Protein AF-M5BZC0-F1 (afdb_monomer_lite)

Organism: Thanatephorus cucumeris (strain AG1-IB / isolate 7/3/14) (NCBI:txid1108050)

Radius of gyration: 25.85 Å; chains: 1; bounding box: 93×56×61 Å

Secondary structure (DSSP, 8-state):
--HHHHHTT--GGGEE-TT-TT-PPPPTT-----EE---STTS-EE--EEEEEE-TT-SS-SEEEEEEE--EE-GGGGGGSHHHHHHHHHIIIIIHHHHT-EEEEPPTT--GGGGS-GGGGGGTS--HHHHHHHHHHHHHHHHH--TTSPPPSSPEEEEETTTS----TT--SSEEEHHHHHHHS----EEEEEEEEHHHHHHHHHHHGGGTTSS-TT-EEEESEEEEE-TTSPTT--EEEEEEPP--SSS----PPEEP-TTSEEEEEEEHHHHTTGGG-TTHHHHHHTT-EEEEEEEHHHHHHHHHHHHHHHHHHHHHHHH---HHHHHHHHTTSSS-------SSSSSSTTHHHHHHHHHS----------BTTB----S--

Structure (mmCIF, N/CA/C/O backbone):
data_AF-M5BZC0-F1
#
_entry.id   AF-M5BZC0-F1
#
loop_
_atom_site.group_PDB
_atom_site.id
_atom_site.type_symbol
_atom_site.label_atom_id
_atom_site.label_alt_id
_atom_site.label_comp_id
_atom_site.label_asym_id
_atom_site.label_entity_id
_atom_site.label_seq_id
_atom_site.pdbx_PDB_ins_code
_atom_site.Cartn_x
_atom_site.Cartn_y
_atom_site.Cartn_z
_atom_site.occupancy
_atom_site.B_iso_or_equiv
_atom_site.auth_seq_id
_atom_site.auth_comp_id
_atom_site.auth_asym_id
_atom_site.auth_atom_id
_atom_site.pdbx_PDB_model_num
ATOM 1 N N . MET A 1 1 ? -15.976 12.887 6.626 1.00 40.69 1 MET A N 1
ATOM 2 C CA . MET A 1 1 ? -17.214 12.387 5.987 1.00 40.69 1 MET A CA 1
ATOM 3 C C . MET A 1 1 ? -16.846 11.132 5.209 1.00 40.69 1 MET A C 1
ATOM 5 O O . MET A 1 1 ? -16.135 11.251 4.221 1.00 40.69 1 MET A O 1
ATOM 9 N N . SER A 1 2 ? -17.208 9.942 5.690 1.00 30.88 2 SER A N 1
ATOM 10 C CA . SER A 1 2 ? -16.987 8.718 4.912 1.00 30.88 2 SER A CA 1
ATOM 11 C C . SER A 1 2 ? -18.018 8.668 3.786 1.00 30.88 2 SER A C 1
ATOM 13 O O . SER A 1 2 ? -19.208 8.864 4.039 1.00 30.88 2 SER A O 1
ATOM 15 N N . ALA A 1 3 ? -17.574 8.411 2.557 1.00 32.06 3 ALA A N 1
ATOM 16 C CA . ALA A 1 3 ? -18.441 8.190 1.399 1.00 32.06 3 ALA A CA 1
ATOM 17 C C . ALA A 1 3 ? -19.457 7.054 1.614 1.00 32.06 3 ALA A C 1
ATOM 19 O O . ALA A 1 3 ? -20.506 7.025 0.975 1.00 32.06 3 ALA A O 1
ATOM 20 N N . TYR A 1 4 ? -19.187 6.191 2.597 1.00 34.47 4 TYR A N 1
ATOM 21 C CA . TYR A 1 4 ? -20.069 5.129 3.059 1.00 34.47 4 TYR A CA 1
ATOM 22 C C . TYR A 1 4 ? -21.454 5.634 3.509 1.00 34.47 4 TYR A C 1
ATOM 24 O O . TYR A 1 4 ? -22.467 5.044 3.148 1.00 34.47 4 TYR A O 1
ATOM 32 N N . ASN A 1 5 ? -21.536 6.779 4.204 1.00 35.06 5 ASN A N 1
ATOM 33 C CA . ASN A 1 5 ? -22.819 7.288 4.721 1.00 35.06 5 ASN A CA 1
ATOM 34 C C . ASN A 1 5 ? -23.732 7.829 3.608 1.00 35.06 5 ASN A C 1
ATOM 36 O O . ASN A 1 5 ? -24.952 7.809 3.740 1.00 35.06 5 ASN A O 1
ATOM 40 N N . LYS A 1 6 ? -23.147 8.275 2.488 1.00 31.14 6 LYS A N 1
ATOM 41 C CA . LYS A 1 6 ? -23.886 8.831 1.346 1.00 31.14 6 LYS A CA 1
ATOM 42 C C . LYS A 1 6 ? -24.452 7.740 0.425 1.00 31.14 6 LYS A C 1
ATOM 44 O O . LYS A 1 6 ? -25.453 7.975 -0.239 1.00 31.14 6 LYS A O 1
ATOM 49 N N . LEU A 1 7 ? -23.835 6.554 0.418 1.00 33.19 7 LEU A N 1
ATOM 50 C CA . LEU A 1 7 ? -24.267 5.378 -0.352 1.00 33.19 7 LEU A CA 1
ATOM 51 C C . LEU A 1 7 ? -25.450 4.634 0.294 1.00 33.19 7 LEU A C 1
ATOM 53 O O . LEU A 1 7 ? -26.198 3.968 -0.410 1.00 33.19 7 LEU A O 1
ATOM 57 N N . MET A 1 8 ? -25.645 4.786 1.608 1.00 35.06 8 MET A N 1
ATOM 58 C CA . MET A 1 8 ? -26.701 4.112 2.383 1.00 35.06 8 MET A CA 1
ATOM 59 C C . MET A 1 8 ? -27.949 4.979 2.635 1.00 35.06 8 MET A C 1
ATOM 61 O O . MET A 1 8 ? -28.837 4.560 3.369 1.00 35.06 8 MET A O 1
ATOM 65 N N . GLY A 1 9 ? -28.032 6.187 2.063 1.00 31.55 9 GLY A N 1
ATOM 66 C CA . GLY A 1 9 ? -29.193 7.072 2.246 1.00 31.55 9 GLY A CA 1
ATOM 67 C C . GLY A 1 9 ? -29.369 7.616 3.671 1.00 31.55 9 GLY A C 1
ATOM 68 O O . GLY A 1 9 ? -30.457 8.053 4.025 1.00 31.55 9 GLY A O 1
ATOM 69 N N . ILE A 1 10 ? -28.316 7.600 4.492 1.00 38.00 10 ILE A N 1
ATOM 70 C CA . ILE A 1 10 ? -28.361 8.075 5.879 1.00 38.00 10 ILE A CA 1
ATOM 71 C C . ILE A 1 10 ? -28.181 9.601 5.875 1.00 38.00 10 ILE A C 1
ATOM 73 O O . ILE A 1 10 ? -27.151 10.107 5.415 1.00 38.00 10 ILE A O 1
ATOM 77 N N . SER A 1 11 ? -29.178 10.346 6.366 1.00 37.97 11 SER A N 1
ATOM 78 C CA . SER A 1 11 ? -29.098 11.807 6.480 1.00 37.97 11 SER A CA 1
ATOM 79 C C . SER A 1 11 ? -28.031 12.213 7.509 1.00 37.97 11 SER A C 1
ATOM 81 O O . SER A 1 11 ? -27.737 11.504 8.467 1.00 37.97 11 SER A O 1
ATOM 83 N N . LYS A 1 12 ? -27.390 13.371 7.318 1.00 40.41 12 LYS A N 1
ATOM 84 C CA . LYS A 1 12 ? -26.307 13.852 8.202 1.00 40.41 12 LYS A CA 1
ATOM 85 C C . LYS A 1 12 ? -26.784 14.107 9.644 1.00 40.41 12 LYS A C 1
ATOM 87 O O . LYS A 1 12 ? -25.965 14.150 10.550 1.00 40.41 12 LYS A O 1
ATOM 92 N N . GLU A 1 13 ? -28.091 14.261 9.826 1.00 42.38 13 GLU A N 1
ATOM 93 C CA . GLU A 1 13 ? -28.765 14.534 11.098 1.00 42.38 13 GLU A CA 1
ATOM 94 C C . GLU A 1 13 ? 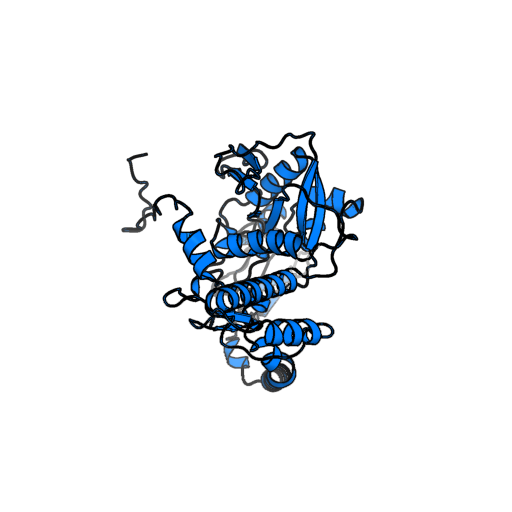-28.987 13.268 11.944 1.00 42.38 13 GLU A C 1
ATOM 96 O O . GLU A 1 13 ? -29.282 13.377 13.128 1.00 42.38 13 GLU A O 1
ATOM 101 N N . SER A 1 14 ? -28.815 12.069 11.369 1.00 44.16 14 SER A N 1
ATOM 102 C CA . SER A 1 14 ? -29.055 10.788 12.058 1.00 44.16 14 SER A CA 1
ATOM 103 C C . SER A 1 14 ? -27.796 10.135 12.654 1.00 44.16 14 SER A C 1
ATOM 105 O O . SER A 1 14 ? -27.895 9.098 13.315 1.00 44.16 14 SER A O 1
ATOM 107 N N . VAL A 1 15 ? -26.609 10.724 12.451 1.00 47.66 15 VAL A N 1
ATOM 108 C CA . VAL A 1 15 ? -25.345 10.237 13.031 1.00 47.66 15 VAL A CA 1
ATOM 109 C C . VAL A 1 15 ? -24.932 11.144 14.184 1.00 47.66 15 VAL A C 1
ATOM 111 O O . VAL A 1 15 ? -24.544 12.287 13.953 1.00 47.66 15 VAL A O 1
ATOM 114 N N . VAL A 1 16 ? -24.989 10.624 15.409 1.00 52.44 16 VAL A N 1
ATOM 115 C CA . VAL A 1 16 ? -24.550 11.339 16.614 1.00 52.44 16 VAL A CA 1
ATOM 116 C C . VAL A 1 16 ? -23.085 11.018 16.867 1.00 52.44 16 VAL A C 1
ATOM 118 O O . VAL A 1 16 ? -22.701 9.848 16.962 1.00 52.44 16 VAL A O 1
ATOM 121 N N . ASP A 1 17 ? -22.268 12.068 16.934 1.00 51.62 17 ASP A N 1
ATOM 122 C CA . ASP A 1 17 ? -20.895 11.971 17.414 1.00 51.62 17 ASP A CA 1
ATOM 123 C C . ASP A 1 17 ? -20.938 11.805 18.944 1.00 51.62 17 ASP A C 1
ATOM 125 O O . ASP A 1 17 ? -21.612 12.602 19.599 1.00 51.62 17 ASP A O 1
ATOM 129 N N . PRO A 1 18 ? -20.274 10.795 19.528 1.00 45.09 18 PRO A N 1
ATOM 130 C CA . PRO A 1 18 ? -20.282 10.570 20.975 1.00 45.09 18 PRO A CA 1
ATOM 131 C C . PRO A 1 18 ? -19.766 11.754 21.814 1.00 45.09 18 PRO A C 1
ATOM 133 O O . PRO A 1 18 ? -20.009 11.827 23.013 1.00 45.09 18 PRO A O 1
ATOM 136 N N . VAL A 1 19 ? -19.088 12.733 21.208 1.00 44.41 19 VAL A N 1
ATOM 137 C CA . VAL A 1 19 ? -18.659 13.954 21.916 1.00 44.41 19 VAL A CA 1
ATOM 138 C C . VAL A 1 19 ? -19.788 15.002 22.031 1.00 44.41 19 VAL A C 1
ATOM 140 O O . VAL A 1 19 ? -19.658 15.988 22.762 1.00 44.41 19 VAL A O 1
ATOM 143 N N . ASP A 1 20 ? -20.923 14.818 21.348 1.00 50.50 20 ASP A N 1
ATOM 144 C CA . ASP A 1 20 ? -22.044 15.764 21.371 1.00 50.50 20 ASP A CA 1
ATOM 145 C C . ASP A 1 20 ? -22.972 15.556 22.584 1.00 50.50 20 ASP A C 1
ATOM 147 O O . ASP A 1 20 ? -24.026 14.919 22.527 1.00 50.50 20 ASP A O 1
ATOM 151 N N . VAL A 1 21 ? -22.585 16.167 23.705 1.00 44.12 21 VAL A N 1
ATOM 152 C CA . VAL A 1 21 ? -23.321 16.179 24.984 1.00 44.12 21 VAL A CA 1
ATOM 153 C C . VAL A 1 21 ? -24.700 16.860 24.939 1.00 44.12 21 VAL A C 1
ATOM 155 O O . VAL A 1 21 ? -25.424 16.823 25.934 1.00 44.12 21 VAL A O 1
ATOM 158 N N . ASN A 1 22 ? -25.091 17.483 23.820 1.00 45.41 22 ASN A N 1
ATOM 159 C CA . ASN A 1 22 ? -26.343 18.241 23.706 1.00 45.41 22 ASN A CA 1
ATOM 160 C C . ASN A 1 22 ? -27.372 17.625 22.748 1.00 45.41 22 ASN A C 1
ATOM 162 O O . ASN A 1 22 ? -28.393 18.266 22.469 1.00 45.41 22 ASN A O 1
ATOM 166 N N . PHE A 1 23 ? -27.163 16.394 22.269 1.00 51.44 23 PHE A N 1
ATOM 167 C CA . PHE A 1 23 ? -28.098 15.766 21.340 1.00 51.44 23 PHE A CA 1
ATOM 168 C C . PHE A 1 23 ? -29.456 15.466 22.003 1.00 51.44 23 PHE A C 1
ATOM 170 O O . PHE A 1 23 ? -29.627 14.513 22.767 1.00 51.44 23 PHE A O 1
ATOM 177 N N . LYS A 1 24 ? -30.463 16.289 21.694 1.00 51.72 24 LYS A N 1
ATOM 178 C CA . LYS A 1 24 ? -31.868 16.016 22.012 1.00 51.72 24 LYS A CA 1
ATOM 179 C C . LYS A 1 24 ? -32.440 15.195 20.863 1.00 51.72 24 LYS A C 1
ATOM 181 O O . LYS A 1 24 ? -32.430 15.657 19.728 1.00 51.72 24 LYS A O 1
ATOM 186 N N . GLY A 1 25 ? -32.887 13.979 21.174 1.00 49.72 25 GLY A N 1
ATOM 187 C CA . GLY A 1 25 ? -33.418 13.034 20.194 1.00 49.72 25 GLY A CA 1
ATOM 188 C C . GLY A 1 25 ? -34.556 13.602 19.329 1.00 49.72 25 GLY A C 1
ATOM 189 O O . GLY A 1 25 ? -35.105 14.667 19.624 1.00 49.72 25 GLY A O 1
ATOM 190 N N . PRO A 1 26 ? -34.913 12.892 18.252 1.00 53.19 26 PRO A N 1
ATOM 191 C CA . PRO A 1 26 ? -35.866 13.384 17.269 1.00 53.19 26 PRO A CA 1
ATOM 192 C C . PRO A 1 26 ? -37.279 13.532 17.856 1.00 53.19 26 PRO A C 1
ATOM 194 O O . PRO A 1 26 ? -37.744 12.728 18.665 1.00 53.19 26 PRO A O 1
ATOM 197 N N . LEU A 1 27 ? -37.942 14.615 17.452 1.00 45.06 27 LEU A N 1
ATOM 198 C CA . LEU A 1 27 ? -39.279 15.033 17.880 1.00 45.06 27 LEU A CA 1
ATOM 199 C C . LEU A 1 27 ? -40.392 14.323 17.073 1.00 45.06 27 LEU A C 1
ATOM 201 O O . LEU A 1 27 ? -40.090 13.599 16.124 1.00 45.06 27 LEU A O 1
ATOM 205 N N . PRO A 1 28 ? -41.678 14.471 17.462 1.00 40.81 28 PRO A N 1
ATOM 206 C CA . PRO A 1 28 ? -42.763 13.605 17.005 1.00 40.81 28 PRO A CA 1
ATOM 207 C C . PRO A 1 28 ? -43.075 13.780 15.511 1.00 40.81 28 PRO A C 1
ATOM 209 O O . PRO A 1 28 ? -43.828 14.673 15.158 1.00 40.81 28 PRO A O 1
ATOM 212 N N . ASP A 1 29 ? -42.430 12.954 14.677 1.00 51.47 29 ASP A N 1
ATOM 213 C CA . ASP A 1 29 ? -42.833 12.398 13.361 1.00 51.47 29 ASP A CA 1
ATOM 214 C C . ASP A 1 29 ? -41.668 11.590 12.722 1.00 51.47 29 ASP A C 1
ATOM 216 O O . ASP A 1 29 ? -41.541 11.465 11.509 1.00 51.47 29 ASP A O 1
ATOM 220 N N . ASP A 1 30 ? -40.797 11.022 13.563 1.00 54.56 30 ASP A N 1
ATOM 221 C CA . ASP A 1 30 ? -39.492 10.478 13.174 1.00 54.56 30 ASP A CA 1
ATOM 222 C C . ASP A 1 30 ? -39.562 9.145 12.392 1.00 54.56 30 ASP A C 1
ATOM 224 O O . ASP A 1 30 ? -40.058 8.125 12.895 1.00 54.56 30 ASP A O 1
ATOM 228 N N . ASP A 1 31 ? -39.026 9.158 11.167 1.00 54.00 31 ASP A N 1
ATOM 229 C CA . ASP A 1 31 ? -38.857 8.037 10.231 1.00 54.00 31 ASP A CA 1
ATOM 230 C C . ASP A 1 31 ? -37.490 7.322 10.351 1.00 54.00 31 ASP A C 1
ATOM 232 O O . ASP A 1 31 ? -37.272 6.289 9.718 1.00 54.00 31 ASP A O 1
ATOM 236 N N . GLY A 1 32 ? -36.643 7.757 11.289 1.00 60.38 32 GLY A N 1
ATOM 237 C CA . GLY A 1 32 ? -35.882 6.892 12.190 1.00 60.38 32 GLY A CA 1
ATOM 238 C C . GLY A 1 32 ? -34.695 6.089 11.643 1.00 60.38 32 GLY A C 1
ATOM 239 O O . GLY A 1 32 ? -34.861 5.000 11.097 1.00 60.38 32 GLY A O 1
ATOM 240 N N . LEU A 1 33 ? -33.489 6.481 12.066 1.00 62.62 33 LEU A N 1
ATOM 241 C CA . LEU A 1 33 ? -32.389 5.583 12.454 1.00 62.62 33 LEU A CA 1
ATOM 242 C C . LEU A 1 33 ? -31.353 6.388 13.251 1.00 62.62 33 LEU A C 1
ATOM 244 O O . LEU A 1 33 ? -30.734 7.290 12.701 1.00 62.62 33 LEU A O 1
ATOM 248 N N . LEU A 1 34 ? -31.134 6.055 14.526 1.00 65.56 34 LEU A N 1
ATOM 249 C CA . LEU A 1 34 ? -30.039 6.635 15.306 1.00 65.56 34 LEU A CA 1
ATOM 250 C C . LEU A 1 34 ? -28.765 5.819 15.069 1.00 65.56 34 LEU A C 1
ATOM 252 O O . LEU A 1 34 ? -28.736 4.625 15.376 1.00 65.56 34 LEU A O 1
ATOM 256 N N . ILE A 1 35 ? -27.718 6.455 14.547 1.00 67.06 35 ILE A N 1
ATOM 257 C CA . ILE A 1 35 ? -26.402 5.838 14.359 1.00 67.06 35 ILE A CA 1
ATOM 258 C C . ILE A 1 35 ? -25.413 6.487 15.313 1.00 67.06 35 ILE A C 1
ATOM 260 O O . ILE A 1 35 ? -25.196 7.695 15.271 1.00 67.06 35 ILE A O 1
ATOM 264 N N . ILE A 1 36 ? -24.778 5.658 16.135 1.00 69.56 36 ILE A N 1
ATOM 265 C CA . ILE A 1 36 ? -23.724 6.074 17.056 1.00 69.56 36 ILE A CA 1
ATOM 266 C C . ILE A 1 36 ? -22.431 5.387 16.636 1.00 69.56 36 ILE A C 1
ATOM 268 O O . ILE A 1 36 ? -22.428 4.189 16.338 1.00 69.56 36 ILE A O 1
ATOM 272 N N . LYS A 1 37 ? -21.327 6.136 16.608 1.00 70.06 37 LYS A N 1
ATOM 273 C CA . LYS A 1 37 ? -20.003 5.602 16.285 1.00 70.06 37 LYS A CA 1
ATOM 274 C C . LYS A 1 37 ? -18.969 6.068 17.311 1.00 70.06 37 LYS A C 1
ATOM 276 O O . LYS A 1 37 ? -18.637 7.242 17.337 1.00 70.06 37 LYS A O 1
ATOM 281 N N . SER A 1 38 ? -18.398 5.125 18.059 1.00 69.25 38 SER A N 1
ATOM 282 C CA . SER A 1 38 ? -17.295 5.355 19.006 1.00 69.25 38 SER A CA 1
ATOM 283 C C . SER A 1 38 ? -15.959 5.495 18.273 1.00 69.25 38 SER A C 1
ATOM 285 O O . SER A 1 38 ? -15.342 4.486 17.930 1.00 69.25 38 SER A O 1
ATOM 287 N N . GLY A 1 39 ? -15.530 6.733 18.017 1.00 67.88 39 GLY A N 1
ATOM 288 C CA . GLY A 1 39 ? -14.136 7.054 17.697 1.00 67.88 39 GLY A CA 1
ATOM 289 C C . GLY A 1 39 ? -13.477 6.275 16.551 1.00 67.88 39 GLY A C 1
ATOM 290 O O . GLY A 1 39 ? -14.129 5.814 15.600 1.00 67.88 39 GLY A O 1
ATOM 291 N N . THR A 1 40 ? -12.146 6.159 16.633 1.00 64.31 40 THR A N 1
ATOM 292 C CA . THR A 1 40 ? -11.308 5.277 15.796 1.00 64.31 40 THR A CA 1
ATOM 293 C C . THR A 1 40 ? -10.090 4.768 16.568 1.00 64.31 40 THR A C 1
ATOM 295 O O . THR A 1 40 ? -9.642 5.420 17.504 1.00 64.31 40 THR A O 1
ATOM 298 N N . ASP A 1 41 ? -9.517 3.637 16.144 1.00 62.34 41 ASP A N 1
ATOM 299 C CA . ASP A 1 41 ? -8.219 3.135 16.631 1.00 62.34 41 ASP A CA 1
ATOM 300 C C . ASP A 1 41 ? -8.134 2.976 18.167 1.00 62.34 41 ASP A C 1
ATOM 302 O O . ASP A 1 41 ? -7.067 3.112 18.759 1.00 62.34 41 ASP A O 1
ATOM 306 N N . PHE A 1 42 ? -9.271 2.669 18.809 1.00 66.62 42 PHE A N 1
ATOM 307 C CA . PHE A 1 42 ? -9.410 2.478 20.262 1.00 66.62 42 PHE A CA 1
ATOM 308 C C . PHE A 1 42 ? -8.949 3.668 21.122 1.00 66.62 42 PHE A C 1
ATOM 310 O O . PHE A 1 42 ? -8.681 3.489 22.309 1.00 66.62 42 PHE A O 1
ATOM 317 N N . GLN A 1 43 ? -8.870 4.875 20.551 1.00 63.88 43 GLN A N 1
ATOM 318 C CA . GLN A 1 43 ? -8.563 6.082 21.326 1.00 63.88 43 GLN A CA 1
ATOM 319 C C . GLN A 1 43 ? -9.739 6.520 22.201 1.00 63.88 43 GLN A C 1
ATOM 321 O O . GLN A 1 43 ? -9.537 7.115 23.256 1.00 63.88 43 GLN A O 1
ATOM 326 N N . ASP A 1 44 ? -10.951 6.155 21.789 1.00 68.38 44 ASP A N 1
ATOM 327 C CA . ASP A 1 44 ? -12.190 6.549 22.439 1.00 68.38 44 ASP A CA 1
ATOM 328 C C . ASP A 1 44 ? -12.938 5.317 22.946 1.00 68.38 44 ASP A C 1
ATOM 330 O O . ASP A 1 44 ? -13.083 4.312 22.237 1.00 68.38 44 ASP A O 1
ATOM 334 N N . LEU A 1 45 ? -13.462 5.419 24.163 1.00 72.56 45 LEU A N 1
ATOM 335 C CA . LEU A 1 45 ? -14.421 4.475 24.714 1.00 72.56 45 LEU A CA 1
ATOM 336 C C . LEU A 1 45 ? -15.710 5.239 25.016 1.00 72.56 45 LEU A C 1
ATOM 338 O O . LEU A 1 45 ? -15.756 6.036 25.947 1.00 72.56 45 LEU A O 1
ATOM 342 N N . SER A 1 46 ? -16.753 5.003 24.223 1.00 73.44 46 SER A N 1
ATOM 343 C CA . SER A 1 46 ? -18.073 5.589 24.468 1.00 73.44 46 SER A CA 1
ATOM 344 C C . SER A 1 46 ? -18.921 4.666 25.341 1.00 73.44 46 SER A C 1
ATOM 346 O O . SER A 1 46 ? -19.087 3.484 25.025 1.00 73.44 46 SER A O 1
ATOM 348 N N . GLU A 1 47 ? -19.504 5.203 26.410 1.00 75.88 47 GLU A N 1
ATOM 349 C CA . GLU A 1 47 ? -20.588 4.553 27.146 1.00 75.88 47 GLU A CA 1
ATOM 350 C C . GLU A 1 47 ? -21.882 5.290 26.835 1.00 75.88 47 GLU A C 1
ATOM 352 O O . GLU A 1 47 ? -22.036 6.458 27.154 1.00 75.88 47 GLU A O 1
ATOM 357 N N . VAL A 1 48 ? -22.838 4.599 26.215 1.00 75.88 48 VAL A N 1
ATOM 358 C CA . VAL A 1 48 ? -24.103 5.212 25.808 1.00 75.88 48 VAL A CA 1
ATOM 359 C C . VAL A 1 48 ? -25.245 4.626 26.617 1.00 75.88 48 VAL A C 1
ATOM 361 O O . VAL A 1 48 ? -25.552 3.437 26.524 1.00 75.88 48 VAL A O 1
ATOM 364 N N . THR A 1 49 ? -25.936 5.481 27.363 1.00 79.06 49 THR A N 1
ATOM 365 C CA . THR A 1 49 ? -27.179 5.132 28.052 1.00 79.06 49 THR A CA 1
ATOM 366 C C . THR A 1 49 ? -28.372 5.611 27.231 1.00 79.06 49 THR A C 1
ATOM 368 O O . THR A 1 49 ? -28.558 6.810 27.034 1.00 79.06 49 THR A O 1
ATOM 371 N N . ILE A 1 50 ? -29.203 4.674 26.770 1.00 78.94 50 ILE A N 1
ATOM 372 C CA . ILE A 1 50 ? -30.413 4.963 25.989 1.00 78.94 50 ILE A CA 1
ATOM 373 C C . ILE A 1 50 ? -31.644 4.756 26.873 1.00 78.94 50 ILE A C 1
ATOM 375 O O . ILE A 1 50 ? -31.922 3.641 27.317 1.00 78.94 50 ILE A O 1
ATOM 379 N N . GLU A 1 51 ? -32.419 5.815 27.096 1.00 79.81 51 GLU A N 1
ATOM 380 C CA . GLU A 1 51 ? -33.738 5.718 27.721 1.00 79.81 51 GLU A CA 1
ATOM 381 C C . GLU A 1 51 ? -34.800 5.533 26.634 1.00 79.81 51 GLU A C 1
ATOM 383 O O . GLU A 1 51 ? -34.810 6.254 25.637 1.00 79.81 51 GLU A O 1
ATOM 388 N N . VAL A 1 52 ? -35.717 4.579 26.818 1.00 82.31 52 VAL A N 1
ATOM 389 C CA . VAL A 1 52 ? -36.785 4.271 25.853 1.00 82.31 52 VAL A CA 1
ATOM 390 C C . VAL A 1 52 ? -38.164 4.385 26.490 1.00 82.31 52 VAL A C 1
ATOM 392 O O . VAL A 1 52 ? -38.342 4.050 27.661 1.00 82.31 52 VAL A O 1
ATOM 395 N N . GLU A 1 53 ? -39.159 4.794 25.708 1.00 81.62 53 GLU A N 1
ATOM 396 C CA . GLU A 1 53 ? -40.563 4.844 26.126 1.00 81.62 53 GLU A CA 1
ATOM 397 C C . GLU A 1 53 ? -41.485 4.102 25.154 1.00 81.62 53 GLU A C 1
ATOM 399 O O . GLU A 1 53 ? -41.150 3.883 23.990 1.00 81.62 53 GLU A O 1
ATOM 404 N N . ASN A 1 54 ? -42.641 3.651 25.646 1.00 81.12 54 ASN A N 1
ATOM 405 C CA . ASN A 1 54 ? -43.596 2.900 24.834 1.00 81.12 54 ASN A CA 1
ATOM 406 C C . ASN A 1 54 ? -44.416 3.848 23.951 1.00 81.12 54 ASN A C 1
ATOM 408 O O . ASN A 1 54 ? -44.996 4.813 24.447 1.00 81.12 54 ASN A O 1
ATOM 412 N N . LYS A 1 55 ? -44.540 3.528 22.659 1.00 72.12 55 LYS A N 1
ATOM 413 C CA . LYS A 1 55 ? -45.399 4.280 21.734 1.00 72.12 55 LYS A CA 1
ATOM 414 C C . LYS A 1 55 ? -46.835 3.771 21.868 1.00 72.12 55 LYS A C 1
ATOM 416 O O . LYS A 1 55 ? -47.099 2.613 21.549 1.00 72.12 55 LYS A O 1
ATOM 421 N N . GLN A 1 56 ? -47.748 4.625 22.336 1.00 65.12 56 GLN A N 1
ATOM 422 C CA . GLN A 1 56 ? -49.129 4.229 22.659 1.00 65.12 56 GLN A CA 1
ATOM 423 C C . GLN A 1 56 ? -49.929 3.699 21.450 1.00 65.12 56 GLN A C 1
ATOM 425 O O . GLN A 1 56 ? -50.842 2.907 21.650 1.00 65.12 56 GLN A O 1
ATOM 430 N N . ASP A 1 57 ? -49.542 4.049 20.216 1.00 65.31 57 ASP A N 1
ATOM 431 C CA . ASP A 1 57 ? -50.239 3.659 18.972 1.00 65.31 57 ASP A CA 1
ATOM 432 C C . ASP A 1 57 ? -49.334 2.895 17.968 1.00 65.31 57 ASP A C 1
ATOM 434 O O . ASP A 1 57 ? -49.509 2.903 16.748 1.00 65.31 57 ASP A O 1
ATOM 438 N N . GLY A 1 58 ? -48.263 2.264 18.462 1.00 58.19 58 GLY A N 1
ATOM 439 C CA . GLY A 1 58 ? -47.235 1.653 17.616 1.00 58.19 58 GLY A CA 1
ATOM 440 C C . GLY A 1 58 ? -47.635 0.304 17.005 1.00 58.19 58 GLY A C 1
ATOM 441 O O . GLY A 1 58 ? -47.381 -0.737 17.608 1.00 58.19 58 GLY A O 1
ATOM 442 N N . LYS A 1 59 ? -48.160 0.289 15.769 1.00 57.72 59 LYS A N 1
ATOM 443 C CA . LYS A 1 59 ? -48.442 -0.961 15.020 1.00 57.72 59 LYS A CA 1
ATOM 444 C C . LYS A 1 59 ? -47.182 -1.746 14.605 1.00 57.72 59 LYS A C 1
ATOM 446 O O . LYS A 1 59 ? -47.246 -2.966 14.499 1.00 57.72 59 LYS A O 1
ATOM 451 N N . VAL A 1 60 ? -46.047 -1.064 14.392 1.00 58.38 60 VAL A N 1
ATOM 452 C CA . VAL A 1 60 ? -44.791 -1.660 13.867 1.00 58.38 60 VAL A CA 1
ATOM 453 C C . VAL A 1 60 ? -43.600 -1.510 14.830 1.00 58.38 60 VAL A C 1
ATOM 455 O O . VAL A 1 60 ? -42.799 -2.432 14.958 1.00 58.38 60 VAL A O 1
ATOM 458 N N . ARG A 1 61 ? -43.489 -0.396 15.572 1.00 63.62 61 ARG A N 1
ATOM 459 C CA . ARG A 1 61 ? -42.467 -0.186 16.621 1.00 63.62 61 ARG A CA 1
ATOM 460 C C . ARG A 1 61 ? -43.134 0.179 17.947 1.00 63.62 61 ARG A C 1
ATOM 462 O O . ARG A 1 61 ? -43.806 1.201 18.040 1.00 63.62 61 ARG A O 1
ATOM 469 N N . LYS A 1 62 ? -42.934 -0.664 18.968 1.00 69.00 62 LYS A N 1
ATOM 470 C CA . LYS A 1 62 ? -43.569 -0.542 20.297 1.00 69.00 62 LYS A CA 1
ATOM 471 C C . LYS A 1 62 ? -42.815 0.374 21.268 1.00 69.00 62 LYS A C 1
ATOM 473 O O . LYS A 1 62 ? -43.397 0.795 22.262 1.00 69.00 62 LYS A O 1
ATOM 478 N N . LYS A 1 63 ? -41.542 0.677 20.991 1.00 72.38 63 LYS A N 1
ATOM 479 C CA . LYS A 1 63 ? -40.678 1.538 21.810 1.00 72.38 63 LYS A CA 1
ATOM 480 C C . LYS A 1 63 ? -39.975 2.586 20.947 1.00 72.38 63 LYS A C 1
ATOM 482 O O . LYS A 1 63 ? -39.599 2.273 19.818 1.00 72.38 63 LYS A O 1
ATOM 487 N N . VAL A 1 64 ? -39.799 3.787 21.489 1.00 73.38 64 VAL A N 1
ATOM 488 C CA . VAL A 1 64 ? -39.055 4.909 20.894 1.00 73.38 64 VAL A CA 1
ATOM 489 C C . VAL A 1 64 ? -37.962 5.375 21.853 1.00 73.38 64 VAL A C 1
ATOM 491 O O . VAL A 1 64 ? -38.077 5.178 23.064 1.00 73.38 64 VAL A O 1
ATOM 494 N N . VAL A 1 65 ? -36.883 5.946 21.316 1.00 74.06 65 VAL A N 1
ATOM 495 C CA . VAL A 1 65 ? -35.803 6.521 22.126 1.00 74.06 65 VAL A CA 1
ATOM 496 C C . VAL A 1 65 ? -36.297 7.836 22.719 1.00 74.06 65 VAL A C 1
ATOM 498 O O . VAL A 1 65 ? -36.670 8.744 21.988 1.00 74.06 65 VAL A O 1
ATOM 501 N N . LYS A 1 66 ? -36.307 7.917 24.047 1.00 72.69 66 LYS A N 1
ATOM 502 C CA . LYS A 1 66 ? -36.697 9.098 24.817 1.00 72.69 66 LYS A CA 1
ATOM 503 C C . LYS A 1 66 ? -35.512 10.032 25.043 1.00 72.69 66 LYS A C 1
ATOM 505 O O . LYS A 1 66 ? -35.647 11.247 24.939 1.00 72.69 66 LYS A O 1
ATOM 510 N N . SER A 1 67 ? -34.357 9.474 25.395 1.00 70.75 67 SER A N 1
ATOM 511 C CA . SER A 1 67 ? -33.125 10.238 25.581 1.00 70.75 67 SER A CA 1
ATOM 512 C C . SER A 1 67 ? -31.896 9.360 25.364 1.00 70.75 67 SER A C 1
ATOM 514 O O . SER A 1 67 ? -31.961 8.134 25.473 1.00 70.75 67 SER A O 1
ATOM 516 N N . VAL A 1 68 ? -30.779 10.003 25.037 1.00 70.31 68 VAL A N 1
ATOM 517 C CA . VAL A 1 68 ? -29.458 9.388 24.915 1.00 70.31 68 VAL A CA 1
ATOM 518 C C . VAL A 1 68 ? -28.524 10.181 25.819 1.00 70.31 68 VAL A C 1
ATOM 520 O O . VAL A 1 68 ? -28.557 11.410 25.805 1.00 70.31 68 VAL A O 1
ATOM 523 N N . LYS A 1 69 ? -27.732 9.492 26.638 1.00 70.00 69 LYS A N 1
ATOM 524 C CA . LYS A 1 69 ? -26.686 10.087 27.475 1.00 70.00 69 LYS A CA 1
ATOM 525 C C . LYS A 1 69 ? -25.359 9.431 27.132 1.00 70.00 69 LYS A C 1
ATOM 527 O O . LYS A 1 69 ? -25.311 8.207 27.032 1.00 70.00 69 LYS A O 1
ATOM 532 N N . ASP A 1 70 ? -24.319 10.244 27.012 1.00 67.00 70 ASP A N 1
ATOM 533 C CA . ASP A 1 70 ? -22.953 9.801 26.734 1.00 67.00 70 ASP A CA 1
ATOM 534 C C . ASP A 1 70 ? -21.995 10.350 27.803 1.00 67.00 70 ASP A C 1
ATOM 536 O O . ASP A 1 70 ? -21.576 11.510 27.738 1.00 67.00 70 ASP A O 1
ATOM 540 N N . PRO A 1 71 ? -21.714 9.595 28.876 1.00 61.53 71 PRO A N 1
ATOM 541 C CA . PRO A 1 71 ? -20.529 9.843 29.677 1.00 61.53 71 PRO A CA 1
ATOM 542 C C . PRO A 1 71 ? -19.271 9.512 28.864 1.00 61.53 71 PRO A C 1
ATOM 544 O O . PRO A 1 71 ? -18.972 8.349 28.598 1.00 61.53 71 PRO A O 1
ATOM 547 N N . ALA A 1 72 ? -18.479 10.541 28.554 1.00 57.72 72 ALA A N 1
ATOM 548 C CA . ALA A 1 72 ? -17.133 10.353 28.032 1.00 57.72 72 ALA A CA 1
ATOM 549 C C . ALA A 1 72 ? -16.318 9.491 29.014 1.00 57.72 72 ALA A C 1
ATOM 551 O O . ALA A 1 72 ? -16.025 9.927 30.133 1.00 57.72 72 ALA A O 1
ATOM 552 N N . ILE A 1 73 ? -15.947 8.273 28.610 1.00 64.12 73 ILE A N 1
ATOM 553 C CA . ILE A 1 73 ? -14.974 7.486 29.363 1.00 64.12 73 ILE A CA 1
ATOM 554 C C . ILE A 1 73 ? -13.589 7.894 28.884 1.00 64.12 73 ILE A C 1
ATOM 556 O O . ILE A 1 73 ? -13.220 7.678 27.731 1.00 64.12 73 ILE A O 1
ATOM 560 N N . ASP A 1 74 ? -12.788 8.436 29.800 1.00 63.34 74 ASP A N 1
ATOM 561 C CA . ASP A 1 74 ? -11.362 8.604 29.557 1.00 63.34 74 ASP A CA 1
ATOM 562 C C . ASP A 1 74 ? -10.697 7.222 29.478 1.00 63.34 74 ASP A C 1
ATOM 564 O O . ASP A 1 74 ? -10.427 6.573 30.497 1.00 63.34 74 ASP A O 1
ATOM 568 N N . ALA A 1 75 ? -10.429 6.761 28.256 1.00 63.12 75 ALA A N 1
ATOM 569 C CA . ALA A 1 75 ? -9.750 5.498 27.998 1.00 63.12 75 ALA A CA 1
ATOM 570 C C . ALA A 1 75 ? -8.351 5.438 28.653 1.00 63.12 75 ALA A C 1
ATOM 572 O O . ALA A 1 75 ? -7.888 4.345 29.003 1.00 63.12 75 ALA A O 1
ATOM 573 N N . GLN A 1 76 ? -7.701 6.583 28.916 1.00 64.44 76 GLN A N 1
ATOM 574 C CA . GLN A 1 76 ? -6.388 6.627 29.571 1.00 64.44 76 GLN A CA 1
ATOM 575 C C . GLN A 1 76 ? -6.447 6.132 31.024 1.00 64.44 76 GLN A C 1
ATOM 577 O O . GLN A 1 76 ? -5.496 5.515 31.518 1.00 64.44 76 GLN A O 1
ATOM 582 N N . SER A 1 77 ? -7.593 6.285 31.694 1.00 65.81 77 SER A N 1
ATOM 583 C CA . SER A 1 77 ? -7.810 5.790 33.061 1.00 65.81 77 SER A CA 1
ATOM 584 C C . SER A 1 77 ? -7.689 4.257 33.186 1.00 65.81 77 SER A C 1
ATOM 586 O O . SER A 1 77 ? -7.378 3.731 34.259 1.00 65.81 77 SER A O 1
ATOM 588 N N . LEU A 1 78 ? -7.832 3.513 32.079 1.00 67.00 78 LEU A N 1
ATOM 589 C CA . LEU A 1 78 ? -7.767 2.046 32.043 1.00 67.00 78 LEU A CA 1
ATOM 590 C C . LEU A 1 78 ? -6.335 1.483 31.967 1.00 67.00 78 LEU A C 1
ATOM 592 O O . LEU A 1 78 ? -6.136 0.265 32.102 1.00 67.00 78 LEU A O 1
ATOM 596 N N . HIS A 1 79 ? -5.315 2.342 31.829 1.00 68.19 79 HIS A N 1
ATOM 597 C CA . HIS A 1 79 ? -3.904 1.952 31.683 1.00 68.19 79 HIS A CA 1
ATOM 598 C C . HIS A 1 79 ? -3.345 1.155 32.876 1.00 68.19 79 HIS A C 1
ATOM 600 O O . HIS A 1 79 ? -2.314 0.485 32.737 1.00 68.19 79 HIS A O 1
ATOM 606 N N . GLN A 1 80 ? -4.012 1.184 34.033 1.00 73.31 80 GLN A N 1
ATOM 607 C CA . GLN A 1 80 ? -3.589 0.496 35.261 1.00 73.31 80 GLN A CA 1
ATOM 608 C C . GLN A 1 80 ? -4.323 -0.827 35.533 1.00 73.31 80 GLN A C 1
ATOM 610 O O . GLN A 1 80 ? -4.022 -1.513 36.518 1.00 73.31 80 GLN A O 1
ATOM 615 N N . SER A 1 81 ? -5.258 -1.216 34.662 1.00 81.69 81 SER A N 1
ATOM 616 C CA . SER A 1 81 ? -6.058 -2.429 34.828 1.00 81.69 81 SER A CA 1
ATOM 617 C C . SER A 1 81 ? -5.206 -3.706 34.906 1.00 81.69 81 SER A C 1
ATOM 619 O O . SER A 1 81 ? -4.078 -3.787 34.405 1.00 81.69 81 SER A O 1
ATOM 621 N N . ARG A 1 82 ? -5.764 -4.764 35.515 1.00 88.19 82 ARG A N 1
ATOM 622 C CA . ARG A 1 82 ? -5.143 -6.103 35.523 1.00 88.19 82 ARG A CA 1
ATOM 623 C C . ARG A 1 82 ? -4.836 -6.586 34.100 1.00 88.19 82 ARG A C 1
ATOM 625 O O . ARG A 1 82 ? -3.781 -7.178 33.891 1.00 88.19 82 ARG A O 1
ATOM 632 N N . MET A 1 83 ? -5.726 -6.308 33.145 1.00 85.50 83 MET A N 1
ATOM 633 C CA . MET A 1 83 ? -5.547 -6.672 31.739 1.00 85.50 83 MET A CA 1
ATOM 634 C C . MET A 1 83 ? -4.356 -5.938 31.112 1.00 85.50 83 MET A C 1
ATOM 636 O O . MET A 1 83 ? -3.486 -6.584 30.537 1.00 85.50 83 MET A O 1
ATOM 640 N N . SER A 1 84 ? -4.239 -4.622 31.325 1.00 84.69 84 SER A N 1
ATOM 641 C CA . SER A 1 84 ? -3.083 -3.830 30.871 1.00 84.69 84 SER A CA 1
ATOM 642 C C . SER A 1 84 ? -1.754 -4.411 31.374 1.00 84.69 84 SER A C 1
ATOM 644 O O . SER A 1 84 ? -0.804 -4.568 30.608 1.00 84.69 84 SER A O 1
ATOM 646 N N . LYS A 1 85 ? -1.685 -4.833 32.646 1.00 86.62 85 LYS A N 1
ATOM 647 C CA . LYS A 1 85 ? -0.477 -5.469 33.208 1.00 86.62 85 LYS A CA 1
ATOM 648 C C . LYS A 1 85 ? -0.132 -6.804 32.537 1.00 86.62 85 LYS A C 1
ATOM 650 O O . LYS A 1 85 ? 1.050 -7.118 32.398 1.00 86.62 85 LYS A O 1
ATOM 655 N N . ILE A 1 86 ? -1.135 -7.594 32.149 1.00 88.75 86 ILE A N 1
ATOM 656 C CA . ILE A 1 86 ? -0.937 -8.863 31.431 1.00 88.75 86 ILE A CA 1
ATOM 657 C C . ILE A 1 86 ? -0.439 -8.583 30.010 1.00 88.75 86 ILE A C 1
ATOM 659 O O . ILE A 1 86 ? 0.593 -9.127 29.624 1.00 88.75 86 ILE A O 1
ATOM 663 N N . LEU A 1 87 ? -1.102 -7.682 29.282 1.00 86.69 87 LEU A N 1
ATOM 664 C CA . LEU A 1 87 ? -0.731 -7.312 27.914 1.00 86.69 87 LEU A CA 1
ATOM 665 C C . LEU A 1 87 ? 0.689 -6.744 27.841 1.00 86.69 87 LEU A C 1
ATOM 667 O O . LEU A 1 87 ? 1.489 -7.219 27.043 1.00 86.69 87 LEU A O 1
ATOM 671 N N . LYS A 1 88 ? 1.056 -5.821 28.742 1.00 85.12 88 LYS A N 1
ATOM 672 C CA . LYS A 1 88 ? 2.426 -5.278 28.826 1.00 85.12 88 LYS A CA 1
ATOM 673 C C . LYS A 1 88 ? 3.473 -6.368 29.048 1.00 85.12 88 LYS A C 1
ATOM 675 O O . LYS A 1 88 ? 4.571 -6.292 28.512 1.00 85.12 88 LYS A O 1
ATOM 680 N N . ARG A 1 89 ? 3.152 -7.395 29.841 1.00 86.62 89 ARG A N 1
ATOM 681 C CA . ARG A 1 89 ? 4.068 -8.514 30.094 1.00 86.62 89 ARG A CA 1
ATOM 682 C C . ARG A 1 89 ? 4.249 -9.396 28.860 1.00 86.62 89 ARG A C 1
ATOM 684 O O . ARG A 1 89 ? 5.376 -9.809 28.614 1.00 86.62 89 ARG A O 1
ATOM 691 N N . ILE A 1 90 ? 3.170 -9.685 28.132 1.00 86.31 90 ILE A N 1
ATOM 692 C CA . ILE A 1 90 ? 3.213 -10.460 26.882 1.00 86.31 90 ILE A CA 1
ATOM 693 C C . ILE A 1 90 ? 4.011 -9.680 25.835 1.00 86.31 90 ILE A C 1
ATOM 695 O O . ILE A 1 90 ? 5.010 -10.187 25.334 1.00 86.31 90 ILE A O 1
ATOM 699 N N . LEU A 1 91 ? 3.664 -8.407 25.615 1.00 84.88 91 LEU A N 1
ATOM 700 C CA . LEU A 1 91 ? 4.358 -7.520 24.679 1.00 84.88 91 LEU A CA 1
ATOM 701 C C . LEU A 1 91 ? 5.866 -7.464 24.969 1.00 84.88 91 LEU A C 1
ATOM 703 O O . LEU A 1 91 ? 6.677 -7.704 24.076 1.00 84.88 91 LEU A O 1
ATOM 707 N N . LYS A 1 92 ? 6.245 -7.244 26.235 1.00 84.00 92 LYS A N 1
ATOM 708 C CA . LYS A 1 92 ? 7.651 -7.163 26.649 1.00 84.00 92 LYS A CA 1
ATOM 709 C C . LYS A 1 92 ? 8.430 -8.464 26.452 1.00 84.00 92 LYS A C 1
ATOM 711 O O . LYS A 1 92 ? 9.623 -8.418 26.171 1.00 84.00 92 LYS A O 1
ATOM 716 N N . ARG A 1 93 ? 7.793 -9.620 26.656 1.00 81.69 93 ARG A N 1
ATOM 717 C CA . ARG A 1 93 ? 8.469 -10.926 26.576 1.00 81.69 93 ARG A CA 1
ATOM 718 C C . ARG A 1 93 ? 8.568 -11.454 25.154 1.00 81.69 93 ARG A C 1
ATOM 720 O O . ARG A 1 93 ? 9.591 -12.030 24.811 1.00 81.69 93 ARG A O 1
ATOM 727 N N . GLU A 1 94 ? 7.509 -11.293 24.372 1.00 79.81 94 GLU A N 1
ATOM 728 C CA . GLU A 1 94 ? 7.333 -12.031 23.118 1.00 79.81 94 GLU A CA 1
ATOM 729 C C . GLU A 1 94 ? 7.546 -11.157 21.880 1.00 79.81 94 GLU A C 1
ATOM 731 O O . GLU A 1 94 ? 7.933 -11.665 20.832 1.00 79.81 94 GLU A O 1
ATOM 736 N N . VAL A 1 95 ? 7.324 -9.842 21.988 1.00 81.44 95 VAL A N 1
ATOM 737 C CA . VAL A 1 95 ? 7.250 -8.949 20.820 1.00 81.44 95 VAL A CA 1
ATOM 738 C C . VAL A 1 95 ? 8.366 -7.907 20.824 1.00 81.44 95 VAL A C 1
ATOM 740 O O . VAL A 1 95 ? 9.012 -7.696 19.798 1.00 81.44 95 VAL A O 1
ATOM 743 N N . GLU A 1 96 ? 8.636 -7.272 21.969 1.00 81.19 96 GLU A N 1
ATOM 744 C CA . GLU A 1 96 ? 9.557 -6.129 22.048 1.00 81.19 96 GLU A CA 1
ATOM 745 C C . GLU A 1 96 ? 10.968 -6.436 21.539 1.00 81.19 96 GLU A C 1
ATOM 747 O O . GLU A 1 96 ? 11.553 -5.597 20.859 1.00 81.19 96 GLU A O 1
ATOM 752 N N . SER A 1 97 ? 11.525 -7.611 21.850 1.00 78.88 97 SER A N 1
ATOM 753 C CA . SER A 1 97 ? 12.900 -7.947 21.453 1.00 78.88 97 SER A CA 1
ATOM 754 C C . SER A 1 97 ? 13.060 -8.009 19.934 1.00 78.88 97 SER A C 1
ATOM 756 O O . SER A 1 97 ? 14.050 -7.512 19.409 1.00 78.88 97 SER A O 1
ATOM 758 N N . ASN A 1 98 ? 12.072 -8.561 19.222 1.00 79.81 98 ASN A N 1
ATOM 759 C CA . ASN A 1 98 ? 12.071 -8.643 17.763 1.00 79.81 98 ASN A CA 1
ATOM 760 C C . ASN A 1 98 ? 11.745 -7.286 17.124 1.00 79.81 98 ASN A C 1
ATOM 762 O O . ASN A 1 98 ? 12.345 -6.925 16.117 1.00 79.81 98 ASN A O 1
ATOM 766 N N . MET A 1 99 ? 10.830 -6.513 17.718 1.00 83.00 99 MET A N 1
ATOM 767 C CA . MET A 1 99 ? 10.446 -5.200 17.188 1.00 83.00 99 MET A CA 1
ATOM 768 C C . MET A 1 99 ? 11.540 -4.147 17.365 1.00 83.00 99 MET A C 1
ATOM 770 O O . MET A 1 99 ? 11.702 -3.307 16.493 1.00 83.00 99 MET A O 1
ATOM 774 N N . LYS A 1 100 ? 12.342 -4.216 18.433 1.00 82.06 100 LYS A N 1
ATOM 775 C CA . LYS A 1 100 ? 13.466 -3.293 18.672 1.00 82.06 100 LYS A CA 1
ATOM 776 C C . LYS A 1 100 ? 14.707 -3.603 17.832 1.00 82.06 100 LYS A C 1
ATOM 778 O O . LYS A 1 100 ? 15.684 -2.853 17.915 1.00 82.06 100 LYS A O 1
ATOM 783 N N . LYS A 1 101 ? 14.693 -4.691 17.047 1.00 79.69 101 LYS A N 1
ATOM 784 C CA . LYS A 1 101 ? 15.799 -5.023 16.146 1.00 79.69 101 LYS A CA 1
ATOM 785 C C . LYS A 1 101 ? 15.953 -3.898 15.117 1.00 79.69 101 LYS A C 1
ATOM 787 O O . LYS A 1 101 ? 14.987 -3.616 14.408 1.00 79.69 101 LYS A O 1
ATOM 792 N N . PRO A 1 102 ? 17.110 -3.231 15.047 1.00 77.31 102 PRO A N 1
ATOM 793 C CA . PRO A 1 102 ? 17.401 -2.307 13.961 1.00 77.31 102 PRO A CA 1
ATOM 794 C C . PRO A 1 102 ? 17.368 -3.009 12.616 1.00 77.31 102 PRO A C 1
ATOM 796 O O . PRO A 1 102 ? 17.749 -4.170 12.493 1.00 77.31 102 PRO A O 1
ATOM 799 N N . VAL A 1 103 ? 16.911 -2.269 11.618 1.00 74.38 103 VAL A N 1
ATOM 800 C CA . VAL A 1 103 ? 16.874 -2.719 10.226 1.00 74.38 103 VAL A CA 1
ATOM 801 C C . VAL A 1 103 ? 17.539 -1.712 9.298 1.00 74.38 103 VAL A C 1
ATOM 803 O O . VAL A 1 103 ? 17.885 -2.068 8.183 1.00 74.38 103 VAL A O 1
ATOM 806 N N . GLY A 1 104 ? 17.758 -0.476 9.751 1.00 68.31 104 GLY A N 1
ATOM 807 C CA . GLY A 1 104 ? 18.472 0.547 9.000 1.00 68.31 104 GLY A CA 1
ATOM 808 C C . GLY A 1 104 ? 18.643 1.827 9.809 1.00 68.31 104 GLY A C 1
ATOM 809 O O . GLY A 1 104 ? 18.246 1.899 10.979 1.00 68.31 104 GLY A O 1
ATOM 810 N N . ARG A 1 105 ? 19.221 2.851 9.180 1.00 62.34 105 ARG A N 1
ATOM 811 C CA . ARG A 1 105 ? 19.345 4.184 9.768 1.00 62.34 105 ARG A CA 1
ATOM 812 C C . ARG A 1 105 ? 18.954 5.292 8.797 1.00 62.34 105 ARG A C 1
ATOM 814 O O . ARG A 1 105 ? 19.209 5.171 7.606 1.00 62.34 105 ARG A O 1
ATOM 821 N N . LEU A 1 106 ? 18.356 6.364 9.314 1.00 59.28 106 LEU A N 1
ATOM 822 C CA . LEU A 1 106 ? 18.162 7.614 8.572 1.00 59.28 106 LEU A CA 1
ATOM 823 C C . LEU A 1 106 ? 19.484 8.402 8.498 1.00 59.28 106 LEU A C 1
ATOM 825 O O . LEU A 1 106 ? 20.263 8.329 9.453 1.00 59.28 106 LEU A O 1
ATOM 829 N N . PRO A 1 107 ? 19.737 9.181 7.426 1.00 55.81 107 PRO A N 1
ATOM 830 C CA . PRO A 1 107 ? 20.902 10.054 7.350 1.00 55.81 107 PRO A CA 1
ATOM 831 C C . PRO A 1 107 ? 20.909 11.079 8.468 1.00 55.81 107 PRO A C 1
ATOM 833 O O . PRO A 1 107 ? 19.859 11.528 8.940 1.00 55.81 107 PRO A O 1
ATOM 836 N N . GLU A 1 108 ? 22.108 11.528 8.811 1.00 55.38 108 GLU A N 1
ATOM 837 C CA . GLU A 1 108 ? 22.279 12.657 9.708 1.00 55.38 108 GLU A CA 1
ATOM 838 C C . GLU A 1 108 ? 21.553 13.899 9.153 1.00 55.38 108 GLU A C 1
ATOM 840 O O . GLU A 1 108 ? 21.676 14.252 7.979 1.00 55.38 108 GLU A O 1
ATOM 845 N N . GLY A 1 109 ? 20.737 14.539 9.993 1.00 56.84 109 GLY A N 1
ATOM 846 C CA . GLY A 1 109 ? 19.946 15.718 9.622 1.00 56.84 109 GLY A CA 1
ATOM 847 C C . GLY A 1 109 ? 18.602 15.438 8.935 1.00 56.84 109 GLY A C 1
ATOM 848 O O . GLY A 1 109 ? 17.833 16.379 8.737 1.00 56.84 109 GLY A O 1
ATOM 849 N N . VAL A 1 110 ? 18.265 14.182 8.614 1.00 62.53 110 VAL A N 1
ATOM 850 C CA . VAL A 1 110 ? 16.923 13.815 8.129 1.00 62.53 110 VAL A CA 1
ATOM 851 C C . VAL A 1 110 ? 16.009 13.528 9.318 1.00 62.53 110 VAL A C 1
ATOM 853 O O . VAL A 1 110 ? 16.282 12.642 10.127 1.00 62.53 110 VAL A O 1
ATOM 856 N N . SER A 1 111 ? 14.902 14.271 9.421 1.00 68.81 111 SER A N 1
ATOM 857 C CA . SER A 1 111 ? 13.895 14.021 10.459 1.00 68.81 111 SER A CA 1
ATOM 858 C C . SER A 1 111 ? 13.243 12.647 10.270 1.00 68.81 111 SER A C 1
ATOM 860 O O . SER A 1 111 ? 12.868 12.283 9.152 1.00 68.81 111 SER A O 1
ATOM 862 N N . GLY A 1 112 ? 13.014 11.937 11.382 1.00 66.31 112 GLY A N 1
ATOM 863 C CA . GLY A 1 112 ? 12.183 10.727 11.439 1.00 66.31 112 GLY A CA 1
ATOM 864 C C . GLY A 1 112 ? 10.774 10.926 10.878 1.00 66.31 112 GLY A C 1
ATOM 865 O O . GLY A 1 112 ? 10.155 9.979 10.394 1.00 66.31 112 GLY A O 1
ATOM 866 N N . ASP A 1 113 ? 10.302 12.174 10.830 1.00 70.69 113 ASP A N 1
ATOM 867 C CA . ASP A 1 113 ? 9.018 12.551 10.242 1.00 70.69 113 ASP A CA 1
ATOM 868 C C . ASP A 1 113 ? 8.867 12.160 8.768 1.00 70.69 113 ASP A C 1
ATOM 870 O O . ASP A 1 113 ? 7.742 11.969 8.311 1.00 70.69 113 ASP A O 1
ATOM 874 N N . VAL A 1 114 ? 9.964 11.981 8.019 1.00 69.44 114 VAL A N 1
ATOM 875 C CA . VAL A 1 114 ? 9.894 11.521 6.620 1.00 69.44 114 VAL A CA 1
ATOM 876 C C . VAL A 1 114 ? 9.327 10.101 6.498 1.00 69.44 114 VAL A C 1
ATOM 878 O O . VAL A 1 114 ? 8.740 9.757 5.474 1.00 69.44 114 VAL A O 1
ATOM 881 N N . LEU A 1 115 ? 9.479 9.288 7.549 1.00 69.81 115 LEU A N 1
ATOM 882 C CA . LEU A 1 115 ? 8.936 7.932 7.641 1.00 69.81 115 LEU A CA 1
ATOM 883 C C . LEU A 1 115 ? 7.583 7.884 8.350 1.00 69.81 115 LEU A C 1
ATOM 885 O O . LEU A 1 115 ? 6.959 6.825 8.425 1.00 69.81 115 LEU A O 1
ATOM 889 N N . ARG A 1 116 ? 7.100 9.025 8.846 1.00 71.94 116 ARG A N 1
ATOM 890 C CA . ARG A 1 116 ? 5.783 9.134 9.460 1.00 71.94 116 ARG A CA 1
ATOM 891 C C . ARG A 1 116 ? 4.774 9.492 8.382 1.00 71.94 116 ARG A C 1
ATOM 893 O O . ARG A 1 116 ? 4.944 10.443 7.620 1.00 71.94 116 ARG A O 1
ATOM 900 N N . ASN A 1 117 ? 3.658 8.769 8.338 1.00 77.56 117 ASN A N 1
ATOM 901 C CA . ASN A 1 117 ? 2.529 9.148 7.486 1.00 77.56 117 ASN A CA 1
ATOM 902 C C . ASN A 1 117 ? 1.717 10.267 8.164 1.00 77.56 117 ASN A C 1
ATOM 904 O O . ASN A 1 117 ? 0.529 10.090 8.454 1.00 77.56 117 ASN A O 1
ATOM 908 N N . LEU A 1 118 ? 2.372 11.399 8.460 1.00 73.50 118 LEU A N 1
ATOM 909 C CA . LEU A 1 118 ? 1.799 12.528 9.199 1.00 73.50 118 LEU A CA 1
ATOM 910 C C . LEU A 1 118 ? 0.476 12.978 8.571 1.00 73.50 118 LEU A C 1
ATOM 912 O O . LEU A 1 118 ? 0.333 13.045 7.347 1.00 73.50 118 LEU A O 1
ATOM 916 N N . ASP A 1 119 ? -0.523 13.226 9.419 1.00 72.88 119 ASP A N 1
ATOM 917 C CA . ASP A 1 119 ? -1.902 13.556 9.038 1.00 72.88 119 ASP A CA 1
ATOM 918 C C . ASP A 1 119 ? -2.559 12.588 8.039 1.00 72.88 119 ASP A C 1
ATOM 920 O O . ASP A 1 119 ? -3.543 12.943 7.369 1.00 72.88 119 ASP A O 1
ATOM 924 N N . GLN A 1 120 ? -2.021 11.372 7.908 1.00 81.19 120 GLN A N 1
ATOM 925 C CA . GLN A 1 120 ? -2.387 10.407 6.876 1.00 81.19 120 GLN A CA 1
ATOM 926 C C . GLN A 1 120 ? -2.255 11.022 5.469 1.00 81.19 120 GLN A C 1
ATOM 928 O O . GLN A 1 120 ? -3.158 10.900 4.639 1.00 81.19 120 GLN A O 1
ATOM 933 N N . ALA A 1 121 ? -1.170 11.758 5.205 1.00 83.00 121 ALA A N 1
ATOM 934 C CA . ALA A 1 121 ? -0.954 12.480 3.949 1.00 83.00 121 ALA A CA 1
ATOM 935 C C . ALA A 1 121 ? -1.043 11.576 2.709 1.00 83.00 121 ALA A C 1
ATOM 937 O O . ALA A 1 121 ? -1.636 11.982 1.708 1.00 83.00 121 ALA A O 1
ATOM 938 N N . SER A 1 122 ? -0.571 10.328 2.812 1.00 86.94 122 SER A N 1
ATOM 939 C CA . SER A 1 122 ? -0.606 9.348 1.714 1.00 86.94 122 SER A CA 1
ATOM 940 C C . SER A 1 122 ? -2.030 8.990 1.262 1.00 86.94 122 SER A C 1
ATOM 942 O O . SER A 1 122 ? -2.221 8.432 0.191 1.00 86.94 122 SER 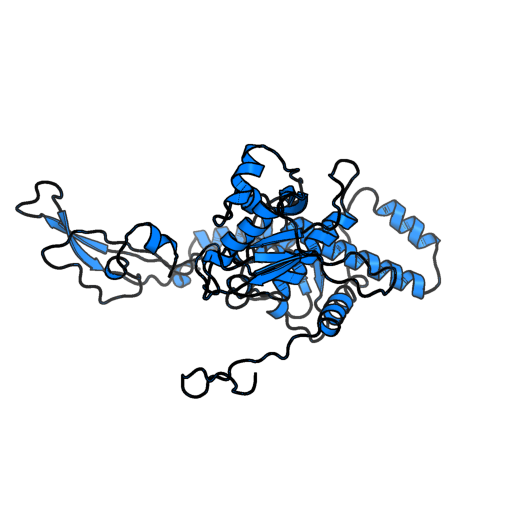A O 1
ATOM 944 N N . ARG A 1 123 ? -3.057 9.346 2.048 1.00 89.38 123 ARG A N 1
ATOM 945 C CA . ARG A 1 123 ? -4.484 9.186 1.708 1.00 89.38 123 ARG A CA 1
ATOM 946 C C . ARG A 1 12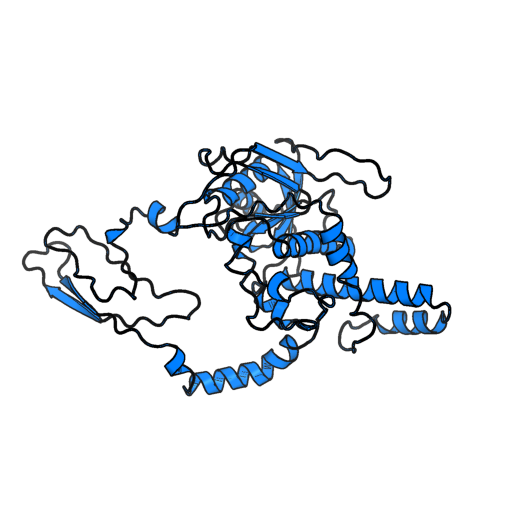3 ? -5.052 10.302 0.835 1.00 89.38 123 ARG A C 1
ATOM 948 O O . ARG A 1 123 ? -6.246 10.299 0.554 1.00 89.38 123 ARG A O 1
ATOM 955 N N . ARG A 1 124 ? -4.254 11.319 0.513 1.00 84.94 124 ARG A N 1
ATOM 956 C CA . ARG A 1 124 ? -4.732 12.557 -0.126 1.00 84.94 124 ARG A CA 1
ATOM 957 C C . ARG A 1 124 ? -3.827 13.068 -1.234 1.00 84.94 124 ARG A C 1
ATOM 959 O O . ARG A 1 124 ? -4.288 13.854 -2.055 1.00 84.94 124 ARG A O 1
ATOM 966 N N . ARG A 1 125 ? -2.545 12.716 -1.189 1.00 85.25 125 ARG A N 1
ATOM 967 C CA . ARG A 1 125 ? -1.520 13.185 -2.117 1.00 85.25 125 ARG A CA 1
ATOM 968 C C . ARG A 1 125 ? -0.348 12.215 -2.153 1.00 85.25 125 ARG A C 1
ATOM 970 O O . ARG A 1 125 ? -0.190 11.393 -1.253 1.00 85.25 125 ARG A O 1
ATOM 977 N N . GLU A 1 126 ? 0.484 12.378 -3.171 1.00 86.50 126 GLU A N 1
ATOM 978 C CA . GLU A 1 126 ? 1.792 11.740 -3.264 1.00 86.50 126 GLU A CA 1
ATOM 979 C C . GLU A 1 126 ? 2.691 12.172 -2.092 1.00 86.50 126 GLU A C 1
ATOM 981 O O . GLU A 1 126 ? 2.676 13.334 -1.665 1.00 86.50 126 GLU A O 1
ATOM 986 N N . THR A 1 127 ? 3.449 11.223 -1.542 1.00 83.50 127 THR A N 1
ATOM 987 C CA . THR A 1 127 ? 4.353 11.437 -0.407 1.00 83.50 127 THR A CA 1
ATOM 988 C C . THR A 1 127 ? 5.689 10.754 -0.662 1.00 83.50 127 THR A C 1
ATOM 990 O O . THR A 1 127 ? 5.752 9.721 -1.324 1.00 83.50 127 THR A O 1
ATOM 993 N N . VAL A 1 128 ? 6.759 11.301 -0.078 1.00 81.38 128 VAL A N 1
ATOM 994 C CA . VAL A 1 128 ? 8.104 10.702 -0.144 1.00 81.38 128 VAL A CA 1
ATOM 995 C C . VAL A 1 128 ? 8.090 9.274 0.404 1.00 81.38 128 VAL A C 1
ATOM 997 O O . VAL A 1 128 ? 8.621 8.366 -0.226 1.00 81.38 128 VAL A O 1
ATOM 1000 N N . LEU A 1 129 ? 7.413 9.067 1.535 1.00 83.69 129 LEU A N 1
ATOM 1001 C CA . LEU A 1 129 ? 7.218 7.757 2.148 1.00 83.69 129 LEU A CA 1
ATOM 1002 C C . LEU A 1 129 ? 6.515 6.768 1.209 1.00 83.69 129 LEU A C 1
ATOM 1004 O O . LEU A 1 129 ? 6.972 5.641 1.046 1.00 83.69 129 LEU A O 1
ATOM 1008 N N . GLY A 1 130 ? 5.407 7.186 0.591 1.00 86.88 130 GLY A N 1
ATOM 1009 C CA . GLY A 1 130 ? 4.663 6.348 -0.340 1.00 86.88 130 GLY A CA 1
ATOM 1010 C C . GLY A 1 130 ? 5.503 5.959 -1.554 1.00 86.88 130 GLY A C 1
ATOM 1011 O O . GLY A 1 130 ? 5.548 4.780 -1.905 1.00 86.88 130 GLY A O 1
ATOM 1012 N N . ASN A 1 131 ? 6.220 6.924 -2.134 1.00 83.94 131 ASN A N 1
ATOM 1013 C CA . ASN A 1 131 ? 7.115 6.694 -3.266 1.00 83.94 131 ASN A CA 1
ATOM 1014 C C . ASN A 1 131 ? 8.233 5.719 -2.902 1.00 83.94 131 ASN A C 1
ATOM 1016 O O . ASN A 1 131 ? 8.461 4.755 -3.624 1.00 83.94 131 ASN A O 1
ATOM 1020 N N . TRP A 1 132 ? 8.874 5.909 -1.746 1.00 85.19 132 TRP A N 1
ATOM 1021 C CA . TRP A 1 132 ? 9.930 5.016 -1.278 1.00 85.19 132 TRP A CA 1
ATOM 1022 C C . TRP A 1 132 ? 9.441 3.574 -1.110 1.00 85.19 132 TRP A C 1
ATOM 1024 O O . TRP A 1 132 ? 10.104 2.648 -1.579 1.00 85.19 132 TRP A O 1
ATOM 1034 N N . ILE A 1 133 ? 8.273 3.361 -0.493 1.00 90.56 133 ILE A N 1
ATOM 1035 C CA . ILE A 1 133 ? 7.704 2.013 -0.353 1.00 90.56 133 ILE A CA 1
ATOM 1036 C C . ILE A 1 133 ? 7.375 1.434 -1.737 1.00 90.56 133 ILE A C 1
ATOM 1038 O O . ILE A 1 133 ? 7.716 0.286 -2.008 1.00 90.56 133 ILE A O 1
ATOM 1042 N N . ALA A 1 134 ? 6.745 2.211 -2.622 1.00 90.62 134 ALA A N 1
ATOM 1043 C CA . ALA A 1 134 ? 6.362 1.752 -3.955 1.00 90.62 134 ALA A CA 1
ATOM 1044 C C . ALA A 1 134 ? 7.569 1.366 -4.824 1.00 90.62 134 ALA A C 1
ATOM 1046 O O . ALA A 1 134 ? 7.584 0.286 -5.416 1.00 90.62 134 ALA A O 1
ATOM 1047 N N . ASP A 1 135 ? 8.598 2.211 -4.856 1.00 86.12 135 ASP A N 1
ATOM 1048 C CA . ASP A 1 135 ? 9.854 1.941 -5.559 1.00 86.12 135 ASP A CA 1
ATOM 1049 C C . ASP A 1 135 ? 10.572 0.728 -4.951 1.00 86.12 135 ASP A C 1
ATOM 1051 O O . ASP A 1 135 ? 11.102 -0.118 -5.676 1.00 86.12 135 ASP A O 1
ATOM 1055 N N . SER A 1 136 ? 10.524 0.584 -3.621 1.00 88.12 136 SER A N 1
ATOM 1056 C CA . SER A 1 136 ? 11.084 -0.580 -2.930 1.00 88.12 136 SER A CA 1
ATOM 1057 C C . SER A 1 136 ? 10.403 -1.879 -3.351 1.00 88.12 136 SER A C 1
ATOM 1059 O O . SER A 1 136 ? 11.076 -2.898 -3.434 1.00 88.12 136 SER A O 1
ATOM 1061 N N . MET A 1 137 ? 9.104 -1.886 -3.661 1.00 95.19 137 MET A N 1
ATOM 1062 C CA . MET A 1 137 ? 8.431 -3.116 -4.096 1.00 95.19 137 MET A CA 1
ATOM 1063 C C . MET A 1 137 ? 8.881 -3.564 -5.487 1.00 95.19 137 MET A C 1
ATOM 1065 O O . MET A 1 137 ? 9.125 -4.754 -5.689 1.00 95.19 137 MET A O 1
ATOM 1069 N N . ILE A 1 138 ? 9.073 -2.628 -6.424 1.00 89.00 138 ILE A N 1
ATOM 1070 C CA . ILE A 1 138 ? 9.688 -2.951 -7.722 1.00 89.00 138 ILE A CA 1
ATOM 1071 C C . ILE A 1 138 ? 11.116 -3.458 -7.510 1.00 89.00 138 ILE A C 1
ATOM 1073 O O . ILE A 1 138 ? 11.477 -4.515 -8.026 1.00 89.00 138 ILE A O 1
ATOM 1077 N N . LYS A 1 139 ? 11.905 -2.767 -6.677 1.00 86.38 139 LYS A N 1
ATOM 1078 C CA . LYS A 1 139 ? 13.282 -3.170 -6.372 1.00 86.38 139 LYS A CA 1
ATOM 1079 C C . LYS A 1 139 ? 13.360 -4.555 -5.732 1.00 86.38 139 LYS A C 1
ATOM 1081 O O . LYS A 1 139 ? 14.258 -5.327 -6.059 1.00 86.38 139 LYS A O 1
ATOM 1086 N N . TRP A 1 140 ? 12.434 -4.872 -4.830 1.00 90.81 140 TRP A N 1
ATOM 1087 C CA . TRP A 1 140 ? 12.325 -6.192 -4.222 1.00 90.81 140 TRP A CA 1
ATOM 1088 C C . TRP A 1 140 ? 12.139 -7.258 -5.298 1.00 90.81 140 TRP A C 1
ATOM 1090 O O . TRP A 1 140 ? 12.855 -8.255 -5.298 1.00 90.81 140 TRP A O 1
ATOM 1100 N N . TYR A 1 141 ? 11.224 -7.021 -6.240 1.00 90.50 141 TYR A N 1
ATOM 1101 C CA . TYR A 1 141 ? 10.967 -7.959 -7.324 1.00 90.50 141 TYR A CA 1
ATOM 1102 C C . TYR A 1 141 ? 12.197 -8.155 -8.216 1.00 90.50 141 TYR A C 1
ATOM 1104 O O . TYR A 1 141 ? 12.548 -9.286 -8.547 1.00 90.50 141 TYR A O 1
ATOM 1112 N N . ASP A 1 142 ? 12.900 -7.072 -8.548 1.00 85.38 142 ASP A N 1
ATOM 1113 C CA . ASP A 1 142 ? 14.120 -7.129 -9.357 1.00 85.38 142 ASP A CA 1
ATOM 1114 C C . ASP A 1 142 ? 15.242 -7.940 -8.685 1.00 85.38 142 ASP A C 1
ATOM 1116 O O . ASP A 1 142 ? 15.975 -8.652 -9.367 1.00 85.38 142 ASP A O 1
ATOM 1120 N N . ILE A 1 143 ? 15.392 -7.836 -7.358 1.00 81.88 143 ILE A N 1
ATOM 1121 C CA . ILE A 1 143 ? 16.445 -8.538 -6.603 1.00 81.88 143 ILE A CA 1
ATOM 1122 C C . ILE A 1 143 ? 16.069 -9.999 -6.333 1.00 81.88 143 ILE A C 1
ATOM 1124 O O . ILE A 1 143 ? 16.919 -10.882 -6.433 1.00 81.88 143 ILE A O 1
ATOM 1128 N N . TYR A 1 144 ? 14.824 -10.246 -5.924 1.00 85.12 144 TYR A N 1
ATOM 1129 C CA . TYR A 1 144 ? 14.417 -11.507 -5.300 1.00 85.12 144 TYR A CA 1
ATOM 1130 C C . TYR A 1 144 ? 13.525 -12.383 -6.180 1.00 85.12 144 TYR A C 1
ATOM 1132 O O . TYR A 1 144 ? 13.169 -13.484 -5.754 1.00 85.12 144 TYR A O 1
ATOM 1140 N N . SER A 1 145 ? 13.161 -11.940 -7.388 1.00 86.44 145 SER A N 1
ATOM 1141 C CA . SER A 1 145 ? 12.430 -12.804 -8.316 1.00 86.44 145 SER A CA 1
ATOM 1142 C C . SER A 1 145 ? 13.263 -14.029 -8.690 1.00 86.44 145 SER A C 1
ATOM 1144 O O . SER A 1 145 ? 14.427 -13.946 -9.082 1.00 86.44 145 SER A O 1
ATOM 1146 N N . THR A 1 146 ? 12.655 -15.201 -8.548 1.00 88.06 146 THR A N 1
ATOM 1147 C CA . THR A 1 146 ? 13.269 -16.479 -8.911 1.00 88.06 146 THR A CA 1
ATOM 1148 C C . THR A 1 146 ? 12.783 -16.927 -10.287 1.00 88.06 146 THR A C 1
ATOM 1150 O O . THR A 1 146 ? 11.848 -16.367 -10.861 1.00 88.06 146 THR A O 1
ATOM 1153 N N . SER A 1 147 ? 13.370 -17.999 -10.820 1.00 87.12 147 SER A N 1
ATOM 1154 C CA . SER A 1 147 ? 12.910 -18.616 -12.071 1.00 87.12 147 SER A CA 1
ATOM 1155 C C . SER A 1 147 ? 11.472 -19.148 -12.016 1.00 87.12 147 SER A C 1
ATOM 1157 O O . SER A 1 147 ? 10.878 -19.360 -13.071 1.00 87.12 147 SER A O 1
ATOM 1159 N N . SER A 1 148 ? 10.912 -19.364 -10.819 1.00 88.00 148 SER A N 1
ATOM 1160 C CA . SER A 1 148 ? 9.521 -19.790 -10.632 1.00 88.00 148 SER A CA 1
ATOM 1161 C C . SER A 1 148 ? 8.525 -18.628 -10.617 1.00 88.00 148 SER A C 1
ATOM 1163 O O . SER A 1 148 ? 7.322 -18.870 -10.654 1.00 88.00 148 SER A O 1
ATOM 1165 N N . MET A 1 149 ? 9.001 -17.382 -10.553 1.00 91.56 149 MET A N 1
ATOM 1166 C CA . MET A 1 149 ? 8.157 -16.188 -10.561 1.00 91.56 149 MET A CA 1
ATOM 1167 C C . MET A 1 149 ? 8.032 -15.620 -11.986 1.00 91.56 149 MET A C 1
ATOM 1169 O O . MET A 1 149 ? 8.973 -15.732 -12.780 1.00 91.56 149 MET A O 1
ATOM 1173 N N . PRO A 1 150 ? 6.893 -14.997 -12.346 1.00 94.44 150 PRO A N 1
ATOM 1174 C CA . PRO A 1 150 ? 6.741 -14.352 -13.648 1.00 94.44 150 PRO A CA 1
ATOM 1175 C C . PRO A 1 150 ? 7.802 -13.272 -13.889 1.00 94.44 150 PRO A C 1
ATOM 1177 O O . PRO A 1 150 ? 8.028 -12.405 -13.058 1.00 94.44 150 PRO A O 1
ATOM 1180 N N . LYS A 1 151 ? 8.436 -13.252 -15.061 1.00 93.44 151 LYS A N 1
ATOM 1181 C CA . LYS A 1 151 ? 9.289 -12.109 -15.417 1.00 93.44 151 LYS A CA 1
ATOM 1182 C C . LYS A 1 151 ? 8.406 -10.901 -15.709 1.00 93.44 151 LYS A C 1
ATOM 1184 O O . LYS A 1 151 ? 7.515 -11.008 -16.548 1.00 93.44 151 LYS A O 1
ATOM 1189 N N . LEU A 1 152 ? 8.681 -9.779 -15.048 1.00 91.56 152 LEU A N 1
ATOM 1190 C CA . LEU A 1 152 ? 7.958 -8.530 -15.275 1.00 91.56 152 LEU A CA 1
ATOM 1191 C C . LEU A 1 152 ? 8.754 -7.606 -16.192 1.00 91.56 152 LEU A C 1
ATOM 1193 O O . LEU A 1 152 ? 9.950 -7.371 -15.989 1.00 91.56 152 LEU A O 1
ATOM 1197 N N . ASP A 1 153 ? 8.077 -7.034 -17.177 1.00 89.50 153 ASP A N 1
ATOM 1198 C CA . ASP A 1 153 ? 8.605 -5.967 -18.004 1.00 89.50 153 ASP A CA 1
ATOM 1199 C C . ASP A 1 153 ? 7.927 -4.636 -17.670 1.00 89.50 153 ASP A C 1
ATOM 1201 O O . ASP A 1 153 ? 6.725 -4.470 -17.843 1.00 89.50 153 ASP A O 1
ATOM 1205 N N . ARG A 1 154 ? 8.726 -3.676 -17.186 1.00 88.56 154 ARG A N 1
ATOM 1206 C CA . ARG A 1 154 ? 8.283 -2.326 -16.789 1.00 88.56 154 ARG A CA 1
ATOM 1207 C C . ARG A 1 154 ? 7.067 -2.380 -15.848 1.00 88.56 154 ARG A C 1
ATOM 1209 O O . ARG A 1 154 ? 6.051 -1.756 -16.156 1.00 88.56 154 ARG A O 1
ATOM 1216 N N . PRO A 1 155 ? 7.151 -3.116 -14.720 1.00 94.19 155 PRO A N 1
ATOM 1217 C CA . PRO A 1 155 ? 5.995 -3.288 -13.861 1.00 94.19 155 PRO A CA 1
ATOM 1218 C C . PRO A 1 155 ? 5.501 -1.955 -13.300 1.00 94.19 155 PRO A C 1
ATOM 1220 O O . PRO A 1 155 ? 6.294 -1.082 -12.945 1.00 94.19 155 PRO A O 1
ATOM 1223 N N . VAL A 1 156 ? 4.185 -1.832 -13.167 1.00 97.12 156 VAL A N 1
ATOM 1224 C CA . VAL A 1 156 ? 3.542 -0.766 -12.401 1.00 97.12 156 VAL A CA 1
ATOM 1225 C C . VAL A 1 156 ? 3.239 -1.299 -11.014 1.00 97.12 156 VAL A C 1
ATOM 1227 O O . VAL A 1 156 ? 2.465 -2.246 -10.866 1.00 97.12 156 VAL A O 1
ATOM 1230 N N . PHE A 1 157 ? 3.821 -0.681 -9.990 1.00 98.06 157 PHE A N 1
ATOM 1231 C CA . PHE A 1 157 ? 3.428 -0.973 -8.620 1.00 98.06 157 PHE A CA 1
ATOM 1232 C C . PHE A 1 157 ? 2.215 -0.134 -8.219 1.00 98.06 157 PHE A C 1
ATOM 1234 O O . PHE A 1 157 ? 2.201 1.072 -8.473 1.00 98.06 157 PHE A O 1
ATOM 1241 N N . ILE A 1 158 ? 1.228 -0.749 -7.559 1.00 98.06 158 ILE A N 1
ATOM 1242 C CA . ILE A 1 158 ? 0.050 -0.057 -7.022 1.00 98.06 158 ILE A CA 1
ATOM 1243 C C . ILE A 1 158 ? -0.262 -0.564 -5.612 1.00 98.06 158 ILE A C 1
ATOM 1245 O O . ILE A 1 158 ? -0.527 -1.750 -5.407 1.00 98.06 158 ILE A O 1
ATOM 1249 N N . MET A 1 159 ? -0.320 0.363 -4.658 1.00 96.06 159 MET A N 1
ATOM 1250 C CA . MET A 1 159 ? -1.002 0.199 -3.372 1.00 96.06 159 MET A CA 1
ATOM 1251 C C . MET A 1 159 ? -1.921 1.400 -3.099 1.00 96.06 159 MET A C 1
ATOM 1253 O O . MET A 1 159 ? -1.994 2.334 -3.902 1.00 96.06 159 MET A O 1
ATOM 1257 N N . THR A 1 160 ? -2.609 1.415 -1.958 1.00 94.69 160 THR A N 1
ATOM 1258 C CA . THR A 1 160 ? -3.386 2.577 -1.513 1.00 94.69 160 THR A CA 1
ATOM 1259 C C . THR A 1 160 ? -2.782 3.209 -0.258 1.00 94.69 160 THR A C 1
ATOM 1261 O O . THR A 1 160 ? -2.146 2.549 0.565 1.00 94.69 160 THR A O 1
ATOM 1264 N N . GLY A 1 161 ? -3.001 4.510 -0.067 1.00 91.31 161 GLY A N 1
ATOM 1265 C CA . GLY A 1 161 ? -2.548 5.245 1.114 1.00 91.31 161 GLY A CA 1
ATOM 1266 C C . GLY A 1 161 ? -3.161 4.752 2.428 1.00 91.31 161 GLY A C 1
ATOM 1267 O O . GLY A 1 161 ? -2.662 5.078 3.504 1.00 91.31 161 GLY A O 1
ATOM 1268 N N . GLY A 1 162 ? -4.245 3.973 2.359 1.00 89.81 162 GLY A N 1
ATOM 1269 C CA . GLY A 1 162 ? -4.853 3.262 3.479 1.00 89.81 162 GLY A CA 1
ATOM 1270 C C . GLY A 1 162 ? -3.966 2.156 4.055 1.00 89.81 162 GLY A C 1
ATOM 1271 O O . GLY A 1 162 ? -4.017 1.937 5.272 1.00 89.81 162 GLY A O 1
ATOM 1272 N N . SER A 1 163 ? -3.129 1.538 3.212 1.00 91.25 163 SER A N 1
ATOM 1273 C CA . SER A 1 163 ? -2.150 0.514 3.596 1.00 91.25 163 SER A CA 1
ATOM 1274 C C . SER A 1 163 ? -1.032 1.077 4.476 1.00 91.25 163 SER A C 1
ATOM 1276 O O . SER A 1 163 ? -0.525 0.368 5.340 1.00 91.25 163 SER A O 1
ATOM 1278 N N . ILE A 1 164 ? -0.690 2.359 4.303 1.00 90.75 164 ILE A N 1
ATOM 1279 C CA . ILE A 1 164 ? 0.349 3.047 5.076 1.00 90.75 164 ILE A CA 1
ATOM 1280 C C . ILE A 1 164 ? -0.280 3.650 6.340 1.00 90.75 164 ILE A C 1
ATOM 1282 O O . ILE A 1 164 ? -1.130 4.546 6.277 1.00 90.75 164 ILE A O 1
ATOM 1286 N N . ARG A 1 165 ? 0.129 3.175 7.516 1.00 88.31 165 ARG A N 1
ATOM 1287 C CA . ARG A 1 165 ? -0.341 3.694 8.813 1.00 88.31 165 ARG A CA 1
ATOM 1288 C C . ARG A 1 165 ? 0.541 4.835 9.306 1.00 88.31 165 ARG A C 1
ATOM 1290 O O . ARG A 1 165 ? 1.529 5.168 8.668 1.00 88.31 165 ARG A O 1
ATOM 1297 N N . SER A 1 166 ? 0.162 5.480 10.409 1.00 73.31 166 SER A N 1
ATOM 1298 C CA . SER A 1 166 ? 0.891 6.641 10.945 1.00 73.31 166 SER A CA 1
ATOM 1299 C C . SER A 1 166 ? 2.352 6.333 11.304 1.00 73.31 166 SER A C 1
ATOM 1301 O O . SER A 1 166 ? 3.163 7.255 11.331 1.00 73.31 166 SER A O 1
ATOM 1303 N N . GLY A 1 167 ? 2.689 5.052 11.498 1.00 67.12 167 GLY A N 1
ATOM 1304 C CA . GLY A 1 167 ? 3.974 4.625 12.043 1.00 67.12 167 GLY A CA 1
ATOM 1305 C C . GLY A 1 167 ? 4.002 4.778 13.564 1.00 67.12 167 GLY A C 1
ATOM 1306 O O . GLY A 1 167 ? 2.973 5.055 14.181 1.00 67.12 167 GLY A O 1
ATOM 1307 N N . SER A 1 168 ? 5.179 4.576 14.154 1.00 59.66 168 SER A N 1
ATOM 1308 C CA . SER A 1 168 ? 5.429 4.873 15.568 1.00 59.66 168 SER A CA 1
ATOM 1309 C C . SER A 1 168 ? 5.427 6.390 15.798 1.00 59.66 168 SER A C 1
ATOM 1311 O O . SER A 1 168 ? 5.929 7.149 14.965 1.00 59.66 168 SER A O 1
ATOM 1313 N N . ASP A 1 169 ? 4.906 6.844 16.941 1.00 57.97 169 ASP A N 1
ATOM 1314 C CA . ASP A 1 169 ? 5.072 8.235 17.393 1.00 57.97 169 ASP A CA 1
ATOM 1315 C C . ASP A 1 169 ? 6.528 8.552 17.786 1.00 57.97 169 ASP A C 1
ATOM 1317 O O . ASP A 1 169 ? 6.898 9.719 17.894 1.00 57.97 169 ASP A O 1
ATOM 1321 N N . GLU A 1 170 ? 7.354 7.513 17.931 1.00 55.94 170 GLU A N 1
ATOM 1322 C CA . GLU A 1 170 ? 8.735 7.545 18.413 1.00 55.94 170 GLU A CA 1
ATOM 1323 C C . GLU A 1 170 ? 9.716 7.010 17.349 1.00 55.94 170 GLU A C 1
ATOM 1325 O O . GLU A 1 170 ? 10.540 6.142 17.635 1.00 55.94 170 GLU A O 1
ATOM 1330 N N . ILE A 1 171 ? 9.629 7.471 16.092 1.00 61.41 171 ILE A N 1
ATOM 1331 C CA . ILE A 1 171 ? 10.733 7.239 15.141 1.00 61.41 171 ILE A CA 1
ATOM 1332 C C . ILE A 1 171 ? 11.845 8.232 15.485 1.00 61.41 171 ILE A C 1
ATOM 1334 O O . ILE A 1 171 ? 11.879 9.355 14.977 1.00 61.41 171 ILE A O 1
ATOM 1338 N N . GLU A 1 172 ? 12.727 7.821 16.393 1.00 56.31 172 GLU A N 1
ATOM 1339 C CA . GLU A 1 172 ? 13.898 8.603 16.783 1.00 56.31 172 GLU A CA 1
ATOM 1340 C C . GLU A 1 172 ? 14.795 8.888 15.563 1.00 56.31 172 GLU A C 1
ATOM 1342 O O . GLU A 1 172 ? 15.005 8.001 14.723 1.00 56.31 172 GLU A O 1
ATOM 1347 N N . PRO A 1 173 ? 15.371 10.101 15.447 1.00 54.31 173 PRO A N 1
ATOM 1348 C CA . PRO A 1 173 ? 16.399 10.380 14.455 1.00 54.31 173 PRO A CA 1
ATOM 1349 C C . PRO A 1 173 ? 17.519 9.334 14.533 1.00 54.31 173 PRO A C 1
ATOM 1351 O O . PRO A 1 173 ? 18.016 8.999 15.609 1.00 54.31 173 PRO A O 1
ATOM 1354 N N . GLY A 1 174 ? 17.932 8.805 13.384 1.00 61.22 174 GLY A N 1
ATOM 1355 C CA . GLY A 1 174 ? 19.008 7.823 13.313 1.00 61.22 174 GLY A CA 1
ATOM 1356 C C . GLY A 1 174 ? 18.526 6.383 13.172 1.00 61.22 174 GLY A C 1
ATOM 1357 O O . GLY A 1 174 ? 18.721 5.838 12.102 1.00 61.22 174 GLY A O 1
ATOM 1358 N N . LYS A 1 175 ? 17.947 5.718 14.184 1.00 71.94 175 LYS A N 1
ATOM 1359 C CA . LYS A 1 175 ? 17.723 4.249 14.152 1.00 71.94 175 LYS A CA 1
ATOM 1360 C C . LYS A 1 175 ? 16.310 3.865 13.695 1.00 71.94 175 LYS A C 1
ATOM 1362 O O . LYS A 1 175 ? 15.350 4.153 14.394 1.00 71.94 175 LYS A O 1
ATOM 1367 N N . ILE A 1 176 ? 16.200 3.118 12.593 1.00 75.00 176 ILE A N 1
ATOM 1368 C CA . ILE A 1 176 ? 14.944 2.494 12.146 1.00 75.00 176 ILE A CA 1
ATOM 1369 C C . ILE A 1 176 ? 14.913 1.051 12.641 1.00 75.00 176 ILE A C 1
ATOM 1371 O O . ILE A 1 176 ? 15.847 0.277 12.407 1.00 75.00 176 ILE A O 1
ATOM 1375 N N . THR A 1 177 ? 13.830 0.666 13.302 1.00 81.00 177 THR A N 1
ATOM 1376 C CA . THR A 1 177 ? 13.617 -0.686 13.817 1.00 81.00 177 THR A CA 1
ATOM 1377 C C . THR A 1 177 ? 12.622 -1.477 12.973 1.00 81.00 177 THR A C 1
ATOM 1379 O O . THR A 1 177 ? 11.811 -0.931 12.224 1.00 81.00 177 THR A O 1
ATOM 1382 N N . LYS A 1 178 ? 12.640 -2.804 13.119 1.00 83.50 178 LYS A N 1
ATOM 1383 C CA . LYS A 1 178 ? 11.626 -3.691 12.541 1.00 83.50 178 LYS A CA 1
ATOM 1384 C C . LYS A 1 178 ? 10.221 -3.292 12.990 1.00 83.50 178 LYS A C 1
ATOM 1386 O O . LYS A 1 178 ? 9.286 -3.352 12.197 1.00 83.50 178 LYS A O 1
ATOM 1391 N N . GLY A 1 179 ? 10.081 -2.869 14.244 1.00 85.19 179 GLY A N 1
ATOM 1392 C CA . GLY A 1 179 ? 8.837 -2.370 14.809 1.00 85.19 179 GLY A CA 1
ATOM 1393 C C . GLY A 1 179 ? 8.312 -1.137 14.087 1.00 85.19 179 GLY A C 1
ATOM 1394 O O . GLY A 1 179 ? 7.102 -1.031 13.916 1.00 85.19 179 GLY A O 1
ATOM 1395 N N . ASP A 1 180 ? 9.185 -0.249 13.614 1.00 83.50 180 ASP A N 1
ATOM 1396 C CA . ASP A 1 180 ? 8.770 0.934 12.852 1.00 83.50 180 ASP A CA 1
ATOM 1397 C C . ASP A 1 180 ? 8.175 0.531 11.501 1.00 83.50 180 ASP A C 1
ATOM 1399 O O . ASP A 1 180 ? 7.088 0.983 11.146 1.00 83.50 180 ASP A O 1
ATOM 1403 N N . ILE A 1 181 ? 8.819 -0.403 10.792 1.00 86.69 181 ILE A N 1
ATOM 1404 C CA . ILE A 1 181 ? 8.329 -0.919 9.504 1.00 86.69 181 ILE A CA 1
ATOM 1405 C C . ILE A 1 181 ? 7.025 -1.708 9.666 1.00 86.69 181 ILE A C 1
ATOM 1407 O O . ILE A 1 181 ? 6.087 -1.519 8.893 1.00 86.69 181 ILE A O 1
ATOM 1411 N N . VAL A 1 182 ? 6.932 -2.566 10.686 1.00 88.00 182 VAL A N 1
ATOM 1412 C CA . VAL A 1 182 ? 5.712 -3.340 10.957 1.00 88.00 182 VAL A CA 1
ATOM 1413 C C . VAL A 1 182 ? 4.563 -2.425 11.379 1.00 88.00 182 VAL A C 1
ATOM 1415 O O . VAL A 1 182 ? 3.438 -2.635 10.949 1.00 88.00 182 VAL A O 1
ATOM 1418 N N . GLN A 1 183 ? 4.808 -1.383 12.175 1.00 86.50 183 GLN A N 1
ATOM 1419 C CA . GLN A 1 183 ? 3.760 -0.412 12.509 1.00 86.50 183 GLN A CA 1
ATOM 1420 C C . GLN A 1 183 ? 3.319 0.410 11.294 1.00 86.50 183 GLN A C 1
ATOM 1422 O O . GLN A 1 183 ? 2.149 0.781 11.204 1.00 86.50 183 GLN A O 1
ATOM 1427 N N . LEU A 1 184 ? 4.231 0.680 10.358 1.00 88.19 184 LEU A N 1
ATOM 1428 C CA . LEU A 1 184 ? 3.948 1.394 9.117 1.00 88.19 184 LEU A CA 1
ATOM 1429 C C . LEU A 1 184 ? 3.090 0.570 8.145 1.00 88.19 184 LEU A C 1
ATOM 1431 O O . LEU A 1 184 ? 2.139 1.097 7.565 1.00 88.19 184 LEU A O 1
ATOM 1435 N N . LEU A 1 185 ? 3.415 -0.717 7.998 1.00 92.00 185 LEU A N 1
ATOM 1436 C CA . LEU A 1 185 ? 2.765 -1.686 7.112 1.00 92.00 185 LEU A CA 1
ATOM 1437 C C . LEU A 1 185 ? 2.317 -2.925 7.916 1.00 92.00 185 LEU A C 1
ATOM 1439 O O . LEU A 1 185 ? 2.884 -4.005 7.761 1.00 92.00 185 LEU A O 1
ATOM 1443 N N . PRO A 1 186 ? 1.290 -2.817 8.777 1.00 90.00 186 PRO A N 1
ATOM 1444 C CA . PRO A 1 186 ? 0.957 -3.870 9.743 1.00 90.00 186 PRO A CA 1
ATOM 1445 C C . PRO A 1 186 ? 0.204 -5.057 9.142 1.00 90.00 186 PRO A C 1
ATOM 1447 O O . PRO A 1 186 ? -0.108 -6.018 9.846 1.00 90.00 186 PRO A O 1
ATOM 1450 N N . PHE A 1 187 ? -0.150 -4.987 7.861 1.00 90.25 187 PHE A N 1
ATOM 1451 C CA . PHE A 1 187 ? -0.978 -5.996 7.223 1.00 90.25 187 PHE A CA 1
ATOM 1452 C C . PHE A 1 187 ? -0.122 -7.104 6.620 1.00 90.25 187 PHE A C 1
ATOM 1454 O O . PHE A 1 187 ? 0.758 -6.858 5.792 1.00 90.25 187 PHE A O 1
ATOM 1461 N N . ASN A 1 188 ? -0.451 -8.345 6.980 1.00 92.31 188 ASN A N 1
ATOM 1462 C CA . ASN A 1 188 ? 0.132 -9.537 6.382 1.00 92.31 188 ASN A CA 1
ATOM 1463 C C . ASN A 1 188 ? -0.458 -9.776 4.981 1.00 92.31 188 ASN A C 1
ATOM 1465 O O . ASN A 1 188 ? -1.302 -10.647 4.792 1.00 92.31 188 ASN A O 1
ATOM 1469 N N . THR A 1 189 ? -0.072 -8.935 4.022 1.00 94.94 189 THR A N 1
ATOM 1470 C CA . THR A 1 189 ? -0.575 -8.968 2.642 1.00 94.94 189 THR A CA 1
ATOM 1471 C C . THR A 1 189 ? 0.564 -9.324 1.691 1.00 94.94 189 THR A C 1
ATOM 1473 O O . THR A 1 189 ? 1.408 -8.464 1.419 1.00 94.94 189 THR A O 1
ATOM 1476 N N . PRO A 1 190 ? 0.641 -10.589 1.230 1.00 96.94 190 PRO A N 1
ATOM 1477 C CA . PRO A 1 190 ? 1.611 -11.001 0.226 1.00 96.94 190 PRO A CA 1
ATOM 1478 C C . PRO A 1 190 ? 1.540 -10.168 -1.047 1.00 96.94 190 PRO A C 1
ATOM 1480 O O . PRO A 1 190 ? 0.475 -9.654 -1.407 1.00 96.94 190 PRO A O 1
ATOM 1483 N N . LEU A 1 191 ? 2.679 -10.030 -1.720 1.00 97.81 191 LEU A N 1
ATOM 1484 C CA . LEU A 1 191 ? 2.734 -9.379 -3.022 1.00 97.81 191 LEU A CA 1
ATOM 1485 C C . LEU A 1 191 ? 2.051 -10.248 -4.085 1.00 97.81 191 LEU A C 1
ATOM 1487 O O . LEU A 1 191 ? 2.023 -11.474 -4.000 1.00 97.81 191 LEU A O 1
ATOM 1491 N N . VAL A 1 192 ? 1.488 -9.601 -5.099 1.00 98.00 192 VAL A N 1
ATOM 1492 C CA . VAL A 1 192 ? 0.812 -10.255 -6.221 1.00 98.00 192 VAL A CA 1
ATOM 1493 C C . VAL A 1 192 ? 1.296 -9.633 -7.516 1.00 98.00 192 VAL A C 1
ATOM 1495 O O . VAL A 1 192 ? 1.342 -8.407 -7.622 1.00 98.00 192 VAL A O 1
ATOM 1498 N N . THR A 1 193 ? 1.617 -10.465 -8.505 1.00 97.88 193 THR A N 1
ATOM 1499 C CA . THR A 1 193 ? 1.840 -10.010 -9.879 1.00 97.88 193 THR A CA 1
ATOM 1500 C C . THR A 1 193 ? 0.742 -10.489 -10.804 1.00 97.88 193 THR A C 1
ATOM 1502 O O . THR A 1 193 ? 0.228 -11.591 -10.648 1.00 97.88 193 THR A O 1
ATOM 1505 N N . LEU A 1 194 ? 0.368 -9.664 -11.774 1.00 98.00 194 LEU A N 1
ATOM 1506 C CA . LEU A 1 194 ? -0.645 -9.993 -12.773 1.00 98.00 194 LEU A CA 1
ATOM 1507 C C . LEU A 1 194 ? -0.423 -9.181 -14.046 1.00 98.00 194 LEU A C 1
ATOM 1509 O O . LEU A 1 194 ? 0.184 -8.113 -14.004 1.00 98.00 194 LEU A O 1
ATOM 1513 N N . LYS A 1 195 ? -0.964 -9.667 -15.163 1.00 97.62 195 LYS A N 1
ATOM 1514 C CA . LYS A 1 195 ? -1.113 -8.877 -16.389 1.00 97.62 195 LYS A CA 1
ATOM 1515 C C . LYS A 1 195 ? -2.496 -8.246 -16.411 1.00 97.62 195 LYS A C 1
ATOM 1517 O O . LYS A 1 195 ? -3.477 -8.937 -16.155 1.00 97.62 195 LYS A O 1
ATOM 1522 N N . MET A 1 196 ? -2.569 -6.951 -16.704 1.00 97.69 196 MET A N 1
ATOM 1523 C CA . MET A 1 196 ? -3.819 -6.189 -16.747 1.00 97.69 196 MET A CA 1
ATOM 1524 C C . MET A 1 196 ? -3.908 -5.373 -18.035 1.00 97.69 196 MET A C 1
ATOM 1526 O O . MET A 1 196 ? -2.930 -4.738 -18.426 1.00 97.69 196 MET A O 1
ATOM 1530 N N . LEU A 1 197 ? -5.078 -5.362 -18.681 1.00 98.19 197 LEU A N 1
ATOM 1531 C CA . LEU A 1 197 ? -5.316 -4.517 -19.855 1.00 98.19 197 LEU A CA 1
ATOM 1532 C C . LEU A 1 197 ? -5.239 -3.030 -19.485 1.00 98.19 197 LEU A C 1
ATOM 1534 O O . LEU A 1 197 ? -5.708 -2.624 -18.420 1.00 98.19 197 LEU A O 1
ATOM 1538 N N . GLY A 1 198 ? -4.722 -2.191 -20.384 1.00 98.06 198 GLY A N 1
ATOM 1539 C CA . GLY A 1 198 ? -4.585 -0.750 -20.152 1.00 98.06 198 GLY A CA 1
ATOM 1540 C C . GLY A 1 198 ? -5.899 -0.060 -19.779 1.00 98.06 198 GLY A C 1
ATOM 1541 O O . GLY A 1 198 ? -5.916 0.795 -18.892 1.00 98.06 198 GLY A O 1
ATOM 1542 N N . LYS A 1 199 ? -7.023 -0.491 -20.366 1.00 98.06 199 LYS A N 1
ATOM 1543 C CA . LYS A 1 199 ? -8.359 0.027 -20.019 1.00 98.06 199 LYS A CA 1
ATOM 1544 C C . LYS A 1 199 ? -8.739 -0.255 -18.559 1.00 98.06 199 LYS A C 1
ATOM 1546 O O . LYS A 1 199 ? -9.363 0.578 -17.896 1.00 98.06 199 LYS A O 1
ATOM 1551 N N . ASP A 1 200 ? -8.337 -1.414 -18.041 1.00 98.06 200 ASP A N 1
ATOM 1552 C CA . ASP A 1 200 ? -8.648 -1.842 -16.680 1.00 98.06 200 ASP A CA 1
ATOM 1553 C C . ASP A 1 200 ? -7.706 -1.141 -15.701 1.00 98.06 200 ASP A C 1
ATOM 1555 O O . ASP A 1 200 ? -8.161 -0.632 -14.680 1.00 98.06 200 ASP A O 1
ATOM 1559 N N . LEU A 1 201 ? -6.429 -0.984 -16.067 1.00 98.12 201 LEU A N 1
ATOM 1560 C CA . LEU A 1 201 ? -5.456 -0.184 -15.320 1.00 98.12 201 LEU A CA 1
ATOM 1561 C C . LEU A 1 201 ? -5.907 1.281 -15.186 1.00 98.12 201 LEU A C 1
ATOM 1563 O O . LEU A 1 201 ? -5.869 1.854 -14.096 1.00 98.12 201 LEU A O 1
ATOM 1567 N N . ARG A 1 202 ? -6.408 1.890 -16.266 1.00 97.88 202 ARG A N 1
ATOM 1568 C CA . ARG A 1 202 ? -7.006 3.235 -16.225 1.00 97.88 202 ARG A CA 1
ATOM 1569 C C . ARG A 1 202 ? -8.216 3.278 -15.288 1.00 97.88 202 ARG A C 1
ATOM 1571 O O . ARG A 1 202 ? -8.342 4.198 -14.480 1.00 97.88 202 ARG A O 1
ATOM 1578 N N . SER A 1 203 ? -9.058 2.246 -15.336 1.00 97.50 203 SER A N 1
ATOM 1579 C CA . SER A 1 203 ? -10.224 2.102 -14.457 1.00 97.50 203 SER A CA 1
ATOM 1580 C C . SER A 1 203 ? -9.845 1.916 -12.980 1.00 97.50 203 SER A C 1
ATOM 1582 O O . SER A 1 203 ? -10.572 2.382 -12.097 1.00 97.50 203 SER A O 1
ATOM 1584 N N . VAL A 1 204 ? -8.702 1.282 -12.682 1.00 97.56 204 VAL A N 1
ATOM 1585 C CA . VAL A 1 204 ? -8.154 1.191 -11.318 1.00 97.56 204 VAL A CA 1
ATOM 1586 C C . VAL A 1 204 ? -7.874 2.593 -10.783 1.00 97.56 204 VAL A C 1
ATOM 1588 O O . VAL A 1 204 ? -8.305 2.917 -9.674 1.00 97.56 204 VAL A O 1
ATOM 1591 N N . PHE A 1 205 ? -7.231 3.452 -11.578 1.00 97.25 205 PHE A N 1
ATOM 1592 C CA . PHE A 1 205 ? -6.956 4.832 -11.178 1.00 97.25 205 PHE A CA 1
ATOM 1593 C C . PHE A 1 205 ? -8.229 5.670 -11.021 1.00 97.25 205 PHE A C 1
ATOM 1595 O O . PHE A 1 205 ? -8.352 6.394 -10.034 1.00 97.25 205 PHE A O 1
ATOM 1602 N N . GLU A 1 206 ? -9.218 5.519 -11.905 1.00 95.94 206 GLU A N 1
ATOM 1603 C CA . GLU A 1 206 ? -10.531 6.164 -11.735 1.00 95.94 206 GLU A CA 1
ATOM 1604 C C . GLU A 1 206 ? -11.194 5.776 -10.403 1.00 95.94 206 GLU A C 1
ATOM 1606 O O . GLU A 1 206 ? -11.696 6.631 -9.665 1.00 95.94 206 GLU A O 1
ATOM 1611 N N . CYS A 1 207 ? -11.133 4.490 -10.038 1.00 94.25 207 CYS A N 1
ATOM 1612 C CA . CYS A 1 207 ? -11.630 4.011 -8.750 1.00 94.25 207 CYS A CA 1
ATOM 1613 C C . CYS A 1 207 ? -10.838 4.590 -7.570 1.00 94.25 207 CYS A C 1
ATOM 1615 O O . CYS A 1 207 ? -11.441 5.016 -6.580 1.00 94.25 207 CYS A O 1
ATOM 1617 N N . ALA A 1 208 ? -9.508 4.618 -7.666 1.00 93.19 208 ALA A N 1
ATOM 1618 C CA . ALA A 1 208 ? -8.624 5.121 -6.619 1.00 93.19 208 ALA A CA 1
ATOM 1619 C C . ALA A 1 208 ? -8.881 6.614 -6.329 1.00 93.19 208 ALA A C 1
ATOM 1621 O O . ALA A 1 208 ? -8.99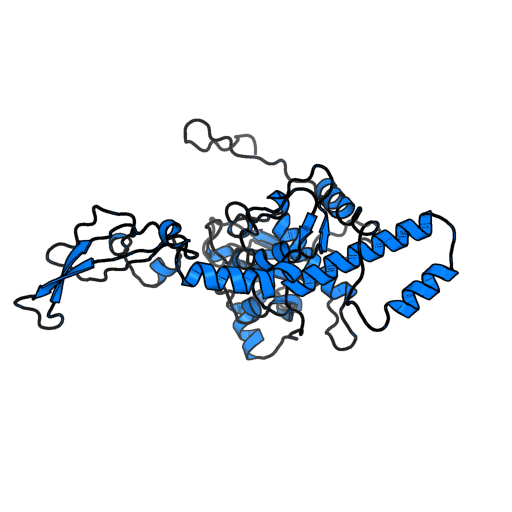2 7.023 -5.167 1.00 93.19 208 ALA A O 1
ATOM 1622 N N . PHE A 1 209 ? -9.102 7.410 -7.382 1.00 92.12 209 PHE A N 1
ATOM 1623 C CA . PHE A 1 209 ? -9.379 8.847 -7.303 1.00 92.12 209 PHE A CA 1
ATOM 1624 C C . PHE A 1 209 ? -10.853 9.212 -7.066 1.00 92.12 209 PHE A C 1
ATOM 1626 O O . PHE A 1 209 ? -11.180 10.406 -7.063 1.00 92.12 209 PHE A O 1
ATOM 1633 N N . ARG A 1 210 ? -11.762 8.254 -6.810 1.00 88.75 210 ARG A N 1
ATOM 1634 C CA . ARG A 1 210 ? -13.206 8.539 -6.627 1.00 88.75 210 ARG A CA 1
ATOM 1635 C C . ARG A 1 210 ? -13.485 9.573 -5.530 1.00 88.75 210 ARG A C 1
ATOM 1637 O O . ARG A 1 210 ? -14.386 10.402 -5.651 1.00 88.75 210 ARG A O 1
ATOM 1644 N N . GLU A 1 211 ? -12.701 9.562 -4.455 1.00 81.31 211 GLU A N 1
ATOM 1645 C CA . GLU A 1 211 ? -12.873 10.482 -3.324 1.00 81.31 211 GLU A CA 1
ATOM 1646 C C . GLU A 1 211 ? -12.021 11.752 -3.441 1.00 81.31 211 GLU A C 1
ATOM 1648 O O . GLU A 1 211 ? -12.134 12.652 -2.606 1.00 81.31 211 GLU A O 1
ATOM 1653 N N . GLY A 1 212 ? -11.214 11.861 -4.500 1.00 77.44 212 GLY A N 1
ATOM 1654 C CA . GLY A 1 212 ? -10.274 12.955 -4.705 1.00 77.44 212 GLY A CA 1
ATOM 1655 C C . GLY A 1 212 ? -9.297 13.082 -3.535 1.00 77.44 212 GLY A C 1
ATOM 1656 O O . GLY A 1 212 ? -8.757 12.087 -3.067 1.00 77.44 212 GLY A O 1
ATOM 1657 N N . ASN A 1 213 ? -9.125 14.305 -3.028 1.00 67.38 213 ASN A N 1
ATOM 1658 C CA . ASN A 1 213 ? -8.189 14.615 -1.937 1.00 67.38 213 ASN A CA 1
ATOM 1659 C C . ASN A 1 213 ? -8.814 14.481 -0.536 1.00 67.38 213 ASN A C 1
ATOM 1661 O O . ASN A 1 213 ? -8.252 14.961 0.454 1.00 67.38 213 ASN A O 1
ATOM 1665 N N . LYS A 1 214 ? -10.008 13.887 -0.415 1.00 72.06 214 LYS A N 1
ATOM 1666 C CA . LYS A 1 214 ? -10.568 13.568 0.906 1.00 72.06 214 LYS A CA 1
ATOM 1667 C C . LYS A 1 214 ? -9.693 12.502 1.566 1.00 72.06 214 LYS A C 1
ATOM 1669 O O . LYS A 1 214 ? -9.054 11.732 0.865 1.00 72.06 214 LYS A O 1
ATOM 1674 N N . LYS A 1 215 ? -9.695 12.420 2.905 1.00 65.94 215 LYS A N 1
ATOM 1675 C CA . LYS A 1 215 ? -8.996 11.375 3.690 1.00 65.94 215 LYS A CA 1
ATOM 1676 C C . LYS A 1 215 ? -9.597 9.970 3.440 1.00 65.94 215 LYS A C 1
ATOM 1678 O O . LYS A 1 215 ? -10.155 9.364 4.351 1.00 65.94 215 LYS A O 1
ATOM 1683 N N . SER A 1 216 ? -9.542 9.485 2.202 1.00 75.50 216 SER A N 1
ATOM 1684 C CA . SER A 1 216 ? -9.968 8.154 1.768 1.00 75.50 216 SER A CA 1
ATOM 1685 C C . SER A 1 216 ? -8.789 7.197 1.836 1.00 75.50 216 SER A C 1
ATOM 1687 O O . SER A 1 216 ? -7.671 7.571 1.502 1.00 75.50 216 SER A O 1
ATOM 1689 N N . GLY A 1 217 ? -9.026 5.945 2.225 1.00 82.69 217 GLY A N 1
ATOM 1690 C CA . GLY A 1 217 ? -7.990 4.914 2.131 1.00 82.69 217 GLY A CA 1
ATOM 1691 C C . GLY A 1 217 ? -7.490 4.718 0.696 1.00 82.69 217 GLY A C 1
ATOM 1692 O O . GLY A 1 217 ? -6.316 4.446 0.517 1.00 82.69 217 GLY A O 1
ATOM 1693 N N . SER A 1 218 ? -8.339 4.967 -0.307 1.00 90.62 218 SER A N 1
ATOM 1694 C CA . SER A 1 218 ? -8.140 4.556 -1.703 1.00 90.62 218 SER A CA 1
ATOM 1695 C C . SER A 1 218 ? -7.140 5.367 -2.534 1.00 90.62 218 SER A C 1
ATOM 1697 O O . SER A 1 218 ? -6.937 5.013 -3.691 1.00 90.62 218 SER A O 1
ATOM 1699 N N . PHE A 1 219 ? -6.570 6.466 -2.022 1.00 92.94 219 PHE A N 1
ATOM 1700 C CA . PHE A 1 219 ? -5.649 7.288 -2.818 1.00 92.94 219 PHE A CA 1
ATOM 1701 C C . PHE A 1 219 ? -4.440 6.444 -3.256 1.00 92.94 219 PHE A C 1
ATOM 1703 O O . PHE A 1 219 ? -3.855 5.774 -2.401 1.00 92.94 219 PHE A O 1
ATOM 1710 N N . PRO A 1 220 ? -4.077 6.419 -4.549 1.00 94.94 220 PRO A N 1
ATOM 1711 C CA . PRO A 1 220 ? -3.090 5.474 -5.046 1.00 94.94 220 PRO A CA 1
ATOM 1712 C C . PRO A 1 220 ? -1.671 5.902 -4.665 1.00 94.94 220 PRO A C 1
ATOM 1714 O O . PRO A 1 220 ? -1.308 7.074 -4.759 1.00 94.94 220 PRO A O 1
ATOM 1717 N N . VAL A 1 221 ? -0.859 4.924 -4.279 1.00 94.94 221 VAL A N 1
ATOM 1718 C CA . VAL A 1 221 ? 0.587 5.054 -4.100 1.00 94.94 221 VAL A CA 1
ATOM 1719 C C . VAL A 1 221 ? 1.243 4.119 -5.108 1.00 94.94 221 VAL A C 1
ATOM 1721 O O . VAL A 1 221 ? 0.927 2.927 -5.136 1.00 94.94 221 VAL A O 1
ATOM 1724 N N . VAL A 1 222 ? 2.097 4.664 -5.973 1.00 96.25 222 VAL A N 1
ATOM 1725 C CA . VAL A 1 222 ? 2.495 3.992 -7.216 1.00 96.25 222 VAL A CA 1
ATOM 1726 C C . VAL A 1 222 ? 3.984 4.089 -7.510 1.00 96.25 222 VAL A C 1
ATOM 1728 O O . VAL A 1 222 ? 4.647 5.028 -7.083 1.00 96.25 222 VAL A O 1
ATOM 1731 N N . SER A 1 223 ? 4.487 3.140 -8.300 1.00 94.38 223 SER A N 1
ATOM 1732 C CA . SER A 1 223 ? 5.792 3.220 -8.968 1.00 94.38 223 SER A CA 1
ATOM 1733 C C . SER A 1 223 ? 5.680 2.708 -10.408 1.00 94.38 223 SER A C 1
ATOM 1735 O O . SER A 1 223 ? 4.717 2.029 -10.760 1.00 94.38 223 SER A O 1
ATOM 1737 N N . GLY A 1 224 ? 6.633 3.079 -11.266 1.00 90.44 224 GLY A N 1
ATOM 1738 C CA . GLY A 1 224 ? 6.657 2.697 -12.686 1.00 90.44 224 GLY A CA 1
ATOM 1739 C C . GLY A 1 224 ? 5.670 3.452 -13.590 1.00 90.44 224 GLY A C 1
ATOM 1740 O O . GLY A 1 224 ? 5.689 3.264 -14.805 1.00 90.44 224 GLY A O 1
ATOM 1741 N N . VAL A 1 225 ? 4.851 4.351 -13.037 1.00 93.75 225 VAL A N 1
ATOM 1742 C CA . VAL A 1 225 ? 3.791 5.069 -13.763 1.00 93.75 225 VAL A CA 1
ATOM 1743 C C . VAL A 1 225 ? 3.731 6.545 -13.367 1.00 93.75 225 VAL A C 1
ATOM 1745 O O . VAL A 1 225 ? 4.113 6.928 -12.261 1.00 93.75 225 VAL A O 1
ATOM 1748 N N . LYS A 1 226 ? 3.223 7.374 -14.275 1.00 93.62 226 LYS A N 1
ATOM 1749 C CA . LYS A 1 226 ? 2.807 8.756 -14.055 1.00 93.62 226 LYS A CA 1
ATOM 1750 C C . LYS A 1 226 ? 1.319 8.866 -14.369 1.00 93.62 226 LYS A C 1
ATOM 1752 O O . LYS A 1 226 ? 0.890 8.479 -15.454 1.00 93.62 226 LYS A O 1
ATOM 1757 N N . VAL A 1 227 ? 0.539 9.397 -13.429 1.00 94.75 227 VAL A N 1
ATOM 1758 C CA . VAL A 1 227 ? -0.912 9.549 -13.586 1.00 94.75 227 VAL A CA 1
ATOM 1759 C C . VAL A 1 227 ? -1.300 11.007 -13.414 1.00 94.75 227 VAL A C 1
ATOM 1761 O O . VAL A 1 227 ? -1.061 11.603 -12.365 1.00 94.75 227 VAL A O 1
ATOM 1764 N N . GLU A 1 228 ? -1.924 11.583 -14.435 1.00 94.69 228 GLU A N 1
ATOM 1765 C CA . GLU A 1 228 ? -2.484 12.930 -14.362 1.00 94.69 228 GLU A CA 1
ATOM 1766 C C . GLU A 1 228 ? -3.995 12.825 -14.206 1.00 94.69 228 GLU A C 1
ATOM 1768 O O . GLU A 1 228 ? -4.662 12.080 -14.926 1.00 94.69 228 GLU A O 1
ATOM 1773 N N . TRP A 1 229 ? -4.558 13.587 -13.273 1.00 94.56 229 TRP A N 1
ATOM 1774 C CA . TRP A 1 229 ? -5.978 13.511 -12.961 1.00 94.56 229 TRP A CA 1
ATOM 1775 C C . TRP A 1 229 ? -6.549 14.874 -12.550 1.00 94.56 229 TRP A C 1
ATOM 1777 O O . TRP A 1 229 ? -5.818 15.844 -12.350 1.00 94.56 229 TRP A O 1
ATOM 1787 N N . ASN A 1 230 ? -7.876 14.977 -12.479 1.00 91.19 230 ASN A N 1
ATOM 1788 C CA . ASN A 1 230 ? -8.593 16.181 -12.085 1.00 91.19 230 ASN A CA 1
ATOM 1789 C C . ASN A 1 230 ? -9.791 15.849 -11.187 1.00 91.19 230 ASN A C 1
ATOM 1791 O O . ASN A 1 230 ? -10.787 15.277 -11.628 1.00 91.19 230 ASN A O 1
ATOM 1795 N N . SER A 1 231 ? -9.717 16.281 -9.929 1.00 89.12 231 SER A N 1
ATOM 1796 C CA . SER A 1 231 ? -10.757 16.071 -8.920 1.00 89.12 231 SER A CA 1
ATOM 1797 C C . SER A 1 231 ? -12.071 16.808 -9.206 1.00 89.12 231 SER A C 1
ATOM 1799 O O . SER A 1 231 ? -13.104 16.409 -8.665 1.00 89.12 231 SER A O 1
ATOM 1801 N N . THR A 1 232 ? -12.058 17.847 -10.053 1.00 90.50 232 THR A N 1
ATOM 1802 C CA . THR A 1 232 ? -13.255 18.629 -10.414 1.00 90.50 232 THR A CA 1
ATOM 1803 C C . THR A 1 232 ? -14.111 17.958 -11.484 1.00 90.50 232 THR A C 1
ATOM 1805 O O . THR A 1 232 ? -15.247 18.373 -11.711 1.00 90.50 232 THR A O 1
ATOM 1808 N N . LYS A 1 233 ? -13.595 16.908 -12.135 1.00 92.00 233 LYS A N 1
ATOM 1809 C CA . LYS A 1 233 ? -14.337 16.134 -13.130 1.00 92.00 233 LYS A CA 1
ATOM 1810 C C . LYS A 1 233 ? -15.298 15.125 -12.477 1.00 92.00 233 LYS A C 1
ATOM 1812 O O . LYS A 1 233 ? -15.074 14.709 -11.326 1.00 92.00 233 LYS A O 1
ATOM 1817 N N . PRO A 1 234 ? -16.371 14.729 -13.194 1.00 92.19 234 PRO A N 1
ATOM 1818 C CA . PRO A 1 234 ? -17.250 13.641 -12.776 1.00 92.19 234 PRO A CA 1
ATOM 1819 C C . PRO A 1 234 ? -16.473 12.359 -12.455 1.00 92.19 234 PRO A C 1
ATOM 1821 O O . PRO A 1 234 ? -15.350 12.159 -12.913 1.00 92.19 234 PRO A O 1
ATOM 1824 N N . LEU A 1 235 ? -17.068 11.486 -11.639 1.00 88.38 235 LEU A N 1
ATOM 1825 C CA . LEU A 1 235 ? -16.510 10.153 -11.396 1.00 88.38 235 LEU A CA 1
ATOM 1826 C C . LEU A 1 235 ? -16.361 9.404 -12.728 1.00 88.38 235 LEU A C 1
ATOM 1828 O O . LEU A 1 235 ? -17.255 9.495 -13.564 1.00 88.38 235 LEU A O 1
ATOM 1832 N N . ASN A 1 236 ? -15.275 8.642 -12.881 1.00 90.00 236 ASN A N 1
ATOM 1833 C CA . ASN A 1 236 ? -14.892 7.934 -14.111 1.00 90.00 236 ASN A CA 1
ATOM 1834 C C . ASN A 1 236 ? -14.429 8.834 -15.276 1.00 90.00 236 ASN A C 1
ATOM 1836 O O . ASN A 1 236 ? -14.218 8.332 -16.374 1.00 90.00 236 ASN A O 1
ATOM 1840 N N . GLU A 1 237 ? -14.268 10.140 -15.047 1.00 94.31 237 GLU A N 1
ATOM 1841 C CA . GLU A 1 237 ? -13.670 11.090 -15.999 1.00 94.31 237 GLU A CA 1
ATOM 1842 C C . GLU A 1 237 ? -12.529 11.895 -15.351 1.00 94.31 237 GLU A C 1
ATOM 1844 O O . GLU A 1 237 ? -12.189 13.005 -15.783 1.00 94.31 237 GLU A O 1
ATOM 1849 N N . ARG A 1 238 ? -11.977 11.394 -14.239 1.00 93.75 238 ARG A N 1
ATOM 1850 C CA . ARG A 1 238 ? -10.968 12.122 -13.467 1.00 93.75 238 ARG A CA 1
ATOM 1851 C C . ARG A 1 238 ? -9.573 11.896 -14.000 1.00 93.75 238 ARG A C 1
ATOM 1853 O O . ARG A 1 238 ? -8.771 12.818 -13.914 1.00 93.75 238 ARG A O 1
ATOM 1860 N N . VAL A 1 239 ? -9.263 10.721 -14.526 1.00 96.62 239 VAL A N 1
ATOM 1861 C CA . VAL A 1 239 ? -7.950 10.360 -15.058 1.00 96.62 239 VAL A CA 1
ATOM 1862 C C . VAL A 1 239 ? -7.806 10.940 -16.461 1.00 96.62 239 VAL A C 1
ATOM 1864 O O . VAL A 1 239 ? -8.535 10.589 -17.383 1.00 96.62 239 VAL A O 1
ATOM 1867 N N . LYS A 1 240 ? -6.839 11.842 -16.631 1.00 95.12 240 LYS A N 1
ATOM 1868 C CA . LYS A 1 240 ? -6.513 12.470 -17.918 1.00 95.12 240 LYS A CA 1
ATOM 1869 C C . LYS A 1 240 ? -5.532 11.630 -18.722 1.00 95.12 240 LYS A C 1
ATOM 1871 O O . LYS A 1 240 ? -5.719 11.457 -19.920 1.00 95.12 240 LYS A O 1
ATOM 1876 N N . SER A 1 241 ? -4.481 11.145 -18.069 1.00 96.12 241 SER A N 1
ATOM 1877 C CA . SER A 1 241 ? -3.412 10.385 -18.712 1.00 96.12 241 SER A CA 1
ATOM 1878 C C . SER A 1 241 ? -2.809 9.383 -17.735 1.00 96.12 241 SER A C 1
ATOM 1880 O O . SER A 1 241 ? -2.763 9.624 -16.524 1.00 96.12 241 SER A O 1
ATOM 1882 N N . VAL A 1 242 ? -2.377 8.243 -18.270 1.00 97.38 242 VAL A N 1
ATOM 1883 C CA . VAL A 1 242 ? -1.629 7.219 -17.538 1.00 97.38 242 VAL A CA 1
ATOM 1884 C C . VAL A 1 242 ? -0.455 6.825 -18.419 1.00 97.38 242 VAL A C 1
ATOM 1886 O O . VAL A 1 242 ? -0.642 6.268 -19.500 1.00 97.38 242 VAL A O 1
ATOM 1889 N N . LYS A 1 243 ? 0.759 7.129 -17.963 1.00 94.62 243 LYS A N 1
ATOM 1890 C CA . LYS A 1 243 ? 1.983 6.912 -18.733 1.00 94.62 243 LYS A CA 1
ATOM 1891 C C . LYS A 1 243 ? 2.954 6.024 -17.979 1.00 94.62 243 LYS A C 1
ATOM 1893 O O . LYS A 1 243 ? 3.211 6.257 -16.802 1.00 94.62 243 LYS A O 1
ATOM 1898 N N . LEU A 1 244 ? 3.519 5.029 -18.647 1.00 91.69 244 LEU A N 1
ATOM 1899 C CA . LEU A 1 244 ? 4.599 4.221 -18.098 1.00 91.69 244 LEU A CA 1
ATOM 1900 C C . LEU A 1 244 ? 5.911 4.986 -18.138 1.00 91.69 244 LEU A C 1
ATOM 1902 O O . LEU A 1 244 ? 6.292 5.523 -19.181 1.00 91.69 244 LEU A O 1
ATOM 1906 N N . LYS A 1 245 ? 6.654 4.935 -17.031 1.00 83.25 245 LYS A N 1
ATOM 1907 C CA . LYS A 1 245 ? 8.019 5.460 -16.995 1.00 83.25 245 LYS A CA 1
ATOM 1908 C C . LYS A 1 245 ? 8.899 4.692 -17.980 1.00 83.25 245 LYS A C 1
ATOM 1910 O O . LYS A 1 245 ? 8.792 3.465 -18.111 1.00 83.25 245 LYS A O 1
ATOM 1915 N N . SER A 1 246 ? 9.749 5.407 -18.711 1.00 71.75 246 SER A N 1
ATOM 1916 C CA . SER A 1 246 ? 10.646 4.779 -19.683 1.00 71.75 246 SER A CA 1
ATOM 1917 C C . SER A 1 246 ? 11.764 3.963 -19.011 1.00 71.75 246 SER A C 1
ATOM 1919 O O . SER A 1 246 ? 12.335 4.372 -17.999 1.00 71.75 246 SER A O 1
ATOM 1921 N N . LYS A 1 247 ? 12.105 2.806 -19.596 1.00 61.41 247 LYS A N 1
ATOM 1922 C CA . LYS A 1 247 ? 13.250 1.968 -19.202 1.00 61.41 247 LYS A CA 1
ATOM 1923 C C . LYS A 1 247 ? 14.487 2.404 -19.995 1.00 61.41 247 LYS A C 1
ATOM 1925 O O . LYS A 1 247 ? 14.807 1.801 -21.012 1.00 61.41 247 LYS A O 1
ATOM 1930 N N . ASN A 1 248 ? 15.205 3.431 -19.543 1.00 47.41 248 ASN A N 1
ATOM 1931 C CA . ASN A 1 248 ? 16.603 3.611 -19.958 1.00 47.41 248 ASN A CA 1
ATOM 1932 C C . ASN A 1 248 ? 17.389 4.528 -19.013 1.00 47.41 248 ASN A C 1
ATOM 1934 O O . ASN A 1 248 ? 17.456 5.736 -19.198 1.00 47.41 248 ASN A O 1
ATOM 1938 N N . GLN A 1 249 ? 18.047 3.928 -18.019 1.00 47.41 249 GLN A N 1
ATOM 1939 C CA . GLN A 1 249 ? 19.158 4.566 -17.297 1.00 47.41 249 GLN A CA 1
ATOM 1940 C C . GLN A 1 249 ? 20.534 4.111 -17.820 1.00 47.41 249 GLN A C 1
ATOM 1942 O O . GLN A 1 249 ? 21.548 4.677 -17.435 1.00 47.41 249 GLN A O 1
ATOM 1947 N N . ALA A 1 250 ? 20.590 3.123 -18.725 1.00 45.81 250 ALA A N 1
ATOM 1948 C CA . ALA A 1 250 ? 21.848 2.566 -19.231 1.00 45.81 250 ALA A CA 1
ATOM 1949 C C . ALA A 1 250 ? 22.511 3.412 -20.336 1.00 45.81 250 ALA A C 1
ATOM 1951 O O . ALA A 1 250 ? 23.716 3.310 -20.543 1.00 45.81 250 ALA A O 1
ATOM 1952 N N . THR A 1 251 ? 21.747 4.238 -21.057 1.00 46.97 251 THR A N 1
ATOM 1953 C CA . THR A 1 251 ? 22.234 4.976 -22.240 1.00 46.97 251 THR A CA 1
ATOM 1954 C C . THR A 1 251 ? 22.250 6.495 -22.066 1.00 46.97 251 THR A C 1
ATOM 1956 O O . THR A 1 251 ? 22.712 7.199 -22.960 1.00 46.97 251 THR A O 1
ATOM 1959 N N . GLY A 1 252 ? 21.741 7.020 -20.944 1.00 44.00 252 GLY A N 1
ATOM 1960 C CA . GLY A 1 252 ? 21.641 8.466 -20.701 1.00 44.00 252 GLY A CA 1
ATOM 1961 C C . GLY A 1 252 ? 20.686 9.215 -21.645 1.00 44.00 252 GLY A C 1
ATOM 1962 O O . GLY A 1 252 ? 20.645 10.443 -21.617 1.00 44.00 252 GLY A O 1
ATOM 1963 N N . ALA A 1 253 ? 19.917 8.508 -22.481 1.00 46.16 253 ALA A N 1
ATOM 1964 C CA . ALA A 1 253 ? 18.935 9.117 -23.370 1.00 46.16 253 ALA A CA 1
ATOM 1965 C C . ALA A 1 253 ? 17.634 9.422 -22.612 1.00 46.16 253 ALA A C 1
ATOM 1967 O O . ALA A 1 253 ? 17.035 8.532 -22.009 1.00 46.16 253 ALA A O 1
ATOM 1968 N N . ILE A 1 254 ? 17.174 10.676 -22.681 1.00 49.97 254 ILE A N 1
ATOM 1969 C CA . ILE A 1 254 ? 15.828 11.054 -22.236 1.00 49.97 254 ILE A CA 1
ATOM 1970 C C . ILE A 1 254 ? 14.842 10.398 -23.201 1.00 49.97 254 ILE A C 1
ATOM 1972 O O . ILE A 1 254 ? 14.773 10.764 -24.373 1.00 49.97 254 ILE A O 1
ATOM 1976 N N . GLN A 1 255 ? 14.099 9.415 -22.714 1.00 61.84 255 GLN A N 1
ATOM 1977 C CA . GLN A 1 255 ? 13.029 8.769 -23.458 1.00 61.84 255 GLN A CA 1
ATOM 1978 C C . GLN A 1 255 ? 11.714 9.145 -22.773 1.00 61.84 255 GLN A C 1
ATOM 1980 O O . GLN A 1 255 ? 11.599 9.013 -21.555 1.00 61.84 255 GLN A O 1
ATOM 1985 N N . GLU A 1 256 ? 10.774 9.695 -23.542 1.00 74.44 256 GLU A N 1
ATOM 1986 C CA . GLU A 1 256 ? 9.501 10.197 -23.017 1.00 74.44 256 GLU A CA 1
ATOM 1987 C C . GLU A 1 256 ? 8.674 9.070 -22.377 1.00 74.44 256 GLU A C 1
ATOM 1989 O O . GLU A 1 256 ? 8.748 7.914 -22.803 1.00 74.44 256 GLU A O 1
ATOM 1994 N N . ASP A 1 257 ? 7.889 9.410 -21.349 1.00 85.38 257 ASP A N 1
ATOM 1995 C CA . ASP A 1 257 ? 6.933 8.475 -20.753 1.00 85.38 257 ASP A CA 1
ATOM 1996 C C . ASP A 1 257 ? 5.894 8.046 -21.805 1.00 85.38 257 ASP A C 1
ATOM 1998 O O . ASP A 1 257 ? 5.376 8.867 -22.567 1.00 85.38 257 ASP A O 1
ATOM 2002 N N . GLU A 1 258 ? 5.555 6.760 -21.824 1.00 90.06 258 GLU A N 1
ATOM 2003 C CA . GLU A 1 258 ? 4.698 6.156 -22.850 1.00 90.06 258 GLU A CA 1
ATOM 2004 C C . GLU A 1 258 ? 3.250 6.054 -22.358 1.00 90.06 258 GLU A C 1
ATOM 2006 O O . GLU A 1 258 ? 2.995 5.400 -21.349 1.00 90.06 258 GLU A O 1
ATOM 2011 N N . GLU A 1 259 ? 2.293 6.672 -23.058 1.00 95.38 259 GLU A N 1
ATOM 2012 C CA . GLU A 1 259 ? 0.863 6.535 -22.732 1.00 95.38 259 GLU A CA 1
ATOM 2013 C C . GLU A 1 259 ? 0.404 5.082 -22.899 1.00 95.38 259 GLU A C 1
ATOM 2015 O O . GLU A 1 259 ? 0.678 4.447 -23.922 1.00 95.38 259 GLU A O 1
ATOM 2020 N N . ILE A 1 260 ? -0.329 4.569 -21.907 1.00 96.12 260 ILE A N 1
ATOM 2021 C CA . 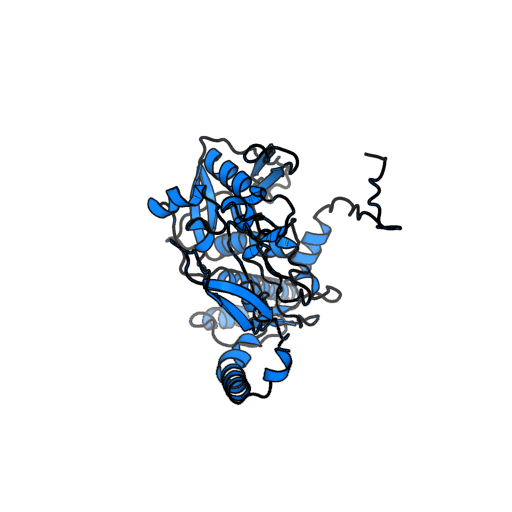ILE A 1 260 ? -0.882 3.218 -21.984 1.00 96.12 260 ILE A CA 1
ATOM 2022 C C . ILE A 1 260 ? -1.959 3.118 -23.068 1.00 96.12 260 ILE A C 1
ATOM 2024 O O . ILE A 1 260 ? -2.743 4.044 -23.292 1.00 96.12 260 ILE A O 1
ATOM 2028 N N . LYS A 1 261 ? -2.038 1.951 -23.701 1.00 97.50 261 LYS A N 1
ATOM 2029 C CA . LYS A 1 261 ? -3.041 1.599 -24.701 1.00 97.50 261 LYS A CA 1
ATOM 2030 C C . LYS A 1 261 ? -4.034 0.619 -24.106 1.00 97.50 261 LYS A C 1
ATOM 2032 O O . LYS A 1 261 ? -3.659 -0.332 -23.426 1.00 97.50 261 LYS A O 1
ATOM 2037 N N . ASP A 1 262 ? -5.307 0.855 -24.382 1.00 97.81 262 ASP A N 1
ATOM 2038 C CA . ASP A 1 262 ? -6.413 0.146 -23.743 1.00 97.81 262 ASP A CA 1
ATOM 2039 C C . ASP A 1 262 ? -6.421 -1.368 -24.009 1.00 97.81 262 ASP A C 1
ATOM 2041 O O . ASP A 1 262 ? -6.867 -2.141 -23.159 1.00 97.81 262 ASP A O 1
ATOM 2045 N N . ASP A 1 263 ? -5.921 -1.778 -25.174 1.00 97.62 263 ASP A N 1
ATOM 2046 C CA . ASP A 1 263 ? -5.868 -3.151 -25.676 1.00 97.62 263 ASP A CA 1
ATOM 2047 C C . ASP A 1 263 ? -4.539 -3.870 -25.391 1.00 97.62 263 ASP A C 1
ATOM 2049 O O . ASP A 1 263 ? -4.388 -5.039 -25.748 1.00 97.62 263 ASP A O 1
ATOM 2053 N N . GLN A 1 264 ? -3.585 -3.202 -24.738 1.00 97.62 264 GLN A N 1
ATOM 2054 C CA . GLN A 1 264 ? -2.304 -3.790 -24.353 1.00 97.62 264 GLN A CA 1
ATOM 2055 C C . GLN A 1 264 ? -2.307 -4.249 -22.897 1.00 97.62 264 GLN A C 1
ATOM 2057 O O . GLN A 1 264 ? -2.927 -3.626 -22.036 1.00 97.62 264 GLN A O 1
ATOM 2062 N N . GLU A 1 265 ? -1.597 -5.344 -22.625 1.00 97.12 265 GLU A N 1
ATOM 2063 C CA . GLU A 1 265 ? -1.384 -5.850 -21.271 1.00 97.12 265 GLU A CA 1
ATOM 2064 C C . GLU A 1 265 ? -0.138 -5.233 -20.636 1.00 97.12 265 GLU A C 1
ATOM 2066 O O . GLU A 1 265 ? 0.913 -5.116 -21.269 1.00 97.12 265 GLU A O 1
ATOM 2071 N N . TYR A 1 266 ? -0.254 -4.909 -19.353 1.00 96.94 266 TYR A N 1
ATOM 2072 C CA . TYR A 1 266 ? 0.803 -4.341 -18.529 1.00 96.94 266 TYR A CA 1
ATOM 2073 C C . TYR A 1 266 ? 1.045 -5.207 -17.302 1.00 96.94 266 TYR A C 1
ATOM 2075 O O . TYR A 1 266 ? 0.099 -5.724 -16.705 1.00 96.94 266 TYR A O 1
ATOM 2083 N N . ASP A 1 267 ? 2.314 -5.354 -16.923 1.00 97.38 267 ASP A N 1
ATOM 2084 C CA . ASP A 1 267 ? 2.696 -6.066 -15.710 1.00 97.38 267 ASP A CA 1
ATOM 2085 C C . ASP A 1 267 ? 2.404 -5.194 -14.487 1.00 97.38 267 ASP A C 1
ATOM 2087 O O . ASP A 1 267 ? 2.920 -4.087 -14.348 1.00 97.38 267 ASP A O 1
ATOM 2091 N N . ILE A 1 268 ? 1.560 -5.693 -13.592 1.00 98.31 268 ILE A N 1
ATOM 2092 C CA . ILE A 1 268 ? 1.172 -5.018 -12.357 1.00 98.31 268 ILE A CA 1
ATOM 2093 C C . ILE A 1 268 ? 1.779 -5.774 -11.181 1.00 98.31 268 ILE A C 1
ATOM 2095 O O . ILE A 1 268 ? 1.676 -6.998 -11.107 1.00 98.31 268 ILE A O 1
ATOM 2099 N N . LEU A 1 269 ? 2.377 -5.038 -10.247 1.00 98.25 269 LEU A N 1
ATOM 2100 C CA . LEU A 1 269 ? 2.777 -5.523 -8.930 1.00 98.25 269 LEU A CA 1
ATOM 2101 C C . LEU A 1 269 ? 1.891 -4.847 -7.877 1.00 98.25 269 LEU A C 1
ATOM 2103 O O . LEU A 1 269 ? 1.773 -3.626 -7.821 1.00 98.25 269 LEU A O 1
ATOM 2107 N N . THR A 1 270 ? 1.242 -5.629 -7.030 1.00 98.00 270 THR A N 1
ATOM 2108 C CA . THR A 1 270 ? 0.385 -5.126 -5.950 1.00 98.00 270 THR A CA 1
ATOM 2109 C C . THR A 1 270 ? 0.463 -6.067 -4.748 1.00 98.00 270 THR A C 1
ATOM 2111 O O . THR A 1 270 ? 1.424 -6.823 -4.626 1.00 98.00 270 THR A O 1
ATOM 2114 N N . HIS A 1 271 ? -0.512 -6.029 -3.844 1.00 97.31 271 HIS A N 1
ATOM 2115 C CA . HIS A 1 271 ? -0.639 -6.961 -2.728 1.00 97.31 271 HIS A CA 1
ATOM 2116 C C . HIS A 1 271 ? -2.057 -7.540 -2.644 1.00 97.31 271 HIS A C 1
ATOM 2118 O O . HIS A 1 271 ? -3.007 -6.975 -3.193 1.00 97.31 271 HIS A O 1
ATOM 2124 N N . THR A 1 272 ? -2.207 -8.666 -1.943 1.00 97.12 272 THR A N 1
ATOM 2125 C CA . THR A 1 272 ? -3.443 -9.473 -1.925 1.00 97.12 272 THR A CA 1
ATOM 2126 C C . THR A 1 272 ? -4.704 -8.671 -1.609 1.00 97.12 272 THR A C 1
ATOM 2128 O O . THR A 1 272 ? -5.697 -8.818 -2.309 1.00 97.12 272 THR A O 1
ATOM 2131 N N . TYR A 1 273 ? -4.655 -7.744 -0.644 1.00 96.06 273 TYR A N 1
ATOM 2132 C CA . TYR A 1 273 ? -5.811 -6.896 -0.310 1.00 96.06 273 TYR A CA 1
ATOM 2133 C C . TYR A 1 273 ? -6.360 -6.104 -1.510 1.00 96.06 273 TYR A C 1
ATOM 2135 O O . TYR A 1 273 ? -7.574 -6.025 -1.672 1.00 96.06 273 TYR A O 1
ATOM 2143 N N . LEU A 1 274 ? -5.509 -5.530 -2.371 1.00 95.62 274 LEU A N 1
ATOM 2144 C CA . LEU A 1 274 ? -5.999 -4.823 -3.563 1.00 95.62 274 LEU A CA 1
ATOM 2145 C C . LEU A 1 274 ? -6.367 -5.769 -4.695 1.00 95.62 274 LEU A C 1
ATOM 2147 O O . LEU A 1 274 ? -7.344 -5.509 -5.393 1.00 95.62 274 LEU A O 1
ATOM 2151 N N . TYR A 1 275 ? -5.631 -6.871 -4.847 1.00 97.06 275 TYR A N 1
ATOM 2152 C CA . TYR A 1 275 ? -5.967 -7.923 -5.804 1.00 97.06 275 TYR A CA 1
ATOM 2153 C C . TYR A 1 275 ? -7.374 -8.501 -5.552 1.00 97.06 275 TYR A C 1
ATOM 2155 O O . TYR A 1 275 ? -8.112 -8.792 -6.488 1.00 97.06 275 TYR A O 1
ATOM 2163 N N . GLU A 1 276 ? -7.804 -8.553 -4.291 1.00 95.56 276 GLU A N 1
ATOM 2164 C CA . GLU A 1 276 ? -9.158 -8.930 -3.861 1.00 95.56 276 GLU A CA 1
ATOM 2165 C C . GLU A 1 276 ? -10.165 -7.756 -3.894 1.00 95.56 276 GLU A C 1
ATOM 2167 O O . GLU A 1 276 ? -11.221 -7.806 -3.265 1.00 95.56 276 GLU A O 1
ATOM 2172 N N . ALA A 1 277 ? -9.856 -6.687 -4.637 1.00 93.25 277 ALA A N 1
ATOM 2173 C CA . ALA A 1 277 ? -10.672 -5.479 -4.800 1.00 93.25 277 ALA A CA 1
ATOM 2174 C C . ALA A 1 277 ? -10.907 -4.655 -3.515 1.00 93.25 277 ALA A C 1
ATOM 2176 O O . ALA A 1 277 ? -11.889 -3.903 -3.408 1.00 93.25 277 ALA A O 1
ATOM 2177 N N . GLY A 1 278 ? -9.971 -4.728 -2.562 1.00 91.88 278 GLY A N 1
ATOM 2178 C CA . GLY A 1 278 ? -9.906 -3.852 -1.393 1.00 91.88 278 GLY A CA 1
ATOM 2179 C C . GLY A 1 278 ? -9.974 -2.364 -1.753 1.00 91.88 278 GLY A C 1
ATOM 2180 O O . GLY A 1 278 ? -9.677 -1.946 -2.874 1.00 91.88 278 GLY A O 1
ATOM 2181 N N . ASP A 1 279 ? -10.455 -1.547 -0.811 1.00 88.69 279 ASP A N 1
ATOM 2182 C CA . ASP A 1 279 ? -10.746 -0.112 -0.995 1.00 88.69 279 ASP A CA 1
ATOM 2183 C C . ASP A 1 279 ? -11.688 0.221 -2.173 1.00 88.69 279 ASP A C 1
ATOM 2185 O O . ASP A 1 279 ? -11.838 1.387 -2.556 1.00 88.69 279 ASP A O 1
ATOM 2189 N N . GLY A 1 280 ? -12.378 -0.785 -2.724 1.00 89.25 280 GLY A N 1
ATOM 2190 C CA . GLY A 1 280 ? -13.300 -0.665 -3.848 1.00 89.25 280 GLY A CA 1
ATOM 2191 C C . GLY A 1 280 ? -12.602 -0.472 -5.195 1.00 89.25 280 GLY A C 1
ATOM 2192 O O . GLY A 1 280 ? -13.173 0.182 -6.078 1.00 89.25 280 GLY A O 1
ATOM 2193 N N . LEU A 1 281 ? -11.371 -0.962 -5.360 1.00 93.00 281 LEU A N 1
ATOM 2194 C CA . LEU A 1 281 ? -10.666 -0.991 -6.647 1.00 93.00 281 LEU A CA 1
ATOM 2195 C C . LEU A 1 281 ? -11.199 -2.169 -7.484 1.00 93.00 281 LEU A C 1
ATOM 2197 O O . LEU A 1 281 ? -10.513 -3.153 -7.744 1.00 93.00 281 LEU A O 1
ATOM 2201 N N . LYS A 1 282 ? -12.471 -2.049 -7.888 1.00 93.19 282 LYS A N 1
ATOM 2202 C CA . LYS A 1 282 ? -13.270 -3.104 -8.534 1.00 93.19 282 LYS A CA 1
ATOM 2203 C C . LYS A 1 282 ? -12.620 -3.805 -9.730 1.00 93.19 282 LYS A C 1
ATOM 2205 O O . LYS A 1 282 ? -12.852 -5.002 -9.848 1.00 93.19 282 LYS A O 1
ATOM 2210 N N . PRO A 1 283 ? -11.833 -3.146 -10.606 1.00 94.88 283 PRO A N 1
ATOM 2211 C CA . PRO A 1 283 ? -11.244 -3.844 -11.746 1.00 94.88 283 PRO A CA 1
ATOM 2212 C C . PRO A 1 283 ? -10.391 -5.057 -11.355 1.00 94.88 283 PRO A C 1
ATOM 2214 O O . PRO A 1 283 ? -10.351 -6.012 -12.116 1.00 94.88 283 PRO A O 1
ATOM 2217 N N . PHE A 1 284 ? -9.790 -5.089 -10.158 1.00 96.44 284 PHE A N 1
ATOM 2218 C CA . PHE A 1 284 ? -9.052 -6.265 -9.678 1.00 96.44 284 PHE A CA 1
ATOM 2219 C C . PHE A 1 284 ? -9.934 -7.500 -9.413 1.00 96.44 284 PHE A C 1
ATOM 2221 O O . PHE A 1 284 ? -9.431 -8.620 -9.448 1.00 96.44 284 PHE A O 1
ATOM 2228 N N . GLU A 1 285 ? -11.241 -7.330 -9.188 1.00 94.44 285 GLU A N 1
ATOM 2229 C CA . GLU A 1 285 ? -12.167 -8.418 -8.840 1.00 94.44 285 GLU A CA 1
ATOM 2230 C C . GLU A 1 285 ? -12.269 -9.482 -9.945 1.00 94.44 285 GLU A C 1
ATOM 2232 O O . GLU A 1 285 ? -12.363 -10.675 -9.660 1.00 94.44 285 GLU A O 1
ATOM 2237 N N . GLU A 1 286 ? -12.238 -9.071 -11.216 1.00 92.06 286 GLU A N 1
ATOM 2238 C CA . GLU A 1 286 ? -12.268 -10.013 -12.342 1.00 92.06 286 GLU A CA 1
ATOM 2239 C C . GLU A 1 286 ? -10.975 -10.836 -12.413 1.00 92.06 286 GLU A C 1
ATOM 2241 O O . GLU A 1 286 ? -11.014 -12.050 -12.630 1.00 92.06 286 GLU A O 1
ATOM 2246 N N . TYR A 1 287 ? -9.828 -10.197 -12.176 1.00 95.00 287 TYR A N 1
ATOM 2247 C CA . TYR A 1 287 ? -8.520 -10.848 -12.217 1.00 95.00 287 TYR A CA 1
ATOM 2248 C C . TYR A 1 287 ? -8.343 -11.835 -11.060 1.00 95.00 287 TYR A C 1
ATOM 2250 O O . TYR A 1 287 ? -7.875 -12.948 -11.292 1.00 95.00 287 TYR A O 1
ATOM 2258 N N . SER A 1 288 ? -8.792 -11.486 -9.848 1.00 94.00 288 SER A N 1
ATOM 2259 C CA . SER A 1 288 ? -8.754 -12.403 -8.701 1.00 94.00 288 SER A CA 1
ATOM 2260 C C . SER A 1 288 ? -9.682 -13.596 -8.857 1.00 94.00 288 SER A C 1
ATOM 2262 O O . SER A 1 288 ? -9.243 -14.726 -8.654 1.00 94.00 288 SER A O 1
ATOM 2264 N N . LYS A 1 289 ? -10.930 -13.391 -9.294 1.00 93.12 289 LYS A N 1
ATOM 2265 C CA . LYS A 1 289 ? -11.877 -14.499 -9.525 1.00 93.12 289 LYS A CA 1
ATOM 2266 C C . LYS A 1 289 ? -11.455 -15.445 -10.644 1.00 93.12 289 LYS A C 1
ATOM 2268 O O . LYS A 1 289 ? -11.857 -16.603 -10.634 1.00 93.12 289 LYS A O 1
ATOM 2273 N N . SER A 1 290 ? -10.698 -14.947 -11.619 1.00 90.19 290 SER A N 1
ATOM 2274 C CA . SER A 1 290 ? -10.162 -15.755 -12.718 1.00 90.19 290 SER A CA 1
ATOM 2275 C C . SER A 1 290 ? -8.764 -16.315 -12.442 1.00 90.19 290 SER A C 1
ATOM 2277 O O . SER A 1 290 ? -8.178 -16.911 -13.342 1.00 90.19 290 SER A O 1
ATOM 2279 N N . GLU A 1 291 ? -8.239 -16.132 -11.223 1.00 89.31 291 GLU A N 1
ATOM 2280 C CA . GLU A 1 291 ? -6.919 -16.609 -10.789 1.00 89.31 291 GLU A CA 1
ATOM 2281 C C . GLU A 1 291 ? -5.771 -16.160 -11.721 1.00 89.31 291 GLU A C 1
ATOM 2283 O O . GLU A 1 291 ? -4.758 -16.839 -11.871 1.00 89.31 291 GLU A O 1
ATOM 2288 N N . LYS A 1 292 ? -5.898 -14.979 -12.344 1.00 86.31 292 LYS A N 1
ATOM 2289 C CA . LYS A 1 292 ? -4.931 -14.430 -13.318 1.00 86.31 292 LYS A CA 1
ATOM 2290 C C . LYS A 1 292 ? -3.715 -13.742 -12.677 1.00 86.31 292 LYS A C 1
ATOM 2292 O O . LYS A 1 292 ? -3.099 -12.868 -13.289 1.00 86.31 292 LYS A O 1
ATOM 2297 N N . GLY A 1 293 ? -3.358 -14.124 -11.457 1.00 93.00 293 GLY A N 1
ATOM 2298 C CA . GLY A 1 293 ? -2.273 -13.521 -10.691 1.00 93.00 293 GLY A CA 1
ATOM 2299 C C . GLY A 1 293 ? -1.393 -14.562 -10.011 1.00 93.00 293 GLY A C 1
ATOM 2300 O O . GLY A 1 293 ? -1.863 -15.612 -9.583 1.00 93.00 293 GLY A O 1
ATOM 2301 N N . TYR A 1 294 ? -0.107 -14.253 -9.894 1.00 96.31 294 TYR A N 1
ATOM 2302 C CA . TYR A 1 294 ? 0.846 -15.010 -9.098 1.00 96.31 294 TYR A CA 1
ATOM 2303 C C . TYR A 1 294 ? 0.966 -14.359 -7.719 1.00 96.31 294 TYR A C 1
ATOM 2305 O O . TYR A 1 294 ? 1.428 -13.223 -7.602 1.00 96.31 294 TYR A O 1
ATOM 2313 N N . VAL A 1 295 ? 0.550 -15.075 -6.677 1.00 96.56 295 VAL A N 1
ATOM 2314 C CA . VAL A 1 295 ? 0.666 -14.632 -5.281 1.00 96.56 295 VAL A CA 1
ATOM 2315 C C . VAL A 1 295 ? 1.999 -15.120 -4.722 1.00 96.56 295 VAL A C 1
ATOM 2317 O O . VAL A 1 295 ? 2.307 -16.309 -4.799 1.00 96.56 295 VAL A O 1
ATOM 2320 N N . THR A 1 296 ? 2.804 -14.210 -4.181 1.00 94.44 296 THR A N 1
ATOM 2321 C CA . THR A 1 296 ? 4.061 -14.562 -3.513 1.00 94.44 296 THR A CA 1
ATOM 2322 C C . THR A 1 296 ? 3.794 -15.077 -2.097 1.00 94.44 296 THR A C 1
ATOM 2324 O O . THR A 1 296 ? 2.700 -14.940 -1.557 1.00 94.44 296 THR A O 1
ATOM 2327 N N . ASP A 1 297 ? 4.806 -15.657 -1.463 1.00 92.44 297 ASP A N 1
ATOM 2328 C CA . ASP A 1 297 ? 4.805 -15.994 -0.038 1.00 92.44 297 ASP A CA 1
ATOM 2329 C C . ASP A 1 297 ? 5.320 -14.842 0.845 1.00 92.44 297 ASP A C 1
ATOM 2331 O O . ASP A 1 297 ? 5.394 -14.990 2.062 1.00 92.44 297 ASP A O 1
ATOM 2335 N N . VAL A 1 298 ? 5.658 -13.689 0.248 1.00 92.94 298 VAL A N 1
ATOM 2336 C CA . VAL A 1 298 ? 6.316 -12.568 0.931 1.00 92.94 298 VAL A CA 1
ATOM 2337 C C . VAL A 1 298 ? 5.353 -11.392 1.117 1.00 92.94 298 VAL A C 1
ATOM 2339 O O . VAL A 1 298 ? 4.989 -10.730 0.137 1.00 92.94 298 VAL A O 1
ATOM 2342 N N . PRO A 1 299 ? 4.963 -11.084 2.368 1.00 95.00 299 PRO A N 1
ATOM 2343 C CA . PRO A 1 299 ? 4.186 -9.900 2.719 1.00 95.00 299 PRO A CA 1
ATOM 2344 C C . PRO A 1 299 ? 4.904 -8.596 2.383 1.00 95.00 299 PRO A C 1
ATOM 2346 O O . PRO A 1 299 ? 6.126 -8.508 2.481 1.00 95.00 299 PRO A O 1
ATOM 2349 N N . ILE A 1 300 ? 4.142 -7.542 2.086 1.00 94.81 300 ILE A N 1
ATOM 2350 C CA . ILE A 1 300 ? 4.687 -6.223 1.723 1.00 94.81 300 ILE A CA 1
ATOM 2351 C C . ILE A 1 300 ? 5.685 -5.656 2.754 1.00 94.81 300 ILE A C 1
ATOM 2353 O O . ILE A 1 300 ? 6.726 -5.120 2.375 1.00 94.81 300 ILE A O 1
ATOM 2357 N N . TYR A 1 301 ? 5.421 -5.808 4.059 1.00 93.31 301 TYR A N 1
ATOM 2358 C CA . TYR A 1 301 ? 6.340 -5.333 5.101 1.00 93.31 301 TYR A CA 1
ATOM 2359 C C . TYR A 1 301 ? 7.657 -6.117 5.088 1.00 93.31 301 TYR A C 1
ATOM 2361 O O . TYR A 1 301 ? 8.722 -5.551 5.317 1.00 93.31 301 TYR A O 1
ATOM 2369 N N . GLU A 1 302 ? 7.595 -7.420 4.809 1.00 91.44 302 GLU A N 1
ATOM 2370 C CA . GLU A 1 302 ? 8.768 -8.284 4.760 1.00 91.44 302 GLU A CA 1
ATOM 2371 C C . GLU A 1 302 ? 9.585 -8.016 3.498 1.00 91.44 302 GLU A C 1
ATOM 2373 O O . GLU A 1 302 ? 10.810 -7.935 3.570 1.00 91.44 302 GLU A O 1
ATOM 2378 N N . ALA A 1 303 ? 8.920 -7.793 2.363 1.00 91.00 303 ALA A N 1
ATOM 2379 C CA . ALA A 1 303 ? 9.567 -7.346 1.137 1.00 91.00 303 ALA A CA 1
ATOM 2380 C C . ALA A 1 303 ? 10.350 -6.044 1.368 1.00 91.00 303 ALA A C 1
ATOM 2382 O O . ALA A 1 303 ? 11.514 -5.945 0.977 1.00 91.00 303 ALA A O 1
ATOM 2383 N N . LEU A 1 304 ? 9.755 -5.081 2.084 1.00 89.44 304 LEU A N 1
ATOM 2384 C CA . LEU A 1 304 ? 10.420 -3.823 2.424 1.00 89.44 304 LEU A CA 1
ATOM 2385 C C . LEU A 1 304 ? 11.640 -4.053 3.326 1.00 89.44 304 LEU A C 1
ATOM 2387 O O . LEU A 1 304 ? 12.711 -3.521 3.047 1.00 89.44 304 LEU A O 1
ATOM 2391 N N . LEU A 1 305 ? 11.517 -4.895 4.357 1.00 85.38 305 LEU A N 1
ATOM 2392 C CA . LEU A 1 305 ? 12.641 -5.270 5.225 1.00 85.38 305 LEU A CA 1
ATOM 2393 C C . LEU A 1 305 ? 13.791 -5.919 4.443 1.00 85.38 305 LEU A C 1
ATOM 2395 O O . LEU A 1 305 ? 14.952 -5.575 4.658 1.00 85.38 305 LEU A O 1
ATOM 2399 N N . ARG A 1 306 ? 13.477 -6.828 3.512 1.00 84.56 306 ARG A N 1
ATOM 2400 C CA . ARG A 1 306 ? 14.475 -7.484 2.655 1.00 84.56 306 ARG A CA 1
ATOM 2401 C C . ARG A 1 306 ? 15.197 -6.473 1.762 1.00 84.56 306 ARG A C 1
ATOM 2403 O O . ARG A 1 306 ? 16.415 -6.544 1.648 1.00 84.56 306 ARG A O 1
ATOM 2410 N N . VAL A 1 307 ? 14.486 -5.499 1.190 1.00 81.94 307 VAL A N 1
ATOM 2411 C CA . VAL A 1 307 ? 15.102 -4.424 0.388 1.00 81.94 307 VAL A CA 1
ATOM 2412 C C . VAL A 1 307 ? 16.024 -3.549 1.223 1.00 81.94 307 VAL A C 1
ATOM 2414 O O . VAL A 1 307 ? 17.152 -3.304 0.805 1.00 81.94 307 VAL A O 1
ATOM 2417 N N . ILE A 1 308 ? 15.588 -3.119 2.409 1.00 76.38 308 ILE A N 1
ATOM 2418 C CA . ILE A 1 308 ? 16.428 -2.322 3.314 1.00 76.38 308 ILE A CA 1
ATOM 2419 C C . ILE A 1 308 ? 17.726 -3.085 3.639 1.00 76.38 308 ILE A C 1
ATOM 2421 O O . ILE A 1 308 ? 18.821 -2.520 3.567 1.00 76.38 308 ILE A O 1
ATOM 2425 N N . ASN A 1 309 ? 17.617 -4.389 3.913 1.00 70.25 309 ASN A N 1
ATOM 2426 C CA . ASN A 1 309 ? 18.774 -5.240 4.175 1.00 70.25 309 ASN A CA 1
ATOM 2427 C C . ASN A 1 309 ? 19.687 -5.378 2.941 1.00 70.25 309 ASN A C 1
ATOM 2429 O O . ASN A 1 309 ? 20.901 -5.238 3.050 1.00 70.25 309 ASN A O 1
ATOM 2433 N N . ALA A 1 310 ? 19.118 -5.594 1.752 1.00 65.31 310 ALA A N 1
ATOM 2434 C CA . ALA A 1 310 ? 19.884 -5.724 0.512 1.00 65.31 310 ALA A CA 1
ATOM 2435 C C . ALA A 1 310 ? 20.701 -4.469 0.183 1.00 65.31 310 ALA A C 1
ATOM 2437 O O . ALA A 1 310 ? 21.856 -4.578 -0.226 1.00 65.31 310 ALA A O 1
ATOM 2438 N N . ILE A 1 311 ? 20.119 -3.280 0.370 1.00 63.53 311 ILE A N 1
ATOM 2439 C CA . ILE A 1 311 ? 20.829 -2.019 0.119 1.00 63.53 311 ILE A CA 1
ATOM 2440 C C . ILE A 1 311 ? 21.998 -1.876 1.105 1.00 63.53 311 ILE A C 1
ATOM 2442 O O . ILE A 1 311 ? 23.106 -1.550 0.685 1.00 63.53 311 ILE A O 1
ATOM 2446 N N . SER A 1 312 ? 21.789 -2.240 2.376 1.00 56.44 312 SER A N 1
ATOM 2447 C CA . SER A 1 312 ? 22.846 -2.232 3.401 1.00 56.44 312 SER A CA 1
ATOM 2448 C C . SER A 1 312 ? 24.049 -3.105 3.005 1.00 56.44 312 SER A C 1
ATOM 2450 O O . SER A 1 312 ? 25.200 -2.709 3.187 1.00 56.44 312 SER A O 1
ATOM 2452 N N . VAL A 1 313 ? 23.804 -4.284 2.419 1.00 49.09 313 VAL A N 1
ATOM 2453 C CA . VAL A 1 313 ? 24.865 -5.212 1.982 1.00 49.09 313 VAL A CA 1
ATOM 2454 C C . VAL A 1 313 ? 25.648 -4.671 0.780 1.00 49.09 313 VAL A C 1
ATOM 2456 O O . VAL A 1 313 ? 26.877 -4.721 0.780 1.00 49.09 313 VAL A O 1
ATOM 2459 N N . VAL A 1 314 ? 24.964 -4.124 -0.233 1.00 48.44 314 VAL A N 1
ATOM 2460 C CA . VAL A 1 314 ? 25.614 -3.583 -1.445 1.00 48.44 314 VAL A CA 1
ATOM 2461 C C . VAL A 1 314 ? 26.553 -2.422 -1.112 1.00 48.44 314 VAL A C 1
ATOM 2463 O O . VAL A 1 314 ? 27.641 -2.319 -1.686 1.00 48.44 314 VAL A O 1
ATOM 2466 N N . ASP A 1 315 ? 26.161 -1.563 -0.175 1.00 45.84 315 ASP A N 1
ATOM 2467 C CA . ASP A 1 315 ? 26.989 -0.435 0.246 1.00 45.84 315 ASP A CA 1
ATOM 2468 C C . ASP A 1 315 ? 28.235 -0.896 1.014 1.00 45.84 315 ASP A C 1
ATOM 2470 O O . ASP A 1 315 ? 29.322 -0.353 0.801 1.00 45.84 315 ASP A O 1
ATOM 2474 N N . ALA A 1 316 ? 28.121 -1.953 1.825 1.00 38.81 316 ALA A N 1
ATOM 2475 C CA . ALA A 1 316 ? 29.267 -2.563 2.494 1.00 38.81 316 ALA A CA 1
ATOM 2476 C C . ALA A 1 316 ? 30.275 -3.156 1.489 1.00 38.81 316 ALA A C 1
ATOM 2478 O O . ALA A 1 316 ? 31.478 -2.927 1.625 1.00 38.81 316 ALA A O 1
ATOM 2479 N N . SER A 1 317 ? 29.805 -3.852 0.445 1.00 36.94 317 SER A N 1
ATOM 2480 C CA . SER A 1 317 ? 30.671 -4.416 -0.604 1.00 36.94 317 SER A CA 1
ATOM 2481 C C . SER A 1 317 ? 31.455 -3.339 -1.364 1.00 36.94 317 SER A C 1
ATOM 2483 O O . SER A 1 317 ? 32.665 -3.468 -1.530 1.00 36.94 317 SER A O 1
ATOM 2485 N N . LYS A 1 318 ? 30.807 -2.234 -1.753 1.00 44.50 318 LYS A N 1
ATOM 2486 C CA . LYS A 1 318 ? 31.474 -1.119 -2.455 1.00 44.50 318 LYS A CA 1
ATOM 2487 C C . LYS A 1 318 ? 32.513 -0.404 -1.588 1.00 44.50 318 LYS A C 1
ATOM 2489 O O . LYS A 1 318 ? 33.543 0.040 -2.094 1.00 44.50 318 LYS A O 1
ATOM 2494 N N . ILE A 1 319 ? 32.256 -0.285 -0.282 1.00 39.12 319 ILE A N 1
ATOM 2495 C CA . ILE A 1 319 ? 33.234 0.255 0.673 1.00 39.12 319 ILE A CA 1
ATOM 2496 C C . ILE A 1 319 ? 34.466 -0.657 0.726 1.00 39.12 319 ILE A C 1
ATOM 2498 O O . ILE A 1 319 ? 35.584 -0.158 0.609 1.00 39.12 319 ILE A O 1
ATOM 2502 N N . LEU A 1 320 ? 34.271 -1.975 0.823 1.00 37.56 320 LEU A N 1
ATOM 2503 C CA . LEU A 1 320 ? 35.364 -2.952 0.861 1.00 37.56 320 LEU A CA 1
ATOM 2504 C C . LEU A 1 320 ? 36.213 -2.930 -0.422 1.00 37.56 320 LEU A C 1
ATOM 2506 O O . LEU A 1 320 ? 37.442 -2.906 -0.339 1.00 37.56 320 LEU A O 1
ATOM 2510 N N . GLU A 1 321 ? 35.576 -2.834 -1.593 1.00 42.84 321 GLU A N 1
ATOM 2511 C CA . GLU A 1 321 ? 36.251 -2.682 -2.893 1.00 42.84 321 GLU A CA 1
ATOM 2512 C C . GLU A 1 321 ? 37.109 -1.407 -2.963 1.00 42.84 321 GLU A C 1
ATOM 2514 O O . GLU A 1 321 ? 38.204 -1.423 -3.525 1.00 42.84 321 GLU A O 1
ATOM 2519 N N . SER A 1 322 ? 36.659 -0.312 -2.341 1.00 45.47 322 SER A N 1
ATOM 2520 C CA . SER A 1 322 ? 37.409 0.951 -2.294 1.00 45.47 322 SER A CA 1
ATOM 2521 C C . SER A 1 322 ? 38.600 0.942 -1.325 1.00 45.47 322 SER A C 1
ATOM 2523 O O . SER A 1 322 ? 39.479 1.796 -1.435 1.00 45.47 322 SER A O 1
ATOM 2525 N N . THR A 1 323 ? 38.649 -0.016 -0.390 1.00 41.69 323 THR A N 1
ATOM 2526 C CA . THR A 1 323 ? 39.692 -0.101 0.652 1.00 41.69 323 THR A CA 1
ATOM 2527 C C . THR A 1 323 ? 40.861 -1.031 0.330 1.00 41.69 323 THR A C 1
ATOM 2529 O O . THR A 1 323 ? 41.831 -1.043 1.080 1.00 41.69 323 THR A O 1
ATOM 2532 N N . GLY A 1 324 ? 40.822 -1.745 -0.799 1.00 44.38 324 GLY A N 1
ATOM 2533 C CA . GLY A 1 324 ? 42.006 -2.351 -1.407 1.00 44.38 324 GLY A CA 1
ATOM 2534 C C . GLY A 1 324 ? 42.837 -3.286 -0.519 1.00 44.38 324 GLY A C 1
ATOM 2535 O O . GLY A 1 324 ? 44.043 -3.095 -0.473 1.00 44.38 324 GLY A O 1
ATOM 2536 N N . ASP A 1 325 ? 42.235 -4.279 0.148 1.00 49.56 325 ASP A N 1
ATOM 2537 C CA . ASP A 1 325 ? 42.855 -5.600 0.386 1.00 49.56 325 ASP A CA 1
ATOM 2538 C C . ASP A 1 325 ? 41.850 -6.611 0.985 1.00 49.56 325 ASP A C 1
ATOM 2540 O O . ASP A 1 325 ? 40.937 -6.224 1.713 1.00 49.56 325 ASP A O 1
ATOM 2544 N N . ASN A 1 326 ? 42.110 -7.907 0.756 1.00 46.59 326 ASN A N 1
ATOM 2545 C CA . ASN A 1 326 ? 41.511 -9.117 1.362 1.00 46.59 326 ASN A CA 1
ATOM 2546 C C . ASN A 1 326 ? 40.438 -9.893 0.579 1.00 46.59 326 ASN A C 1
ATOM 2548 O O . ASN A 1 326 ? 39.299 -10.071 1.019 1.00 46.59 326 ASN A O 1
ATOM 2552 N N . SER A 1 327 ? 40.878 -10.540 -0.498 1.00 46.91 327 SER A N 1
ATOM 2553 C CA . SER A 1 327 ? 40.151 -11.642 -1.145 1.00 46.91 327 SER A CA 1
ATOM 2554 C C . SER A 1 327 ? 39.849 -12.828 -0.206 1.00 46.91 327 SER A C 1
ATOM 2556 O O . SER A 1 327 ? 38.821 -13.476 -0.356 1.00 46.91 327 SER A O 1
ATOM 2558 N N . SER A 1 328 ? 40.663 -13.079 0.827 1.00 45.88 328 SER A N 1
ATOM 2559 C CA . SER A 1 328 ? 40.454 -14.205 1.759 1.00 45.88 328 SER A CA 1
ATOM 2560 C C . SER A 1 328 ? 39.335 -13.988 2.790 1.00 45.88 328 SER A C 1
ATOM 2562 O O . SER A 1 328 ? 38.828 -14.955 3.362 1.00 45.88 328 SER A O 1
ATOM 2564 N N . ILE A 1 329 ? 38.925 -12.736 3.028 1.00 42.84 329 ILE A N 1
ATOM 2565 C CA . ILE A 1 329 ? 37.827 -12.393 3.948 1.00 42.84 329 ILE A CA 1
ATOM 2566 C C . ILE A 1 329 ? 36.481 -12.480 3.223 1.00 42.84 329 ILE A C 1
ATOM 2568 O O . ILE A 1 329 ? 35.510 -12.949 3.813 1.00 42.84 329 ILE A O 1
ATOM 2572 N N . LEU A 1 330 ? 36.434 -12.108 1.939 1.00 42.38 330 LEU A N 1
ATOM 2573 C CA . LEU A 1 330 ? 35.236 -12.188 1.101 1.00 42.38 330 LEU A CA 1
ATOM 2574 C C . LEU A 1 330 ? 34.810 -13.648 0.858 1.00 42.38 330 LEU A C 1
ATOM 2576 O O . LEU A 1 330 ? 33.634 -13.970 1.005 1.00 42.38 330 LEU A O 1
ATOM 2580 N N . ASP A 1 331 ? 35.767 -14.550 0.621 1.00 43.75 331 ASP A N 1
ATOM 2581 C CA . ASP A 1 331 ? 35.500 -15.987 0.447 1.00 43.75 331 ASP A CA 1
ATOM 2582 C C . ASP A 1 331 ? 35.034 -16.663 1.755 1.00 43.75 331 ASP A C 1
ATOM 2584 O O . ASP A 1 331 ? 34.210 -17.578 1.740 1.00 43.75 331 ASP A O 1
ATOM 2588 N N . SER A 1 332 ? 35.505 -16.169 2.907 1.00 40.34 332 SER A N 1
ATOM 2589 C CA . SER A 1 332 ? 35.110 -16.635 4.247 1.00 40.34 332 SER A CA 1
ATOM 2590 C C . SER A 1 332 ? 33.762 -16.060 4.711 1.00 40.34 332 SER A C 1
ATOM 2592 O O . SER A 1 332 ? 33.044 -16.714 5.466 1.00 40.34 332 SER A O 1
ATOM 2594 N N . LEU A 1 333 ? 33.380 -14.863 4.244 1.00 36.88 333 LEU A N 1
ATOM 2595 C CA . LEU A 1 333 ? 32.055 -14.276 4.473 1.00 36.88 333 LEU A CA 1
ATOM 2596 C C . LEU A 1 333 ? 30.996 -14.965 3.601 1.00 36.88 333 LEU A C 1
ATOM 2598 O O . LEU A 1 333 ? 29.982 -15.417 4.125 1.00 36.88 333 LEU A O 1
ATOM 2602 N N . MET A 1 334 ? 31.244 -15.104 2.295 1.00 40.19 334 MET A N 1
ATOM 2603 C CA . MET A 1 334 ? 30.268 -15.652 1.343 1.00 40.19 334 MET A CA 1
ATOM 2604 C C . MET A 1 334 ? 29.958 -17.132 1.604 1.00 40.19 334 MET A C 1
ATOM 2606 O O . MET A 1 334 ? 28.800 -17.521 1.527 1.00 40.19 334 MET A O 1
ATOM 2610 N N . ALA A 1 335 ? 30.936 -17.930 2.050 1.00 42.75 335 ALA A N 1
ATOM 2611 C CA . ALA A 1 335 ? 30.708 -19.324 2.452 1.00 42.75 335 ALA A CA 1
ATOM 2612 C C . ALA A 1 335 ? 29.985 -19.482 3.813 1.00 42.75 335 ALA A C 1
ATOM 2614 O O . ALA A 1 335 ? 29.562 -20.582 4.170 1.00 42.75 335 ALA A O 1
ATOM 2615 N N . ARG A 1 336 ? 29.861 -18.400 4.600 1.00 36.00 336 ARG A N 1
ATOM 2616 C CA . ARG A 1 336 ? 29.291 -18.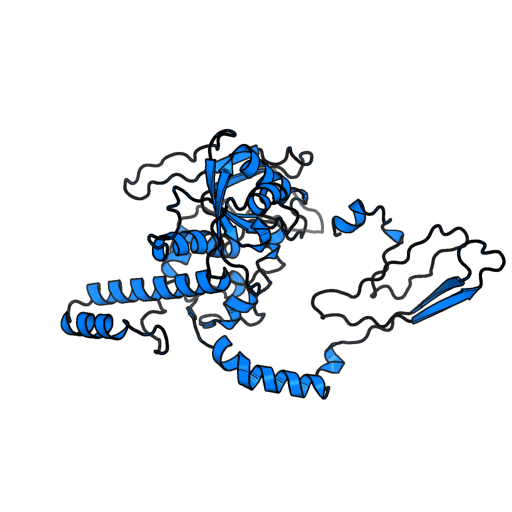395 5.963 1.00 36.00 336 ARG A CA 1
ATOM 2617 C C . ARG A 1 336 ? 27.868 -17.822 6.027 1.00 36.00 336 ARG A C 1
ATOM 2619 O O . ARG A 1 336 ? 27.180 -18.072 7.011 1.00 36.00 336 ARG A O 1
ATOM 2626 N N . PHE A 1 337 ? 27.416 -17.133 4.975 1.00 36.94 337 PHE A N 1
ATOM 2627 C CA . PHE A 1 337 ? 26.032 -16.663 4.791 1.00 36.94 337 PHE A CA 1
ATOM 2628 C C . PHE A 1 337 ? 25.107 -17.688 4.110 1.00 36.94 337 PHE A C 1
ATOM 2630 O O . PHE A 1 337 ? 23.926 -17.409 3.919 1.00 36.94 337 PHE A O 1
ATOM 2637 N N . GLU A 1 338 ? 25.621 -18.871 3.761 1.00 37.06 338 GLU A N 1
ATOM 2638 C CA . GLU A 1 338 ? 24.889 -19.885 2.989 1.00 37.06 338 GLU A CA 1
ATOM 2639 C C . GLU A 1 338 ? 23.656 -20.479 3.717 1.00 37.06 338 GLU A C 1
ATOM 2641 O O . GLU A 1 338 ? 22.682 -20.792 3.036 1.00 37.06 338 GLU A O 1
ATOM 2646 N N . PRO A 1 339 ? 23.619 -20.635 5.063 1.00 34.91 339 PRO A N 1
ATOM 2647 C CA . PRO A 1 339 ? 22.430 -21.210 5.708 1.00 34.91 339 PRO A CA 1
ATOM 2648 C C . PRO A 1 339 ? 21.453 -20.193 6.328 1.00 34.91 339 PRO A C 1
ATOM 2650 O O . PRO A 1 339 ? 20.254 -20.442 6.287 1.00 34.91 339 PRO A O 1
ATOM 2653 N N . TYR A 1 340 ? 21.916 -19.074 6.901 1.00 34.31 340 TYR A N 1
ATOM 2654 C CA . TYR A 1 340 ? 21.099 -18.130 7.690 1.00 34.31 340 TYR A CA 1
ATOM 2655 C C . TYR A 1 340 ? 21.872 -16.792 7.794 1.00 34.31 340 TYR A C 1
ATOM 2657 O O . TYR A 1 340 ? 23.008 -16.806 8.245 1.00 34.31 340 TYR A O 1
ATOM 2665 N N . LEU A 1 341 ? 21.424 -15.590 7.406 1.00 43.66 341 LEU A N 1
ATOM 2666 C CA . LEU A 1 341 ? 20.091 -14.962 7.453 1.00 43.66 341 LEU A CA 1
ATOM 2667 C C . LEU A 1 341 ? 19.414 -14.959 8.836 1.00 43.66 341 LEU A C 1
ATOM 2669 O O . LEU A 1 341 ? 18.409 -14.277 9.004 1.00 43.66 341 LEU A O 1
ATOM 2673 N N . ASP A 1 342 ? 20.034 -15.582 9.838 1.00 35.69 342 ASP A N 1
ATOM 2674 C CA . ASP A 1 342 ? 19.701 -15.463 11.252 1.00 35.69 342 ASP A CA 1
ATOM 2675 C C . ASP A 1 342 ? 20.994 -15.125 12.001 1.00 35.69 342 ASP A C 1
ATOM 2677 O O . ASP A 1 342 ? 21.965 -15.874 11.960 1.00 35.69 342 ASP A O 1
ATOM 2681 N N . ASP A 1 343 ? 20.970 -13.971 12.666 1.00 46.97 343 ASP A N 1
ATOM 2682 C CA . ASP A 1 343 ? 21.983 -13.435 13.578 1.00 46.97 343 ASP A CA 1
ATOM 2683 C C . ASP A 1 343 ? 23.329 -13.003 12.958 1.00 46.97 343 ASP A C 1
ATOM 2685 O O . ASP A 1 343 ? 24.234 -13.815 12.818 1.00 46.97 343 ASP A O 1
ATOM 2689 N N . MET A 1 344 ? 23.521 -11.690 12.710 1.00 35.56 344 MET A N 1
ATOM 2690 C CA . MET A 1 344 ? 24.727 -10.962 13.168 1.00 35.56 344 MET A CA 1
ATOM 2691 C C . MET A 1 344 ? 24.693 -9.423 12.981 1.00 35.56 344 MET A C 1
ATOM 2693 O O . MET A 1 344 ? 24.214 -8.892 11.982 1.00 35.56 344 MET A O 1
ATOM 2697 N N . ASP A 1 345 ? 25.249 -8.780 14.014 1.00 35.47 345 ASP A N 1
ATOM 2698 C CA . ASP A 1 345 ? 25.608 -7.382 14.341 1.00 35.47 345 ASP A CA 1
ATOM 2699 C C . ASP A 1 345 ? 26.410 -6.679 13.213 1.00 35.47 345 ASP A C 1
ATOM 2701 O O . ASP A 1 345 ? 27.441 -7.190 12.779 1.00 35.47 345 ASP A O 1
ATOM 2705 N N . GLU A 1 346 ? 25.881 -5.674 12.500 1.00 51.62 346 GLU A N 1
ATOM 2706 C CA . GLU A 1 346 ? 25.703 -4.243 12.834 1.00 51.62 346 GLU A CA 1
ATOM 2707 C C . GLU A 1 346 ? 26.989 -3.451 13.142 1.00 51.62 346 GLU A C 1
ATOM 2709 O O . GLU A 1 346 ? 27.626 -3.621 14.169 1.00 51.62 346 GLU A O 1
ATOM 2714 N N . THR A 1 347 ? 27.348 -2.522 12.245 1.00 37.78 347 THR A N 1
ATOM 2715 C CA . THR A 1 347 ? 27.640 -1.089 12.521 1.00 37.78 347 THR A CA 1
ATOM 2716 C C . THR A 1 347 ? 28.150 -0.419 11.232 1.00 37.78 347 THR A C 1
ATOM 2718 O O . THR A 1 347 ? 27.719 0.682 10.913 1.00 37.78 347 THR A O 1
ATOM 2721 N N . ALA A 1 348 ? 28.948 -1.106 10.405 1.00 37.12 348 ALA A N 1
ATOM 2722 C CA . ALA A 1 348 ? 29.567 -0.503 9.210 1.00 37.12 348 ALA A CA 1
ATOM 2723 C C . ALA A 1 348 ? 28.681 -0.478 7.941 1.00 37.12 348 ALA A C 1
ATOM 2725 O O . ALA A 1 348 ? 28.879 0.358 7.066 1.00 37.12 348 ALA A O 1
ATOM 2726 N N . ALA A 1 349 ? 27.686 -1.366 7.832 1.00 36.94 349 ALA A N 1
ATOM 2727 C CA . ALA A 1 349 ? 26.816 -1.474 6.649 1.00 36.94 349 ALA A CA 1
ATOM 2728 C C . ALA A 1 349 ? 25.617 -0.497 6.660 1.00 36.94 349 ALA A C 1
ATOM 2730 O O . ALA A 1 349 ? 24.961 -0.302 5.642 1.00 36.94 349 ALA A O 1
ATOM 2731 N N . SER A 1 350 ? 25.319 0.123 7.810 1.00 39.72 350 SER A N 1
ATOM 2732 C CA . SER A 1 350 ? 24.106 0.939 8.005 1.00 39.72 350 SER A CA 1
ATOM 2733 C C . SER A 1 350 ? 24.241 2.409 7.588 1.00 39.72 350 SER A C 1
ATOM 2735 O O . SER A 1 350 ? 23.245 3.126 7.574 1.00 39.72 350 SER A O 1
ATOM 2737 N N . GLU A 1 351 ? 25.450 2.876 7.259 1.00 38.53 351 GLU A N 1
ATOM 2738 C CA . GLU A 1 351 ? 25.742 4.312 7.133 1.00 38.53 351 GLU A CA 1
ATOM 2739 C C . GLU A 1 351 ? 25.377 4.943 5.775 1.00 38.53 351 GLU A C 1
ATOM 2741 O O . GLU A 1 351 ? 25.371 6.165 5.688 1.00 38.53 351 GLU A O 1
ATOM 2746 N N . LYS A 1 352 ? 25.045 4.174 4.721 1.00 47.50 352 LYS A N 1
ATOM 2747 C CA . LYS A 1 352 ? 24.939 4.730 3.345 1.00 47.50 352 LYS A CA 1
ATOM 2748 C C . LYS A 1 352 ? 23.654 4.460 2.557 1.00 47.50 352 LYS A C 1
ATOM 2750 O O . LYS A 1 352 ? 23.426 5.123 1.546 1.00 47.50 352 LYS A O 1
ATOM 2755 N N . VAL A 1 353 ? 22.747 3.628 3.076 1.00 39.72 353 VAL A N 1
ATOM 2756 C CA . VAL A 1 353 ? 21.465 3.261 2.429 1.00 39.72 353 VAL A CA 1
ATOM 2757 C C . VAL A 1 353 ? 20.615 4.476 2.032 1.00 39.72 353 VAL A C 1
ATOM 2759 O O . VAL A 1 353 ? 19.834 4.421 1.082 1.00 39.72 353 VAL A O 1
ATOM 2762 N N . PHE A 1 354 ? 20.773 5.597 2.732 1.00 45.62 354 PHE A N 1
ATOM 2763 C CA . PHE A 1 354 ? 19.983 6.799 2.504 1.00 45.62 354 PHE A CA 1
ATOM 2764 C C . PHE A 1 354 ? 20.752 7.979 1.882 1.00 45.62 354 PHE A C 1
ATOM 2766 O O . PHE A 1 354 ? 20.114 8.996 1.602 1.00 45.62 354 PHE A O 1
ATOM 2773 N N . ASP A 1 355 ? 22.042 7.848 1.544 1.00 41.06 355 ASP A N 1
ATOM 2774 C CA . ASP A 1 355 ? 22.667 8.779 0.584 1.00 41.06 355 ASP A CA 1
ATOM 2775 C C . ASP A 1 355 ? 21.930 8.702 -0.759 1.00 41.06 355 ASP A C 1
ATOM 2777 O O . ASP A 1 355 ? 21.696 9.720 -1.402 1.00 41.06 355 ASP A O 1
ATOM 2781 N N . ILE A 1 356 ? 21.426 7.513 -1.107 1.00 40.19 356 ILE A N 1
ATOM 2782 C CA . ILE A 1 356 ? 20.578 7.270 -2.277 1.00 40.19 356 ILE A CA 1
ATOM 2783 C C . ILE A 1 356 ? 19.206 7.936 -2.125 1.00 40.19 356 ILE A C 1
ATOM 2785 O O . ILE A 1 356 ? 18.711 8.503 -3.088 1.00 40.19 356 ILE A O 1
ATOM 2789 N N . ILE A 1 357 ? 18.590 7.933 -0.938 1.00 37.25 357 ILE A N 1
ATOM 2790 C CA . ILE A 1 357 ? 17.297 8.610 -0.704 1.00 37.25 357 ILE A CA 1
ATOM 2791 C C . ILE A 1 357 ? 17.469 10.134 -0.712 1.00 37.25 357 ILE A C 1
ATOM 2793 O O . ILE A 1 357 ? 16.620 10.844 -1.250 1.00 37.25 357 ILE A O 1
ATOM 2797 N N . ALA A 1 358 ? 18.594 10.641 -0.205 1.00 36.38 358 ALA A N 1
ATOM 2798 C CA . ALA A 1 358 ? 18.969 12.047 -0.304 1.00 36.38 358 ALA A CA 1
ATOM 2799 C C . ALA A 1 358 ? 19.326 12.454 -1.746 1.00 36.38 358 ALA A C 1
ATOM 2801 O O . ALA A 1 358 ? 18.965 13.544 -2.180 1.00 36.38 358 ALA A O 1
ATOM 2802 N N . GLU A 1 359 ? 19.993 11.594 -2.513 1.00 37.06 359 GLU A N 1
ATOM 2803 C CA . GLU A 1 359 ? 20.301 11.803 -3.930 1.00 37.06 359 GLU A CA 1
ATOM 2804 C C . GLU A 1 359 ? 19.038 11.717 -4.800 1.00 37.06 359 GLU A C 1
ATOM 2806 O O . GLU A 1 359 ? 18.852 12.535 -5.699 1.00 37.06 359 GLU A O 1
ATOM 2811 N N . PHE A 1 360 ? 18.096 10.832 -4.467 1.00 35.88 360 PHE A N 1
ATOM 2812 C CA . PHE A 1 360 ? 16.763 10.778 -5.072 1.00 35.88 360 PHE A CA 1
ATOM 2813 C C . PHE A 1 360 ? 15.962 12.050 -4.758 1.00 35.88 360 PHE A C 1
ATOM 2815 O O . PHE A 1 360 ? 15.386 12.653 -5.658 1.00 35.88 360 PHE A O 1
ATOM 2822 N N . ALA A 1 361 ? 16.000 12.531 -3.511 1.00 33.91 361 ALA A N 1
ATOM 2823 C CA . ALA A 1 361 ? 15.381 13.796 -3.111 1.00 33.91 361 ALA A CA 1
ATOM 2824 C C . ALA A 1 361 ? 16.042 15.034 -3.754 1.00 33.91 361 ALA A C 1
ATOM 2826 O O . ALA A 1 361 ? 15.363 16.034 -3.971 1.00 33.91 361 ALA A O 1
ATOM 2827 N N . LYS A 1 362 ? 17.343 14.975 -4.081 1.00 34.00 362 LYS A N 1
ATOM 2828 C CA . LYS A 1 362 ? 18.084 16.039 -4.788 1.00 34.00 362 LYS A CA 1
ATOM 2829 C C . LYS A 1 362 ? 17.862 16.029 -6.305 1.00 34.00 362 LYS A C 1
ATOM 2831 O O . LYS A 1 362 ? 17.873 17.093 -6.918 1.00 34.00 362 LYS A O 1
ATOM 2836 N N . ASN A 1 363 ? 17.677 14.853 -6.910 1.00 30.89 363 ASN A N 1
ATOM 2837 C CA . ASN A 1 363 ? 17.541 14.681 -8.363 1.00 30.89 363 ASN A CA 1
ATOM 2838 C C . ASN A 1 363 ? 16.086 14.710 -8.853 1.00 30.89 363 ASN A C 1
ATOM 2840 O O . ASN A 1 363 ? 15.834 14.907 -10.044 1.00 30.89 363 ASN A O 1
ATOM 2844 N N . VAL A 1 364 ? 15.111 14.581 -7.952 1.00 28.05 364 VAL A N 1
ATOM 2845 C CA . VAL A 1 364 ? 13.735 14.996 -8.221 1.00 28.05 364 VAL A CA 1
ATOM 2846 C C . VAL A 1 364 ? 13.715 16.525 -8.211 1.00 28.05 364 VAL A C 1
ATOM 2848 O O . VAL A 1 364 ? 13.835 17.146 -7.157 1.00 28.05 364 VAL A O 1
ATOM 2851 N N . LYS A 1 365 ? 13.536 17.156 -9.382 1.00 27.05 365 LYS A N 1
ATOM 2852 C CA . LYS A 1 365 ? 13.036 18.538 -9.433 1.00 27.05 365 LYS A CA 1
ATOM 2853 C C . LYS A 1 365 ? 11.658 18.529 -8.781 1.00 27.05 365 LYS A C 1
ATOM 2855 O O . LYS A 1 365 ? 10.659 18.242 -9.437 1.00 27.05 365 LYS A O 1
ATOM 2860 N N . LEU A 1 366 ? 11.624 18.796 -7.480 1.00 28.95 366 LEU A N 1
ATOM 2861 C CA . LEU A 1 366 ? 10.401 19.155 -6.790 1.00 28.95 366 LEU A CA 1
ATOM 2862 C C . LEU A 1 366 ? 9.802 20.328 -7.584 1.00 28.95 366 LEU A C 1
ATOM 2864 O O . LEU A 1 366 ? 10.531 21.293 -7.839 1.00 28.95 366 LEU A O 1
ATOM 2868 N N . PRO A 1 367 ? 8.529 20.284 -8.020 1.00 26.25 367 PRO A N 1
ATOM 2869 C CA . PRO A 1 367 ? 7.848 21.539 -8.296 1.00 26.25 367 PRO A CA 1
ATOM 2870 C C . PRO A 1 367 ? 8.007 22.395 -7.038 1.00 26.25 367 PRO A C 1
ATOM 2872 O O . PRO A 1 367 ? 7.903 21.863 -5.926 1.00 26.25 367 PRO A O 1
ATOM 2875 N N . GLU A 1 368 ? 8.345 23.675 -7.207 1.00 25.30 368 GLU A N 1
ATOM 2876 C CA . GLU A 1 368 ? 8.376 24.616 -6.091 1.00 25.30 368 GLU A CA 1
ATOM 2877 C C . GLU A 1 368 ? 7.120 24.384 -5.251 1.00 25.30 368 GLU A C 1
ATOM 2879 O O . GLU A 1 368 ? 6.002 24.352 -5.767 1.00 25.30 368 GLU A O 1
ATOM 2884 N N . LEU A 1 369 ? 7.337 24.087 -3.971 1.00 26.12 369 LEU A N 1
ATOM 2885 C CA . LEU A 1 369 ? 6.284 23.897 -2.992 1.00 26.12 369 LEU A CA 1
ATOM 2886 C C . LEU A 1 369 ? 5.527 25.225 -2.884 1.00 26.12 369 LEU A C 1
ATOM 2888 O O . LEU A 1 369 ? 5.881 26.081 -2.075 1.00 26.12 369 LEU A O 1
ATOM 2892 N N . ASP A 1 370 ? 4.495 25.398 -3.707 1.00 26.47 370 ASP A N 1
ATOM 2893 C CA . ASP A 1 370 ? 3.532 26.479 -3.557 1.00 26.47 370 ASP A CA 1
ATOM 2894 C C . ASP A 1 370 ? 2.625 26.090 -2.386 1.00 26.47 370 ASP A C 1
ATOM 2896 O O . ASP A 1 370 ? 1.590 25.436 -2.523 1.00 26.47 370 ASP A O 1
ATOM 2900 N N . ILE A 1 371 ? 3.127 26.351 -1.180 1.00 29.42 371 ILE A N 1
ATOM 2901 C CA . ILE A 1 371 ? 2.382 26.202 0.063 1.00 29.42 371 ILE A CA 1
ATOM 2902 C C . ILE A 1 371 ? 1.449 27.415 0.126 1.00 29.42 371 ILE A C 1
ATOM 2904 O O . ILE A 1 371 ? 1.954 28.533 0.277 1.00 29.42 371 ILE A O 1
ATOM 2908 N N . PRO A 1 372 ? 0.112 27.248 0.070 1.00 29.80 372 PRO A N 1
ATOM 2909 C CA . PRO A 1 372 ? -0.794 28.355 0.328 1.00 29.80 372 PRO A CA 1
ATOM 2910 C C . PRO A 1 372 ? -0.519 28.858 1.746 1.00 29.80 372 PRO A C 1
ATOM 2912 O O . PRO A 1 372 ? -0.692 28.123 2.722 1.00 29.80 372 PRO A O 1
ATOM 2915 N N . ARG A 1 373 ? -0.038 30.097 1.875 1.00 29.36 373 ARG A N 1
ATOM 2916 C CA . ARG A 1 373 ? 0.078 30.745 3.183 1.00 29.36 373 ARG A CA 1
ATOM 2917 C C . ARG A 1 373 ? -1.323 31.123 3.631 1.00 29.36 373 ARG A C 1
ATOM 2919 O O . ARG A 1 373 ? -1.955 31.991 3.038 1.00 29.36 373 ARG A O 1
ATOM 2926 N N . GLU A 1 374 ? -1.800 30.471 4.680 1.00 28.14 374 GLU A N 1
ATOM 2927 C CA . GLU A 1 374 ? -3.023 30.873 5.359 1.00 28.14 374 GLU A CA 1
ATOM 2928 C C . GLU A 1 374 ? -2.730 32.168 6.134 1.00 28.14 374 GLU A C 1
ATOM 2930 O O . GLU A 1 374 ? -1.971 32.171 7.103 1.00 28.14 374 GLU A O 1
ATOM 2935 N N . VAL A 1 375 ? -3.287 33.288 5.673 1.00 32.50 375 VAL A N 1
ATOM 2936 C CA . VAL A 1 375 ? -3.333 34.544 6.431 1.00 32.50 375 VAL A CA 1
ATOM 2937 C C . VAL A 1 375 ? -4.809 34.911 6.567 1.00 32.50 375 VAL A C 1
ATOM 2939 O O . VAL A 1 375 ? -5.508 35.070 5.570 1.00 32.50 375 VAL A O 1
ATOM 2942 N N . ASP A 1 376 ? -5.296 34.968 7.807 1.00 30.64 376 ASP A N 1
ATOM 2943 C CA . ASP A 1 376 ? -6.672 35.332 8.179 1.00 30.64 376 ASP A CA 1
ATOM 2944 C C . ASP A 1 376 ? -7.799 34.488 7.547 1.00 30.64 376 ASP A C 1
ATOM 2946 O O . ASP A 1 376 ? -8.849 35.000 7.150 1.00 30.64 376 ASP A O 1
ATOM 2950 N N . GLY A 1 377 ? -7.617 33.163 7.484 1.00 34.19 377 GLY A N 1
ATOM 2951 C CA . GLY A 1 377 ? -8.706 32.219 7.194 1.00 34.19 377 GLY A CA 1
ATOM 2952 C C . GLY A 1 377 ? -9.280 32.300 5.774 1.00 34.19 377 GLY A C 1
ATOM 2953 O O . GLY A 1 377 ? -10.403 31.852 5.531 1.00 34.19 377 GLY A O 1
ATOM 2954 N N . ARG A 1 378 ? -8.529 32.866 4.820 1.00 27.62 378 ARG A N 1
ATOM 2955 C CA . ARG A 1 378 ? -8.834 32.791 3.387 1.00 27.62 378 ARG A CA 1
ATOM 2956 C C . ARG A 1 378 ? -7.639 32.218 2.634 1.00 27.62 378 ARG A C 1
ATOM 2958 O O . ARG A 1 378 ? -6.522 32.707 2.766 1.00 27.62 378 ARG A O 1
ATOM 2965 N N . ILE A 1 379 ? -7.900 31.194 1.825 1.00 32.34 379 ILE A N 1
ATOM 2966 C CA . ILE A 1 379 ? -6.950 30.669 0.841 1.00 32.34 379 ILE A CA 1
ATOM 2967 C C . ILE A 1 379 ? -6.880 31.698 -0.294 1.00 32.34 379 ILE A C 1
ATOM 2969 O O . ILE A 1 379 ? -7.907 32.003 -0.902 1.00 32.34 379 ILE A O 1
ATOM 2973 N N . ILE A 1 380 ? -5.700 32.265 -0.543 1.00 31.86 380 ILE A N 1
ATOM 2974 C CA . ILE A 1 380 ? -5.446 33.151 -1.685 1.00 31.86 380 ILE A CA 1
ATOM 2975 C C . ILE A 1 380 ? -4.629 32.342 -2.695 1.00 31.86 380 ILE A C 1
ATOM 2977 O O . ILE A 1 380 ? -3.502 31.957 -2.387 1.00 31.86 380 ILE A O 1
ATOM 2981 N N . ASP A 1 381 ? -5.194 32.077 -3.875 1.00 36.16 381 ASP A N 1
ATOM 2982 C CA . ASP A 1 381 ? -4.435 31.535 -5.007 1.00 36.16 381 ASP A CA 1
ATOM 2983 C C . ASP A 1 381 ? -3.460 32.607 -5.519 1.00 36.16 381 ASP A C 1
ATOM 2985 O O . ASP A 1 381 ? -3.826 33.778 -5.674 1.00 36.16 381 ASP A O 1
ATOM 2989 N N . ASN A 1 382 ? -2.207 32.219 -5.760 1.00 31.25 382 ASN A N 1
ATOM 2990 C CA . ASN A 1 382 ? -1.169 33.110 -6.268 1.00 31.25 382 ASN A CA 1
ATOM 2991 C C . ASN A 1 382 ? -1.494 33.519 -7.726 1.00 31.25 382 ASN A C 1
ATOM 2993 O O . ASN A 1 382 ? -1.603 32.646 -8.585 1.00 31.25 382 ASN A O 1
ATOM 2997 N N . PRO A 1 383 ? -1.652 34.817 -8.048 1.00 30.58 383 PRO A N 1
ATOM 2998 C CA . PRO A 1 383 ? -2.194 35.275 -9.334 1.00 30.58 383 PRO A CA 1
ATOM 2999 C C . PRO A 1 383 ? -1.204 35.258 -10.519 1.00 30.58 383 PRO A C 1
ATOM 3001 O O . PRO A 1 383 ? -1.438 35.956 -11.502 1.00 30.58 383 PRO A O 1
ATOM 3004 N N . ASN A 1 384 ? -0.118 34.481 -10.464 1.00 34.19 384 ASN A N 1
ATOM 3005 C CA . ASN A 1 384 ? 0.888 34.400 -11.535 1.00 34.19 384 ASN A CA 1
ATOM 3006 C C . ASN A 1 384 ? 1.098 32.966 -12.066 1.00 34.19 384 ASN A C 1
ATOM 3008 O O . ASN A 1 384 ? 2.233 32.496 -12.156 1.00 34.19 384 ASN A O 1
ATOM 3012 N N . SER A 1 385 ? 0.016 32.292 -12.464 1.00 32.56 385 SER A N 1
ATOM 3013 C CA . SER A 1 385 ? 0.060 31.115 -13.349 1.00 32.56 385 SER A CA 1
ATOM 3014 C C . SER A 1 385 ? -0.895 31.281 -14.520 1.00 32.56 385 SER A C 1
ATOM 3016 O O . SER A 1 385 ? -2.095 31.502 -14.226 1.00 32.56 385 SER A O 1
#

Sequence (385 aa):
MSAYNKLMGISKESVVDPVDVNFKGPLPDDDGLLIIKSGTDFQDLSEVTIEVENKQDGKVRKKVVKSVKDPAIDAQSLHQSRMSKILKRILKREVESNMKKPVGRLPEGVSGDVLRNLDQASRRRETVLGNWIADSMIKWYDIYSTSSMPKLDRPVFIMTGGSIRSGSDEIEPGKITKGDIVQLLPFNTPLVTLKMLGKDLRSVFECAFREGNKKSGSFPVVSGVKVEWNSTKPLNERVKSVKLKSKNQATGAIQEDEEIKDDQEYDILTHTYLYEAGDGLKPFEEYSKSEKGYVTDVPIYEALLRVINAISVVDASKILESTGDNSSILDSLMARFEPYLDDMDETAASEKVFDIIAEFAKNVKLPELDIPREVDGRIIDNPNS

pLDDT: mean 70.61, std 22.68, range [25.3, 98.31]

InterPro domains:
  IPR006179 5'-Nucleotidase/apyrase [PTHR11575] (28-308)
  IPR008334 5'-Nucleotidase, C-terminal [PF02872] (116-284)
  IPR036907 5'-Nucleotidase, C-terminal domain superfamily [G3DSA:3.90.780.10] (112-319)
  IPR036907 5'-Nucleotidase, C-terminal domain superfamily [SSF55816] (101-317)

Foldseek 3Di:
DPVVCVVVPHDPLQEDELVPQPDQDDDPPDPDDHHYDADPPPQFDWDKDWDWDADPPDPPDGIDTRDIGTDTDRPVVCCPPPVVVVVVVCCVPPPVVQQQAFLFWDAPPDDLCLCFCPVLQQLADAGLNLQLLQVLLVVLCVVPPDPVDDDADLAKEKDFSLQFHRFDPDSDHITDGLNRLCRGRVDQWFKKKFKDFLQLVLLLQLLLCQVHRPSARSPIRIDQKDWAFQNPDDRPRTTPFIFGDDPDPPPPDDDDTHTGDRGDIHMYMYTPCVCCCHSNSPSSVVCVVVVRMDTDPAGSSRSSSVSSNVLLVVQVVVVVVVVDDDPPVVVVVVVVPVPDPPDDDDDPSRHCSCVVVVVVVVPPPDDPPPDQDDDPNDRDDDPPD